Protein AF-A0A914UMB3-F1 (afdb_monomer_lite)

Structure (mmCIF, N/CA/C/O backbone):
data_AF-A0A914UMB3-F1
#
_entry.id   AF-A0A914UMB3-F1
#
loop_
_atom_site.group_PDB
_atom_site.id
_atom_site.type_symbol
_atom_site.label_atom_id
_atom_site.label_alt_id
_atom_site.label_comp_id
_atom_site.label_asym_id
_atom_site.label_entity_id
_atom_site.label_seq_id
_atom_site.pdbx_PDB_ins_code
_atom_site.Cartn_x
_atom_site.Cartn_y
_atom_site.Cartn_z
_atom_site.occupancy
_atom_site.B_iso_or_equiv
_atom_site.auth_seq_id
_atom_site.auth_comp_id
_atom_site.auth_asym_id
_atom_site.auth_atom_id
_atom_site.pdbx_PDB_model_num
ATOM 1 N N . ALA A 1 1 ? -17.246 1.989 38.723 1.00 62.88 1 ALA A N 1
ATOM 2 C CA . ALA A 1 1 ? -17.163 1.685 37.287 1.00 62.88 1 ALA A CA 1
ATOM 3 C C . ALA A 1 1 ? -17.055 0.181 37.130 1.00 62.88 1 ALA A C 1
ATOM 5 O O . ALA A 1 1 ? -16.003 -0.346 36.769 1.00 62.88 1 ALA A O 1
ATOM 6 N N . GLN A 1 2 ? -18.144 -0.486 37.504 1.00 86.94 2 GLN A N 1
ATOM 7 C CA . GLN A 1 2 ? -18.492 -1.763 36.905 1.00 86.94 2 GLN A CA 1
ATOM 8 C C . GLN A 1 2 ? -19.089 -1.463 35.526 1.00 86.94 2 GLN A C 1
ATOM 10 O O . GLN A 1 2 ? -19.718 -0.418 35.350 1.00 86.94 2 GLN A O 1
ATOM 15 N N . TRP A 1 3 ? -18.873 -2.324 34.535 1.00 91.06 3 TRP A N 1
ATOM 16 C CA . TRP A 1 3 ? -19.351 -2.050 33.176 1.00 91.06 3 TRP A CA 1
ATOM 17 C C . TRP A 1 3 ? -20.884 -2.023 33.085 1.00 91.06 3 TRP A C 1
ATOM 19 O O . TRP A 1 3 ? -21.429 -1.310 32.245 1.00 91.06 3 TRP A O 1
ATOM 29 N N . GLN A 1 4 ? -21.576 -2.726 33.985 1.00 92.44 4 GLN A N 1
ATOM 30 C CA . GLN A 1 4 ? -23.037 -2.727 34.088 1.00 92.44 4 GLN A CA 1
ATOM 31 C C . GLN A 1 4 ? -23.613 -1.364 34.497 1.00 92.44 4 GLN A C 1
ATOM 33 O O . GLN A 1 4 ? -24.729 -1.040 34.122 1.00 92.44 4 GLN A O 1
ATOM 38 N N . GLU A 1 5 ? -22.846 -0.552 35.230 1.00 92.38 5 GLU A N 1
ATOM 39 C CA . GLU A 1 5 ? -23.280 0.771 35.703 1.00 92.38 5 GLU A CA 1
ATOM 40 C C . GLU A 1 5 ? -23.187 1.836 34.596 1.00 92.38 5 GLU A C 1
ATOM 42 O O . GLU A 1 5 ? -23.719 2.934 34.738 1.00 92.38 5 GLU A O 1
ATOM 47 N N . LEU A 1 6 ? -22.479 1.563 33.491 1.00 93.06 6 LEU A N 1
ATOM 48 C CA . LEU A 1 6 ? -22.201 2.586 32.482 1.00 93.06 6 LEU A CA 1
ATOM 49 C C . LEU A 1 6 ? -23.461 3.223 31.870 1.00 93.06 6 LEU A C 1
ATOM 51 O O . LEU A 1 6 ? -23.442 4.446 31.721 1.00 93.06 6 LEU A O 1
ATOM 55 N N . PRO A 1 7 ? -24.533 2.480 31.528 1.00 92.94 7 PRO A N 1
ATOM 56 C CA . PRO A 1 7 ? -25.749 3.085 30.990 1.00 92.94 7 PRO A CA 1
ATOM 57 C C . PRO A 1 7 ? -26.366 4.145 31.910 1.00 92.94 7 PRO A C 1
ATOM 59 O O . PRO A 1 7 ? -26.844 5.162 31.418 1.00 92.94 7 PRO A O 1
ATOM 62 N N . GLU A 1 8 ? -26.291 3.962 33.231 1.00 93.75 8 GLU A N 1
ATOM 63 C CA . GLU A 1 8 ? -26.820 4.923 34.211 1.00 93.75 8 GLU A CA 1
ATOM 64 C C . GLU A 1 8 ? -25.985 6.208 34.281 1.00 93.75 8 GLU A C 1
ATOM 66 O O . GLU A 1 8 ? -26.514 7.295 34.512 1.00 93.75 8 GLU A O 1
ATOM 71 N N . TYR A 1 9 ? -24.672 6.099 34.056 1.00 93.31 9 TYR A N 1
ATOM 72 C CA . TYR A 1 9 ? -23.736 7.222 34.141 1.00 93.31 9 TYR A CA 1
ATOM 73 C C . TYR A 1 9 ? -23.297 7.772 32.778 1.00 93.31 9 TYR A C 1
ATOM 75 O O . TYR A 1 9 ? -22.413 8.634 32.724 1.00 93.31 9 TYR A O 1
ATOM 83 N N . PHE A 1 10 ? -23.890 7.297 31.680 1.00 94.38 10 PHE A N 1
ATOM 84 C CA . PHE A 1 10 ? -23.460 7.618 30.320 1.00 94.38 10 PHE A CA 1
ATOM 85 C C . PHE A 1 10 ? -23.382 9.127 30.080 1.00 94.38 10 PHE A C 1
ATOM 87 O O . PHE A 1 10 ? -22.368 9.612 29.580 1.00 94.38 10 PHE A O 1
ATOM 94 N N . ASP A 1 11 ? -24.400 9.877 30.506 1.00 93.75 11 ASP A N 1
ATOM 95 C CA . ASP A 1 11 ? -24.493 11.321 30.278 1.00 93.75 11 ASP A CA 1
ATOM 96 C C . ASP A 1 11 ? -23.335 12.106 30.909 1.00 93.75 11 ASP A C 1
ATOM 98 O O . ASP A 1 11 ? -22.872 13.093 30.334 1.00 93.75 11 ASP A O 1
ATOM 102 N N . TYR A 1 12 ? -22.793 11.643 32.042 1.00 91.69 12 TYR A N 1
ATOM 103 C CA . TYR A 1 12 ? -21.638 12.275 32.686 1.00 91.69 12 TYR A CA 1
ATOM 104 C C . TYR A 1 12 ? -20.364 12.095 31.855 1.00 91.69 12 TYR A C 1
ATOM 106 O O . TYR A 1 12 ? -19.630 13.058 31.615 1.00 91.69 12 TYR A O 1
ATOM 114 N N . PHE A 1 13 ? -20.110 10.879 31.363 1.00 92.88 13 PHE A N 1
ATOM 115 C CA . PHE A 1 13 ? -18.980 10.615 30.467 1.00 92.88 13 PHE A CA 1
ATOM 116 C C . PHE A 1 13 ? -19.166 11.292 29.107 1.00 92.88 13 PHE A C 1
ATOM 118 O O . PHE A 1 13 ? -18.212 11.802 28.519 1.00 92.88 13 PHE A O 1
ATOM 125 N N . PHE A 1 14 ? -20.401 11.334 28.616 1.00 92.62 14 PHE A N 1
ATOM 126 C CA . PHE A 1 14 ? -20.743 11.980 27.363 1.00 92.62 14 PHE A CA 1
ATOM 127 C C . PHE A 1 14 ? -20.516 13.496 27.431 1.00 92.62 14 PHE A C 1
ATOM 129 O O . PHE A 1 14 ? -19.922 14.076 26.519 1.00 92.62 14 PHE A O 1
ATOM 136 N N . ALA A 1 15 ? -20.892 14.136 28.543 1.00 89.31 15 ALA A N 1
ATOM 137 C CA . ALA A 1 15 ? -20.582 15.539 28.802 1.00 89.31 15 ALA A CA 1
ATOM 138 C C . ALA A 1 15 ? -19.065 15.798 28.814 1.00 89.31 15 ALA A C 1
ATOM 140 O O . ALA A 1 15 ? -18.629 16.778 28.209 1.00 89.31 15 ALA A O 1
ATOM 141 N N . CYS A 1 16 ? -18.266 14.890 29.401 1.00 85.00 16 CYS A N 1
ATOM 142 C CA . CYS A 1 16 ? -16.803 15.017 29.481 1.00 85.00 16 CYS A CA 1
ATOM 143 C C . CYS A 1 16 ? -16.133 15.237 28.120 1.00 85.00 16 CYS A C 1
ATOM 145 O O . CYS A 1 16 ? -15.219 16.053 28.025 1.00 85.00 16 CYS A O 1
ATOM 147 N N . PHE A 1 17 ? -16.575 14.544 27.065 1.00 82.81 17 PHE A N 1
ATOM 148 C CA . PHE A 1 17 ? -15.983 14.724 25.734 1.00 82.81 17 PHE A CA 1
ATOM 149 C C . PHE A 1 17 ? -16.739 15.739 24.865 1.00 82.81 17 PHE A C 1
ATOM 151 O O . PHE A 1 17 ? -16.122 16.381 24.017 1.00 82.81 17 PHE A O 1
ATOM 158 N N . ARG A 1 18 ? -18.062 15.900 25.033 1.00 87.12 18 ARG A N 1
ATOM 159 C CA . ARG A 1 18 ? -18.857 16.858 24.238 1.00 87.12 18 ARG A CA 1
ATOM 160 C C . ARG A 1 18 ? -18.537 18.308 24.590 1.00 87.12 18 ARG A C 1
ATOM 162 O O . ARG A 1 18 ? -18.628 19.176 23.729 1.00 87.12 18 ARG A O 1
ATOM 169 N N . GLN A 1 19 ? -18.183 18.557 25.845 1.00 84.62 19 GLN A N 1
ATOM 170 C CA . GLN A 1 19 ? -17.807 19.863 26.376 1.00 84.62 19 GLN A CA 1
ATOM 171 C C . GLN A 1 19 ? -16.305 19.905 26.704 1.00 84.62 19 GLN A C 1
ATOM 173 O O . GLN A 1 19 ? -15.896 20.489 27.710 1.00 84.62 19 GLN A O 1
ATOM 178 N N . SER A 1 20 ? -15.480 19.265 25.864 1.00 78.31 20 SER A N 1
ATOM 179 C CA . SER A 1 20 ? -14.039 19.094 26.100 1.00 78.31 20 SER A CA 1
ATOM 180 C C . SER A 1 20 ? -13.284 20.408 26.291 1.00 78.31 20 SER A C 1
ATOM 182 O O . SER A 1 20 ? -12.281 20.430 26.993 1.00 78.31 20 SER A O 1
ATOM 184 N N . ASP A 1 21 ? -13.768 21.504 25.706 1.00 79.31 21 ASP A N 1
ATOM 185 C CA . ASP A 1 21 ? -13.121 22.816 25.820 1.00 79.31 21 ASP A CA 1
ATOM 186 C C . ASP A 1 21 ? -13.380 23.493 27.176 1.00 79.31 21 ASP A C 1
ATOM 188 O O . ASP A 1 21 ? -12.618 24.362 27.595 1.00 79.31 21 ASP A O 1
ATOM 192 N N . SER A 1 22 ? -14.454 23.107 27.871 1.00 82.75 22 SER A N 1
ATOM 193 C CA . SER A 1 22 ? -14.852 23.686 29.163 1.00 82.75 22 SER A CA 1
ATOM 194 C C . SER A 1 22 ? -14.547 22.797 30.366 1.00 82.75 22 SER A C 1
ATOM 196 O O . SER A 1 22 ? -14.651 23.261 31.500 1.00 82.75 22 SER A O 1
ATOM 198 N N . ILE A 1 23 ? -14.194 21.531 30.142 1.00 84.88 23 ILE A N 1
ATOM 199 C CA . ILE A 1 23 ? -13.868 20.569 31.199 1.00 84.88 23 ILE A CA 1
ATOM 200 C C . ILE A 1 23 ? -12.355 20.411 31.265 1.00 84.88 23 ILE A C 1
ATOM 202 O O . ILE A 1 23 ? -11.701 20.181 30.250 1.00 84.88 23 ILE A O 1
ATOM 206 N N . ASP A 1 24 ? -11.792 20.509 32.466 1.00 86.50 24 ASP A N 1
ATOM 207 C CA . ASP A 1 24 ? -10.353 20.406 32.654 1.00 86.50 24 ASP A CA 1
ATOM 208 C C . ASP A 1 24 ? -9.814 19.016 32.268 1.00 86.50 24 ASP A C 1
ATOM 210 O O . ASP A 1 24 ? -10.483 17.982 32.379 1.00 86.50 24 ASP A O 1
ATOM 214 N N . TRP A 1 25 ? -8.557 18.983 31.830 1.00 86.12 25 TRP A N 1
ATOM 215 C CA . TRP A 1 25 ? -7.924 17.755 31.361 1.00 86.12 25 TRP A CA 1
ATOM 216 C C . TRP A 1 25 ? -7.764 16.686 32.443 1.00 86.12 25 TRP A C 1
ATOM 218 O O . TRP A 1 25 ? -7.734 15.504 32.107 1.00 86.12 25 TRP A O 1
ATOM 228 N N . ALA A 1 26 ? -7.678 17.056 33.725 1.00 87.44 26 ALA A N 1
ATOM 229 C CA . ALA A 1 26 ? -7.558 16.072 34.798 1.00 87.44 26 ALA A CA 1
ATOM 230 C C . ALA A 1 26 ? -8.874 15.296 34.972 1.00 87.44 26 ALA A C 1
ATOM 232 O O . ALA A 1 26 ? -8.848 14.070 35.109 1.00 87.44 26 ALA A O 1
ATOM 233 N N . THR A 1 27 ? -10.016 15.980 34.869 1.00 89.50 27 THR A N 1
ATOM 234 C CA . THR A 1 27 ? -11.344 15.352 34.845 1.00 89.50 27 THR A CA 1
ATOM 235 C C . THR A 1 27 ? -11.503 14.430 33.633 1.00 89.50 27 THR A C 1
ATOM 237 O O . THR A 1 27 ? -11.909 13.276 33.787 1.00 89.50 27 THR A O 1
ATOM 240 N N . GLN A 1 28 ? -11.104 14.876 32.436 1.00 90.25 28 GLN A N 1
ATOM 241 C CA . GLN A 1 28 ? -11.146 14.033 31.231 1.00 90.25 28 GLN A CA 1
ATOM 242 C C . GLN A 1 28 ? -10.225 12.804 31.349 1.00 90.25 28 GLN A C 1
ATOM 244 O O . GLN A 1 28 ? -10.619 11.691 31.001 1.00 90.25 28 GLN A O 1
ATOM 249 N N . ALA A 1 29 ? -9.020 12.970 31.899 1.00 89.81 29 ALA A N 1
ATOM 250 C CA . ALA A 1 29 ? -8.077 11.882 32.154 1.00 89.81 29 ALA A CA 1
ATOM 251 C C . ALA A 1 29 ? -8.611 10.868 33.181 1.00 89.81 29 ALA A C 1
ATOM 253 O O . ALA A 1 29 ? -8.387 9.660 33.054 1.00 89.81 29 ALA A O 1
ATOM 254 N N . TYR A 1 30 ? -9.321 11.341 34.206 1.00 90.88 30 TYR A N 1
ATOM 255 C CA . TYR A 1 30 ? -9.971 10.478 35.188 1.00 90.88 30 TYR A CA 1
ATOM 256 C C . TYR A 1 30 ? -11.112 9.672 34.555 1.00 90.88 30 TYR A C 1
ATOM 258 O O . TYR A 1 30 ? -11.154 8.449 34.707 1.00 90.88 30 TYR A O 1
ATOM 266 N N . ALA A 1 31 ? -11.974 10.333 33.776 1.00 92.69 31 ALA A N 1
ATOM 267 C CA . ALA A 1 31 ? -13.042 9.688 33.017 1.00 92.69 31 ALA A CA 1
ATOM 268 C C . ALA A 1 31 ? -12.491 8.607 32.070 1.00 92.69 31 ALA A C 1
ATOM 270 O O . ALA A 1 31 ? -12.985 7.479 32.064 1.00 92.69 31 ALA A O 1
ATOM 271 N N . TRP A 1 32 ? -11.404 8.908 31.354 1.00 93.94 32 TRP A N 1
ATOM 272 C CA . TRP A 1 32 ? -10.707 7.948 30.498 1.00 93.94 32 TRP A CA 1
ATOM 273 C C . TRP A 1 32 ? -10.278 6.685 31.253 1.00 93.94 32 TRP A C 1
ATOM 275 O O . TRP A 1 32 ? -10.583 5.573 30.824 1.00 93.94 32 TRP A O 1
ATOM 285 N N . LYS A 1 33 ? -9.608 6.838 32.403 1.00 92.94 33 LYS A N 1
ATOM 286 C CA . LYS A 1 33 ? -9.136 5.699 33.213 1.00 92.94 33 LYS A CA 1
ATOM 287 C C . LYS A 1 33 ? -10.290 4.831 33.722 1.00 92.94 33 LYS A C 1
ATOM 289 O O . LYS A 1 33 ? -10.143 3.611 33.810 1.00 92.94 33 LYS A O 1
ATOM 294 N N . LEU A 1 34 ? -11.430 5.440 34.059 1.00 94.44 34 LEU A N 1
ATOM 295 C CA . LEU A 1 34 ? -12.633 4.703 34.453 1.00 94.44 34 LEU A CA 1
ATOM 296 C C . LEU A 1 34 ? -13.210 3.893 33.287 1.00 94.44 34 LEU A C 1
ATOM 298 O O . LEU A 1 34 ? -13.508 2.713 33.474 1.00 94.44 34 LEU A O 1
ATOM 302 N N . LEU A 1 35 ? -13.315 4.489 32.095 1.00 95.38 35 LEU A N 1
ATOM 303 C CA . LEU A 1 35 ? -13.794 3.803 30.890 1.00 95.38 35 LEU A CA 1
ATOM 304 C C . LEU A 1 35 ? -12.853 2.671 30.467 1.00 95.38 35 LEU A C 1
ATOM 306 O O . LEU A 1 35 ? -13.308 1.569 30.175 1.00 95.38 35 LEU A O 1
ATOM 310 N N . GLU A 1 36 ? -11.540 2.895 30.516 1.00 94.12 36 GLU A N 1
ATOM 311 C CA . GLU A 1 36 ? -10.544 1.870 30.200 1.00 94.12 36 GLU A CA 1
ATOM 312 C C . GLU A 1 36 ? -10.641 0.677 31.166 1.00 94.12 36 GLU A C 1
ATOM 314 O O . GLU A 1 36 ? -10.599 -0.484 30.746 1.00 94.12 36 GLU A O 1
ATOM 319 N N . LYS A 1 37 ? -10.807 0.945 32.468 1.00 93.38 37 LYS A N 1
ATOM 320 C CA . LYS A 1 37 ? -11.031 -0.101 33.474 1.00 93.38 37 LYS A CA 1
ATOM 321 C C . LYS A 1 37 ? -12.335 -0.858 33.209 1.00 93.38 37 LYS A C 1
ATOM 323 O O . LYS A 1 37 ? -12.327 -2.088 33.268 1.00 93.38 37 LYS A O 1
ATOM 328 N N . SER A 1 38 ? -13.411 -0.136 32.893 1.00 93.94 38 SER A N 1
ATOM 329 C CA . SER A 1 38 ? -14.717 -0.705 32.543 1.00 93.94 38 SER A CA 1
ATOM 330 C C . SER A 1 38 ? -14.604 -1.657 31.351 1.00 93.94 38 SER A C 1
ATOM 332 O O . SER A 1 38 ? -14.976 -2.823 31.456 1.00 93.94 38 SER A O 1
ATOM 334 N N . LEU A 1 39 ? -13.972 -1.216 30.258 1.00 94.62 39 LEU A N 1
ATOM 335 C CA . LEU A 1 39 ? -13.809 -2.018 29.046 1.00 94.62 39 LEU A CA 1
ATOM 336 C C . LEU A 1 39 ? -12.975 -3.283 29.290 1.00 94.62 39 LEU A C 1
ATOM 338 O O . LEU A 1 39 ? -13.308 -4.360 28.794 1.00 94.62 39 LEU A O 1
ATOM 342 N N . LYS A 1 40 ? -11.904 -3.183 30.090 1.00 92.94 40 LYS A N 1
ATOM 343 C CA . LYS A 1 40 ? -11.079 -4.343 30.469 1.00 92.94 40 LYS A CA 1
ATOM 344 C C . LYS A 1 40 ? -11.878 -5.370 31.274 1.00 92.94 40 LYS A C 1
ATOM 346 O O . LYS A 1 40 ? -11.761 -6.563 30.998 1.00 92.94 40 LYS A O 1
ATOM 351 N N . GLN A 1 41 ? -12.693 -4.917 32.229 1.00 94.00 41 GLN A N 1
ATOM 352 C CA . GLN A 1 41 ? -13.569 -5.789 33.015 1.00 94.00 41 GLN A CA 1
ATOM 353 C C . GLN A 1 41 ? -14.652 -6.430 32.137 1.00 94.00 41 GLN A C 1
ATOM 355 O O . GLN A 1 41 ? -14.871 -7.641 32.200 1.00 94.00 41 GLN A O 1
ATOM 360 N N . GLN A 1 42 ? -15.294 -5.637 31.279 1.00 94.31 42 GLN A N 1
ATOM 361 C CA . GLN A 1 42 ? -16.329 -6.119 30.373 1.00 94.31 42 GLN A CA 1
ATOM 362 C C . GLN A 1 42 ? -15.787 -7.178 29.415 1.00 94.31 42 GLN A C 1
ATOM 364 O O . GLN A 1 42 ? -16.411 -8.216 29.235 1.00 94.31 42 GLN A O 1
ATOM 369 N N . ARG A 1 43 ? -14.589 -6.970 28.859 1.00 92.94 43 ARG A N 1
ATOM 370 C CA . ARG A 1 43 ? -13.927 -7.952 27.992 1.00 92.94 43 ARG A CA 1
ATOM 371 C C . ARG A 1 43 ? -13.754 -9.308 28.678 1.00 92.94 43 ARG A C 1
ATOM 373 O O . ARG A 1 43 ? -14.005 -10.331 28.050 1.00 92.94 43 ARG A O 1
ATOM 380 N N . SER A 1 44 ? -13.324 -9.334 29.944 1.00 92.25 44 SER A N 1
ATOM 381 C CA . SER A 1 44 ? -13.184 -10.602 30.676 1.00 92.25 44 SER A CA 1
ATOM 382 C C . SER A 1 44 ? -14.522 -11.309 30.903 1.00 92.25 44 SER A C 1
ATOM 384 O O . SER A 1 44 ? -14.564 -12.533 30.850 1.00 92.25 44 SER A O 1
ATOM 386 N N . ALA A 1 45 ? -15.604 -10.552 31.099 1.00 93.38 45 ALA A N 1
ATOM 387 C CA . ALA A 1 45 ? -16.953 -11.093 31.260 1.00 93.38 45 ALA A CA 1
ATOM 388 C C . ALA A 1 45 ? -17.589 -11.529 29.924 1.00 93.38 45 ALA A C 1
ATOM 390 O O . ALA A 1 45 ? -18.339 -12.496 29.896 1.00 93.38 45 ALA A O 1
ATOM 391 N N . LEU A 1 46 ? -17.234 -10.880 28.810 1.00 94.25 46 LEU A N 1
ATOM 392 C CA . LEU A 1 46 ? -17.688 -11.246 27.463 1.00 94.25 46 LEU A CA 1
ATOM 393 C C . LEU A 1 46 ? -17.182 -12.621 27.019 1.00 94.25 46 LEU A C 1
ATOM 395 O O . LEU A 1 46 ? -17.872 -13.318 26.290 1.00 94.25 46 LEU A O 1
ATOM 399 N N . GLN A 1 47 ? -15.978 -13.017 27.433 1.00 92.00 47 GLN A N 1
ATOM 400 C CA . GLN A 1 47 ? -15.340 -14.250 26.969 1.00 92.00 47 GLN A CA 1
ATOM 401 C C . GLN A 1 47 ? -16.180 -15.531 27.195 1.00 92.00 47 GLN A C 1
ATOM 403 O O . GLN A 1 47 ? -16.362 -16.274 26.229 1.00 92.00 47 GLN A O 1
ATOM 408 N N . PRO A 1 48 ? -16.697 -15.824 28.408 1.00 93.19 48 PRO A N 1
ATOM 409 C CA . PRO A 1 48 ? -17.565 -16.984 28.620 1.00 93.19 48 PRO A CA 1
ATOM 410 C C . PRO A 1 48 ? -18.900 -16.865 27.877 1.00 93.19 48 PRO A C 1
ATOM 412 O O . PRO A 1 48 ? -19.337 -17.847 27.286 1.00 93.19 48 PRO A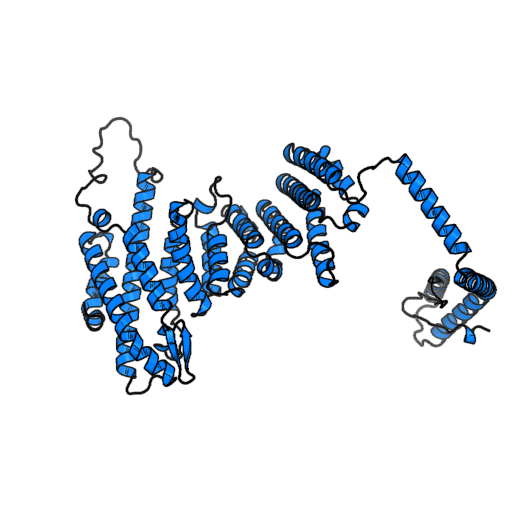 O 1
ATOM 415 N N . LEU A 1 49 ? -19.507 -15.672 27.843 1.00 94.06 49 LEU A N 1
ATOM 416 C CA . LEU A 1 49 ? -20.768 -15.440 27.134 1.00 94.06 49 LEU A CA 1
ATOM 417 C C . LEU A 1 49 ? -20.628 -15.729 25.633 1.00 94.06 49 LEU A C 1
ATOM 419 O O . LEU A 1 49 ? -21.438 -16.451 25.062 1.00 94.06 49 LEU A O 1
ATOM 423 N N . LEU A 1 50 ? -19.564 -15.226 25.004 1.00 94.56 50 LEU A N 1
ATOM 424 C CA . LEU A 1 50 ? -19.292 -15.459 23.587 1.00 94.56 50 LEU A CA 1
ATOM 425 C C . LEU A 1 50 ? -19.057 -16.939 23.277 1.00 94.56 50 LEU A C 1
ATOM 427 O O . LEU A 1 50 ? -19.508 -17.403 22.237 1.00 94.56 50 LEU A O 1
ATOM 431 N N . ASN A 1 51 ? -18.395 -17.691 24.163 1.00 92.88 51 ASN A N 1
ATOM 432 C CA . ASN A 1 51 ? -18.261 -19.139 23.986 1.00 92.88 51 ASN A CA 1
ATOM 433 C C . ASN A 1 51 ? -19.631 -19.825 23.980 1.00 92.88 51 ASN A C 1
ATOM 435 O O . ASN A 1 51 ? -19.878 -20.653 23.108 1.00 92.88 51 ASN A O 1
ATOM 439 N N . SER A 1 52 ? -20.532 -19.448 24.892 1.00 92.56 52 SER A N 1
ATOM 440 C CA . SER A 1 52 ? -21.897 -19.983 24.918 1.00 92.56 52 SER A CA 1
ATOM 441 C C . SER A 1 52 ? -22.659 -19.644 23.635 1.00 92.56 52 SER A C 1
ATOM 443 O O . SER A 1 52 ? -23.122 -20.558 22.962 1.00 92.56 52 SER A O 1
ATOM 445 N N . VAL A 1 53 ? -22.701 -18.364 23.241 1.00 92.94 53 VAL A N 1
ATOM 446 C CA . VAL A 1 53 ? -23.432 -17.888 22.047 1.00 92.94 53 VAL A CA 1
ATOM 447 C C . VAL A 1 53 ? -22.906 -18.517 20.752 1.00 92.94 53 VAL A C 1
ATOM 449 O O . VAL A 1 53 ? -23.674 -18.863 19.856 1.00 92.94 53 VAL A O 1
ATOM 452 N N . VAL A 1 54 ? -21.586 -18.665 20.623 1.00 92.50 54 VAL A N 1
ATOM 453 C CA . VAL A 1 54 ? -20.969 -19.243 19.419 1.00 92.50 54 VAL A CA 1
ATOM 454 C C . VAL A 1 54 ? -21.140 -20.761 19.375 1.00 92.50 54 VAL A C 1
ATOM 456 O O . VAL A 1 54 ? -21.314 -21.311 18.289 1.00 92.50 54 VAL A O 1
ATOM 459 N N . THR A 1 55 ? -21.160 -21.434 20.529 1.00 90.44 55 THR A N 1
ATOM 460 C CA . THR A 1 55 ? -21.443 -22.876 20.615 1.00 90.44 55 THR A CA 1
ATOM 461 C C . THR A 1 55 ? -22.903 -23.180 20.280 1.00 90.44 55 THR A C 1
ATOM 463 O O . THR A 1 55 ? -23.175 -24.129 19.552 1.00 90.44 55 THR A O 1
ATOM 466 N N . THR A 1 56 ? -23.856 -22.385 20.772 1.00 86.62 56 THR A N 1
ATOM 467 C CA . THR A 1 56 ? -25.284 -22.571 20.459 1.00 86.62 56 THR A CA 1
ATOM 468 C C . THR A 1 56 ? -25.629 -22.153 19.029 1.00 86.62 56 THR A C 1
ATOM 470 O O . THR A 1 56 ? -26.623 -22.618 18.476 1.00 86.62 56 THR A O 1
ATOM 473 N N . GLY A 1 57 ? -24.828 -21.273 18.420 1.00 82.88 57 GLY A N 1
ATOM 474 C CA . GLY A 1 57 ? -25.050 -20.737 17.074 1.00 82.88 57 GLY A CA 1
ATOM 475 C C . GLY A 1 57 ? -26.172 -19.693 16.990 1.00 82.88 57 GLY A C 1
ATOM 476 O O . GLY A 1 57 ? -26.397 -19.127 15.920 1.00 82.88 57 GLY A O 1
ATOM 477 N N . ALA A 1 58 ? -26.852 -19.413 18.104 1.00 84.31 58 ALA A N 1
ATOM 478 C CA . ALA A 1 58 ? -27.924 -18.434 18.234 1.00 84.31 58 ALA A CA 1
ATOM 479 C C . ALA A 1 58 ? -27.968 -17.870 19.663 1.00 84.31 58 ALA A C 1
ATOM 481 O O . ALA A 1 58 ? -27.571 -18.541 20.618 1.00 84.31 58 ALA A O 1
ATOM 482 N N . ILE A 1 59 ? -28.476 -16.644 19.806 1.00 87.38 59 ILE A N 1
ATOM 483 C CA . ILE A 1 59 ? -28.829 -16.085 21.115 1.00 87.38 59 ILE A CA 1
ATOM 484 C C . ILE A 1 59 ? -30.205 -16.649 21.479 1.00 87.38 59 ILE A C 1
ATOM 486 O O . ILE A 1 59 ? -31.184 -16.359 20.794 1.00 87.38 59 ILE A O 1
ATOM 490 N N . ASP A 1 60 ? -30.254 -17.499 22.503 1.00 86.75 60 ASP A N 1
ATOM 491 C CA . ASP A 1 60 ? -31.500 -18.033 23.054 1.00 86.75 60 ASP A CA 1
ATOM 492 C C . ASP A 1 60 ? -32.094 -17.093 24.120 1.00 86.75 60 ASP A C 1
ATOM 494 O O . ASP A 1 60 ? -31.443 -16.141 24.554 1.00 86.75 60 ASP A O 1
ATOM 498 N N . GLU A 1 61 ? -33.325 -17.374 24.566 1.00 86.50 61 GLU A N 1
ATOM 499 C CA . GLU A 1 61 ? -34.019 -16.571 25.591 1.00 86.50 61 GLU A CA 1
ATOM 500 C C . GLU A 1 61 ? -33.221 -16.452 26.903 1.00 86.50 61 GLU A C 1
ATOM 502 O O . GLU A 1 61 ? -33.383 -15.481 27.637 1.00 86.50 61 GLU A O 1
ATOM 507 N N . SER A 1 62 ? -32.346 -17.419 27.210 1.00 88.88 62 SER A N 1
ATOM 508 C CA . SER A 1 62 ? -31.547 -17.406 28.440 1.00 88.88 62 SER A CA 1
ATOM 509 C C . SER A 1 62 ? -30.331 -16.481 28.357 1.00 88.88 62 SER A C 1
ATOM 511 O O . SER A 1 62 ? -29.889 -15.962 29.378 1.00 88.88 62 SER A O 1
ATOM 513 N N . LEU A 1 63 ? -29.803 -16.266 27.149 1.00 90.56 63 LEU A N 1
ATOM 514 C CA . LEU A 1 63 ? -28.639 -15.423 26.883 1.00 90.56 63 LEU A CA 1
ATOM 515 C C . LEU A 1 63 ? -29.019 -14.021 26.388 1.00 90.56 63 LEU A C 1
ATOM 517 O O . LEU A 1 63 ? -28.148 -13.153 26.324 1.00 90.56 63 LEU A O 1
ATOM 521 N N . GLU A 1 64 ? -30.278 -13.790 26.009 1.00 91.06 64 GLU A N 1
ATOM 522 C CA . GLU A 1 64 ? -30.736 -12.543 25.387 1.00 91.06 64 GLU A CA 1
ATOM 523 C C . GLU A 1 64 ? -30.519 -11.316 26.283 1.00 91.06 64 GLU A C 1
ATOM 525 O O . GLU A 1 64 ? -29.955 -10.316 25.830 1.00 91.06 64 GLU A O 1
ATOM 530 N N . GLU A 1 65 ? -30.897 -11.405 27.561 1.00 92.62 65 GLU A N 1
ATOM 531 C CA . GLU A 1 65 ? -30.735 -10.308 28.524 1.00 92.62 65 GLU A CA 1
ATOM 532 C C . GLU A 1 65 ? -29.253 -9.965 28.739 1.00 92.62 65 GLU A C 1
ATOM 534 O O . GLU A 1 65 ? -28.858 -8.799 28.628 1.00 92.62 65 GLU A O 1
ATOM 539 N N . ASP A 1 66 ? -28.410 -10.982 28.938 1.00 92.69 66 ASP A N 1
ATOM 540 C CA . ASP A 1 66 ? -26.966 -10.813 29.120 1.00 92.69 66 ASP A CA 1
ATOM 541 C C . ASP A 1 66 ? -26.303 -10.233 27.863 1.00 92.69 66 ASP A C 1
ATOM 543 O O . ASP A 1 66 ? -25.516 -9.285 27.951 1.00 92.69 66 ASP A O 1
ATOM 547 N N . CYS A 1 67 ? -26.634 -10.756 26.676 1.00 93.44 67 CYS A N 1
ATOM 548 C CA . CYS A 1 67 ? -26.111 -10.253 25.405 1.00 93.44 67 CYS A CA 1
ATOM 549 C C . CYS A 1 67 ? -26.511 -8.798 25.175 1.00 93.44 67 CYS A C 1
ATOM 551 O O . CYS A 1 67 ? -25.663 -7.996 24.781 1.00 93.44 67 CYS A O 1
ATOM 553 N N . SER A 1 68 ? -27.767 -8.447 25.455 1.00 93.50 68 SER A N 1
ATOM 554 C CA . SER A 1 68 ? -28.284 -7.087 25.312 1.00 93.50 68 SER A CA 1
ATOM 555 C C . SER A 1 68 ? -27.584 -6.110 26.262 1.00 93.50 68 SER A C 1
ATOM 557 O O . SER A 1 68 ? -27.069 -5.077 25.822 1.00 93.50 68 SER A O 1
ATOM 559 N N . ALA A 1 69 ? -27.448 -6.469 27.544 1.00 94.00 69 ALA A N 1
ATOM 560 C CA . ALA A 1 69 ? -26.743 -5.656 28.535 1.00 94.00 69 ALA A CA 1
ATOM 561 C C . ALA A 1 69 ? -25.264 -5.453 28.164 1.00 94.00 69 ALA A C 1
ATOM 563 O O . ALA A 1 69 ? -24.734 -4.333 28.217 1.00 94.00 69 ALA A O 1
ATOM 564 N N . HIS A 1 70 ? -24.591 -6.527 27.739 1.00 95.00 70 HIS A N 1
ATOM 565 C CA . HIS A 1 70 ? -23.220 -6.465 27.249 1.00 95.00 70 HIS A CA 1
ATOM 566 C C . HIS A 1 70 ? -23.099 -5.581 26.009 1.00 95.00 70 HIS A C 1
ATOM 568 O O . HIS A 1 70 ? -22.220 -4.719 25.963 1.00 95.00 70 HIS A O 1
ATOM 574 N N . LEU A 1 71 ? -23.968 -5.769 25.020 1.00 94.69 71 LEU A N 1
ATOM 575 C CA . LEU A 1 71 ? -23.947 -5.023 23.772 1.00 94.69 71 LEU A CA 1
ATOM 576 C C . LEU A 1 71 ? -24.142 -3.523 24.017 1.00 94.69 71 LEU A C 1
ATOM 578 O O . LEU A 1 71 ? -23.309 -2.729 23.578 1.00 94.69 71 LEU A O 1
ATOM 582 N N . GLN A 1 72 ? -25.166 -3.139 24.783 1.00 94.88 72 GLN A N 1
ATOM 583 C CA . GLN A 1 72 ? -25.464 -1.739 25.092 1.00 94.88 72 GLN A CA 1
ATOM 584 C C . GLN A 1 72 ? -24.285 -1.054 25.796 1.00 94.88 72 GLN A C 1
ATOM 586 O O . GLN A 1 72 ? -23.814 0.002 25.362 1.00 94.88 72 GLN A O 1
ATOM 591 N N . SER A 1 73 ? -23.763 -1.667 26.864 1.00 95.62 73 SER A N 1
ATOM 592 C CA . SER A 1 73 ? -22.637 -1.097 27.609 1.00 95.62 73 SER A CA 1
ATOM 593 C C . SER A 1 73 ? -21.347 -1.072 26.777 1.00 95.62 73 SER A C 1
ATOM 595 O O . SER A 1 73 ? -20.577 -0.108 26.846 1.00 95.62 73 SER A O 1
ATOM 597 N N . LEU A 1 74 ? -21.121 -2.077 25.922 1.00 95.81 74 LEU A N 1
ATOM 598 C CA . LEU A 1 74 ? -19.955 -2.114 25.036 1.00 95.81 74 LEU A CA 1
ATOM 599 C C . LEU A 1 74 ? -20.024 -0.993 23.997 1.00 95.81 74 LEU A C 1
ATOM 601 O O . LEU A 1 74 ? -19.040 -0.273 23.806 1.00 95.81 74 LEU A O 1
ATOM 605 N N . GLN A 1 75 ? -21.188 -0.821 23.361 1.00 95.62 75 GLN A N 1
ATOM 606 C CA . GLN A 1 75 ? -21.446 0.250 22.402 1.00 95.62 75 GLN A CA 1
ATOM 607 C C . GLN A 1 75 ? -21.164 1.615 23.027 1.00 95.62 75 GLN A C 1
ATOM 609 O O . GLN A 1 75 ? -20.397 2.400 22.466 1.00 95.62 75 GLN A O 1
ATOM 614 N N . MET A 1 76 ? -21.699 1.864 24.224 1.00 96.00 76 MET A N 1
ATOM 615 C CA . MET A 1 76 ? -21.466 3.095 24.978 1.00 96.00 76 MET A CA 1
ATOM 616 C C . MET A 1 76 ? -19.989 3.293 25.341 1.00 96.00 76 MET A C 1
ATOM 618 O O . MET A 1 76 ? -19.434 4.359 25.071 1.00 96.00 76 MET A O 1
ATOM 622 N N . THR A 1 77 ? -19.330 2.276 25.910 1.00 96.00 77 THR A N 1
ATOM 623 C CA . THR A 1 77 ? -17.932 2.376 26.364 1.00 96.00 77 THR A CA 1
ATOM 624 C C . THR A 1 77 ? -17.000 2.681 25.198 1.00 96.00 77 THR A C 1
ATOM 626 O O . THR A 1 77 ? -16.216 3.630 25.250 1.00 96.00 77 THR A O 1
ATOM 629 N N . VAL A 1 78 ? -17.088 1.887 24.128 1.00 96.62 78 VAL A N 1
ATOM 630 C CA . VAL A 1 78 ? -16.206 2.022 22.966 1.00 96.62 78 VAL A CA 1
ATOM 631 C C . VAL A 1 78 ? -16.500 3.318 22.221 1.00 96.62 78 VAL A C 1
ATOM 633 O O . VAL A 1 78 ? -15.554 3.984 21.801 1.00 96.62 78 VAL A O 1
ATOM 636 N N . TYR A 1 79 ? -17.769 3.733 22.119 1.00 96.56 79 TYR A N 1
ATOM 637 C CA . TYR A 1 79 ? -18.119 5.038 21.565 1.00 96.56 79 TYR A CA 1
ATOM 638 C C . TYR A 1 79 ? -17.434 6.172 22.332 1.00 96.56 79 TYR A C 1
ATOM 640 O O . TYR A 1 79 ? -16.698 6.958 21.734 1.00 96.56 79 TYR A O 1
ATOM 648 N N . LEU A 1 80 ? -17.614 6.223 23.655 1.00 96.38 80 LEU A N 1
ATOM 649 C CA . LEU A 1 80 ? -17.025 7.255 24.508 1.00 96.38 80 LEU A CA 1
ATOM 650 C C . LEU A 1 80 ? -15.498 7.272 24.395 1.00 96.38 80 LEU A C 1
ATOM 652 O O . LEU A 1 80 ? -14.915 8.327 24.146 1.00 96.38 80 LEU A O 1
ATOM 656 N N . MET A 1 81 ? -14.850 6.108 24.495 1.00 96.19 81 MET A N 1
ATOM 657 C CA . MET A 1 81 ? -13.393 6.012 24.384 1.00 96.19 81 MET A CA 1
ATOM 658 C C . MET A 1 81 ? -12.885 6.445 23.005 1.00 96.19 81 MET A C 1
ATOM 660 O O . MET A 1 81 ? -11.934 7.215 22.932 1.00 96.19 81 MET A O 1
ATOM 664 N N . CYS A 1 82 ? -13.522 6.028 21.906 1.00 97.12 82 CYS A N 1
ATOM 665 C CA . CYS A 1 82 ? -13.108 6.447 20.563 1.00 97.12 82 CYS A CA 1
ATOM 666 C C . CYS A 1 82 ? -13.275 7.960 20.358 1.00 97.12 82 CYS A C 1
ATOM 668 O O . CYS A 1 82 ? -12.404 8.601 19.769 1.00 97.12 82 CYS A O 1
ATOM 670 N N . ARG A 1 83 ? -14.365 8.554 20.866 1.00 95.12 83 ARG A N 1
ATOM 671 C CA . ARG A 1 83 ? -14.602 10.005 20.789 1.00 95.12 83 ARG A CA 1
ATOM 672 C C . ARG A 1 83 ? -13.608 10.798 21.638 1.00 95.12 83 ARG A C 1
ATOM 674 O O . ARG A 1 83 ? -13.089 11.806 21.167 1.00 95.12 83 ARG A O 1
ATOM 681 N N . MET A 1 84 ? -13.299 10.331 22.846 1.00 94.56 84 MET A N 1
ATOM 682 C CA . MET A 1 84 ? -12.274 10.945 23.695 1.00 94.56 84 MET A CA 1
ATOM 683 C C . MET A 1 84 ? -10.885 10.840 23.064 1.00 94.56 84 MET A C 1
ATOM 685 O O . MET A 1 84 ? -10.196 11.846 22.956 1.00 94.56 84 MET A O 1
ATOM 689 N N . ALA A 1 85 ? -10.505 9.660 22.570 1.00 95.81 85 ALA A N 1
ATOM 690 C CA . ALA A 1 85 ? -9.237 9.444 21.876 1.00 95.81 85 ALA A CA 1
ATOM 691 C C . ALA A 1 85 ? -9.090 10.347 20.640 1.00 95.81 85 ALA A C 1
ATOM 693 O O . ALA A 1 85 ? -8.022 10.910 20.411 1.00 95.81 85 ALA A O 1
ATOM 694 N N . HIS A 1 86 ? -10.169 10.545 19.878 1.00 94.81 86 HIS A N 1
ATOM 695 C CA . HIS A 1 86 ? -10.192 11.492 18.764 1.00 94.81 86 HIS A CA 1
ATOM 696 C C . HIS A 1 86 ? -9.885 12.930 19.222 1.00 94.81 86 HIS A C 1
ATOM 698 O O . HIS A 1 86 ? -9.046 13.599 18.620 1.00 94.81 86 HIS A O 1
ATOM 704 N N . ASN A 1 87 ? -10.524 13.394 20.302 1.00 92.38 87 ASN A N 1
ATOM 705 C CA . ASN A 1 87 ? -10.283 14.725 20.866 1.00 92.38 87 ASN A CA 1
ATOM 706 C C . ASN A 1 87 ? -8.860 14.867 21.437 1.00 92.38 87 ASN A C 1
ATOM 708 O O . ASN A 1 87 ? -8.221 15.899 21.244 1.00 92.38 87 ASN A O 1
ATOM 712 N N . PHE A 1 88 ? -8.340 13.830 22.097 1.00 93.38 88 PHE A N 1
ATOM 713 C CA . PHE A 1 88 ? -6.975 13.825 22.625 1.00 93.38 88 PHE A CA 1
ATOM 714 C C . PHE A 1 88 ? -5.926 13.878 21.513 1.00 93.38 88 PHE A C 1
ATOM 716 O O . PHE A 1 88 ? -4.972 14.646 21.616 1.00 93.38 88 PHE A O 1
ATOM 723 N N . GLU A 1 89 ? -6.123 13.138 20.419 1.00 93.69 89 GLU A N 1
ATOM 724 C CA . GLU A 1 89 ? -5.216 13.202 19.270 1.00 93.69 89 GLU A CA 1
ATOM 725 C C . GLU A 1 89 ? -5.274 14.571 18.572 1.00 93.69 89 GLU A C 1
ATOM 727 O O . GLU A 1 89 ? -4.237 15.107 18.169 1.00 93.69 89 GLU A O 1
ATOM 732 N N . LEU A 1 90 ? -6.469 15.167 18.459 1.00 90.75 90 LEU A N 1
ATOM 733 C CA . LEU A 1 90 ? -6.639 16.532 17.951 1.00 90.75 90 LEU A CA 1
ATOM 734 C C . LEU A 1 90 ? -5.835 17.540 18.773 1.00 90.75 90 LEU A C 1
ATOM 736 O O . LEU A 1 90 ? -5.092 18.343 18.202 1.00 90.75 90 LEU A O 1
ATOM 740 N N . GLU A 1 91 ? -5.956 17.484 20.098 1.00 89.31 91 GLU A N 1
ATOM 741 C CA . GLU A 1 91 ? -5.231 18.382 20.991 1.00 89.31 91 GLU A CA 1
ATOM 742 C C . GLU A 1 91 ? -3.716 18.138 20.944 1.00 89.31 91 GLU A C 1
ATOM 744 O O . GLU A 1 91 ? -2.952 19.101 20.855 1.00 89.31 91 GLU A O 1
ATOM 749 N N . GLN A 1 92 ? -3.266 16.877 20.929 1.00 88.94 92 GLN A N 1
ATOM 750 C CA . GLN A 1 92 ? -1.844 16.538 20.805 1.00 88.94 92 GLN A CA 1
ATOM 751 C C . GLN A 1 92 ? -1.253 17.123 19.517 1.00 88.94 92 GLN A C 1
ATOM 753 O O . GLN A 1 92 ? -0.237 17.820 19.551 1.00 88.94 92 GLN A O 1
ATOM 758 N N . THR A 1 93 ? -1.938 16.922 18.389 1.00 87.06 93 THR A N 1
ATOM 759 C CA . THR A 1 93 ? -1.523 17.457 17.086 1.00 87.06 93 THR A CA 1
ATOM 760 C C . THR A 1 93 ? -1.506 18.989 17.096 1.00 87.06 93 THR A C 1
ATOM 762 O O . THR A 1 93 ? -0.586 19.611 16.564 1.00 87.06 93 THR A O 1
ATOM 765 N N . ARG A 1 94 ? -2.500 19.632 17.729 1.00 87.12 94 ARG A N 1
ATOM 766 C CA . ARG A 1 94 ? -2.556 21.096 17.875 1.00 87.12 94 ARG A CA 1
ATOM 767 C C . ARG A 1 94 ? -1.360 21.623 18.671 1.00 87.12 94 ARG A C 1
ATOM 769 O O . ARG A 1 94 ? -0.736 22.597 18.251 1.00 87.12 94 ARG A O 1
ATOM 776 N N . ARG A 1 95 ? -1.023 20.981 19.793 1.00 86.69 95 ARG A N 1
ATOM 777 C CA . ARG A 1 95 ? 0.122 21.346 20.644 1.00 86.69 95 ARG A CA 1
ATOM 778 C C . ARG A 1 95 ? 1.450 21.190 19.908 1.00 86.69 95 ARG A C 1
ATOM 780 O O . ARG A 1 95 ? 2.272 22.101 19.975 1.00 86.69 95 ARG A O 1
ATOM 787 N N . GLN A 1 96 ? 1.624 20.102 19.159 1.00 83.00 96 GLN A N 1
ATOM 788 C CA . GLN A 1 96 ? 2.805 19.878 18.316 1.00 83.00 96 GLN A CA 1
ATOM 789 C C . GLN A 1 96 ? 2.947 20.970 17.249 1.00 83.00 96 GLN A C 1
ATOM 791 O O . GLN A 1 96 ? 3.989 21.613 17.158 1.00 83.00 96 GLN A O 1
ATOM 796 N N . LYS A 1 97 ? 1.864 21.294 16.530 1.00 82.00 97 LYS A N 1
ATOM 797 C CA . LYS A 1 97 ? 1.869 22.376 15.530 1.00 82.00 97 LYS A CA 1
ATOM 798 C C . LYS A 1 97 ? 2.269 23.736 16.114 1.00 82.00 97 LYS A C 1
ATOM 800 O O . LYS A 1 97 ? 2.951 24.512 15.439 1.00 82.00 97 LYS A O 1
ATOM 805 N N . ILE A 1 98 ? 1.856 24.033 17.348 1.00 82.19 98 ILE A N 1
ATOM 806 C CA . ILE A 1 98 ? 2.258 25.257 18.059 1.00 82.19 98 ILE A CA 1
ATOM 807 C C . ILE A 1 98 ? 3.744 25.209 18.430 1.00 82.19 98 ILE A C 1
ATOM 809 O O . ILE A 1 98 ? 4.445 26.195 18.209 1.00 82.19 98 ILE A O 1
ATOM 813 N N . ALA A 1 99 ? 4.225 24.080 18.958 1.00 81.81 99 ALA A N 1
ATOM 814 C CA . ALA A 1 99 ? 5.627 23.898 19.332 1.00 81.81 99 ALA A CA 1
ATOM 815 C C . ALA A 1 99 ? 6.576 24.045 18.128 1.00 81.81 99 ALA A C 1
ATOM 817 O O . ALA A 1 99 ? 7.604 24.710 18.238 1.00 81.81 99 ALA A O 1
ATOM 818 N N . ASP A 1 100 ? 6.178 23.523 16.966 1.00 76.12 100 ASP A N 1
ATOM 819 C CA . ASP A 1 100 ? 6.943 23.597 15.714 1.00 76.12 100 ASP A CA 1
ATOM 820 C C . ASP A 1 100 ? 6.825 24.962 15.002 1.00 76.12 100 ASP A C 1
ATOM 822 O O . ASP A 1 100 ? 7.405 25.175 13.938 1.00 76.12 100 ASP A O 1
ATOM 826 N N . GLY A 1 101 ? 6.064 25.912 15.560 1.00 70.62 101 GLY A N 1
ATOM 827 C CA . GLY A 1 101 ? 5.895 27.258 15.000 1.00 70.62 101 GLY A CA 1
ATOM 828 C C . GLY A 1 101 ? 5.034 27.331 13.730 1.00 70.62 101 GLY A C 1
ATOM 829 O O . GLY A 1 101 ? 4.975 28.382 13.092 1.00 70.62 101 GLY A O 1
ATOM 830 N N . SER A 1 102 ? 4.340 26.246 13.370 1.00 61.00 102 SER A N 1
ATOM 831 C CA . SER A 1 102 ? 3.499 26.146 12.162 1.00 61.00 102 SER A CA 1
ATOM 832 C C . SER A 1 102 ? 2.162 26.903 12.262 1.00 61.00 102 SER A C 1
ATOM 834 O O . SER A 1 102 ? 1.536 27.194 11.245 1.00 61.00 102 SER A O 1
ATOM 836 N N . ILE A 1 103 ? 1.748 27.303 13.471 1.00 49.94 103 ILE A N 1
ATOM 837 C CA . ILE A 1 103 ? 0.595 28.186 13.711 1.00 49.94 103 ILE A CA 1
ATOM 838 C C . ILE A 1 103 ? 1.115 29.566 14.136 1.00 49.94 103 ILE A C 1
ATOM 840 O O . ILE A 1 103 ? 1.351 29.829 15.314 1.00 49.94 103 ILE A O 1
ATOM 844 N N . SER A 1 104 ? 1.287 30.478 13.173 1.00 42.50 104 SER A N 1
ATOM 845 C CA . SER A 1 104 ? 1.634 31.887 13.431 1.00 42.50 104 SER A CA 1
ATOM 846 C C . SER A 1 104 ? 0.382 32.768 13.514 1.00 42.50 104 SER A C 1
ATOM 848 O O . SER A 1 104 ? 0.127 33.642 12.694 1.00 42.50 104 SER A O 1
ATOM 850 N N . GLY A 1 105 ? -0.419 32.543 14.553 1.00 37.88 105 GLY A N 1
ATOM 851 C CA . GLY A 1 105 ? -1.594 33.352 14.880 1.00 37.88 105 GLY A CA 1
ATOM 852 C C . GLY A 1 105 ? -1.305 34.504 15.846 1.00 37.88 105 GLY A C 1
ATOM 853 O O . GLY A 1 105 ? -2.082 34.706 16.767 1.00 37.88 105 GLY A O 1
ATOM 854 N N . VAL A 1 106 ? -0.195 35.239 15.696 1.00 33.03 106 VAL A N 1
ATOM 855 C CA . VAL A 1 106 ? 0.007 36.530 16.385 1.00 33.03 106 VAL A CA 1
ATOM 856 C C . VAL A 1 106 ? 0.694 37.497 15.426 1.00 33.03 106 VAL A C 1
ATOM 858 O O . VAL A 1 106 ? 1.876 37.371 15.105 1.00 33.03 106 VAL A O 1
ATOM 861 N N . THR A 1 107 ? -0.065 38.484 14.958 1.00 30.42 107 THR A N 1
ATOM 862 C CA . THR A 1 107 ? 0.413 39.602 14.141 1.00 30.42 107 THR A CA 1
ATOM 863 C C . THR A 1 107 ? 1.603 40.296 14.807 1.00 30.42 107 THR A C 1
ATOM 865 O O . THR A 1 107 ? 1.486 40.803 15.925 1.00 30.42 107 THR A O 1
ATOM 868 N N . LYS A 1 108 ? 2.741 40.382 14.105 1.00 31.03 108 LYS A N 1
ATOM 869 C CA . LYS A 1 108 ? 3.882 41.234 14.481 1.00 31.03 108 LYS A CA 1
ATOM 870 C C . LYS A 1 108 ? 3.495 42.715 14.359 1.00 31.03 108 LYS A C 1
ATOM 872 O O . LYS A 1 108 ? 3.778 43.370 13.361 1.00 31.03 108 LYS A O 1
ATOM 877 N N . GLY A 1 109 ? 2.850 43.238 15.399 1.00 27.36 109 GLY A N 1
ATOM 878 C CA . GLY A 1 109 ? 2.652 44.665 15.633 1.00 27.36 109 GLY A CA 1
ATOM 879 C C . GLY A 1 109 ? 3.899 45.300 16.251 1.00 27.36 109 GLY A C 1
ATOM 880 O O . GLY A 1 109 ? 4.444 44.835 17.249 1.00 27.36 109 GLY A O 1
ATOM 881 N N . ARG A 1 110 ? 4.372 46.370 15.619 1.00 31.22 110 ARG A N 1
ATOM 882 C CA . ARG A 1 110 ? 5.533 47.187 15.990 1.00 31.22 110 ARG A CA 1
ATOM 883 C C . ARG A 1 110 ? 5.348 47.787 17.400 1.00 31.22 110 ARG A C 1
ATOM 885 O O . ARG A 1 110 ? 4.371 48.480 17.639 1.00 31.22 110 ARG A O 1
ATOM 892 N N . ARG A 1 111 ? 6.336 47.580 18.283 1.00 35.22 111 ARG A N 1
ATOM 893 C CA . ARG A 1 111 ? 6.529 48.232 19.603 1.00 35.22 111 ARG A CA 1
ATOM 894 C C . ARG A 1 111 ? 5.355 48.134 20.595 1.00 35.22 111 ARG A C 1
ATOM 896 O O . ARG A 1 111 ? 4.600 49.074 20.797 1.00 35.22 111 ARG A O 1
ATOM 903 N N . GLY A 1 112 ? 5.352 47.042 21.349 1.00 25.78 112 GLY A N 1
ATOM 904 C CA . GLY A 1 112 ? 4.697 46.926 22.651 1.00 25.78 112 GLY A CA 1
ATOM 905 C C . GLY A 1 112 ? 4.981 45.541 23.215 1.00 25.78 112 GLY A C 1
ATOM 906 O O . GLY A 1 112 ? 4.708 44.553 22.544 1.00 25.78 112 GLY A O 1
ATOM 907 N N . LYS A 1 113 ? 5.586 45.443 24.406 1.00 29.86 113 LYS A N 1
ATOM 908 C CA . LYS A 1 113 ? 5.708 44.165 25.124 1.00 29.86 113 LYS A CA 1
ATOM 909 C C . LYS A 1 113 ? 4.295 43.681 25.457 1.00 29.86 113 LYS A C 1
ATOM 911 O O . LYS A 1 113 ? 3.731 44.087 26.468 1.00 29.86 113 LYS A O 1
ATOM 916 N N . VAL A 1 114 ? 3.725 42.840 24.602 1.00 27.59 114 VAL A N 1
ATOM 917 C CA . VAL A 1 114 ? 2.544 42.049 24.941 1.00 27.59 114 VAL A CA 1
ATOM 918 C C . VAL A 1 114 ? 3.050 40.871 25.763 1.00 27.59 114 VAL A C 1
ATOM 920 O O . VAL A 1 114 ? 3.887 40.099 25.298 1.00 27.59 114 VAL A O 1
ATOM 923 N N . LYS A 1 115 ? 2.591 40.774 27.014 1.00 27.92 115 LYS A N 1
ATOM 924 C CA . LYS A 1 115 ? 2.743 39.561 27.816 1.00 27.92 115 LYS A CA 1
ATOM 925 C C . LYS A 1 115 ? 2.092 38.422 27.028 1.00 27.92 115 LYS A C 1
ATOM 927 O O . LYS A 1 115 ? 0.876 38.431 26.863 1.00 27.92 115 LYS A O 1
ATOM 932 N N . LEU A 1 116 ? 2.892 37.474 26.534 1.00 33.75 116 LEU A N 1
ATOM 933 C CA . LEU A 1 116 ? 2.379 36.142 26.230 1.00 33.75 116 LEU A CA 1
ATOM 934 C C . LEU A 1 116 ? 1.755 35.637 27.533 1.00 33.75 116 LEU A C 1
ATOM 936 O O . LEU A 1 116 ? 2.461 35.514 28.533 1.00 33.75 116 LEU A O 1
ATOM 940 N N . SER A 1 117 ? 0.443 35.421 27.546 1.00 32.16 117 SER A N 1
ATOM 941 C CA . SER A 1 117 ? -0.208 34.707 28.638 1.00 32.16 117 SER A CA 1
ATOM 942 C C . SER A 1 117 ? 0.496 33.365 28.827 1.00 32.16 117 SER A C 1
ATOM 944 O O . SER A 1 117 ? 0.776 32.656 27.860 1.00 32.16 117 SER A O 1
ATOM 946 N N . GLU A 1 118 ? 0.814 33.070 30.079 1.00 33.00 118 GLU A N 1
ATOM 947 C CA . GLU A 1 118 ? 1.608 31.956 30.588 1.00 33.00 118 GLU A CA 1
ATOM 948 C C . GLU A 1 118 ? 0.968 30.586 30.277 1.00 33.00 118 GLU A C 1
ATOM 950 O O . GLU A 1 118 ? 0.439 29.922 31.159 1.00 33.00 118 GLU A O 1
ATOM 955 N N . ALA A 1 119 ? 0.993 30.147 29.016 1.00 39.12 119 ALA A N 1
ATOM 956 C CA . ALA A 1 119 ? 0.425 28.859 28.593 1.00 39.12 119 ALA A CA 1
ATOM 957 C C . ALA A 1 119 ? 1.483 27.811 28.206 1.00 39.12 119 ALA A C 1
ATOM 959 O O . ALA A 1 119 ? 1.133 26.688 27.857 1.00 39.12 119 ALA A O 1
ATOM 960 N N . HIS A 1 120 ? 2.776 28.147 28.264 1.00 41.25 120 HIS A N 1
ATOM 961 C CA . HIS A 1 120 ? 3.832 27.277 27.732 1.00 41.25 120 HIS A CA 1
ATOM 962 C C . HIS A 1 120 ? 4.699 26.548 28.753 1.00 41.25 120 HIS A C 1
ATOM 964 O O . HIS A 1 120 ? 5.594 25.833 28.331 1.00 41.25 120 HIS A O 1
ATOM 970 N N . HIS A 1 121 ? 4.406 26.632 30.051 1.00 38.69 121 HIS A N 1
ATOM 971 C CA . HIS A 1 121 ? 4.881 25.690 31.075 1.00 38.69 121 HIS A CA 1
ATOM 972 C C . HIS A 1 121 ? 4.023 25.896 32.334 1.00 38.69 121 HIS A C 1
ATOM 974 O O . HIS A 1 121 ? 4.427 26.566 33.279 1.00 38.69 121 HIS A O 1
ATOM 980 N N . MET A 1 122 ? 2.796 25.369 32.332 1.00 43.91 122 MET A N 1
ATOM 981 C CA . MET A 1 122 ? 2.060 25.153 33.578 1.00 43.91 122 MET A CA 1
ATOM 982 C C . MET A 1 122 ? 2.498 23.778 34.101 1.00 43.91 122 MET A C 1
ATOM 984 O O . MET A 1 122 ? 2.085 22.774 33.523 1.00 43.91 122 MET A O 1
ATOM 988 N N . PRO A 1 123 ? 3.303 23.675 35.177 1.00 45.56 123 PRO A N 1
ATOM 989 C CA . PRO A 1 123 ? 3.678 22.386 35.778 1.00 45.56 123 PRO A CA 1
ATOM 990 C C . PRO A 1 123 ? 2.476 21.552 36.282 1.00 45.56 123 PRO A C 1
ATOM 992 O O . PRO A 1 123 ? 2.652 20.430 36.748 1.00 45.56 123 PRO A O 1
ATOM 995 N N . ASN A 1 124 ? 1.250 22.074 36.150 1.00 52.38 124 ASN A N 1
ATOM 996 C CA . ASN A 1 124 ? -0.011 21.463 36.559 1.00 52.38 124 ASN A CA 1
ATOM 997 C C . ASN A 1 124 ? -1.026 21.279 35.407 1.00 52.38 124 ASN A C 1
ATOM 999 O O . ASN A 1 124 ? -2.219 21.138 35.667 1.00 52.38 124 ASN A O 1
ATOM 1003 N N . ASP A 1 125 ? -0.597 21.292 34.139 1.00 68.25 125 ASP A N 1
ATOM 1004 C CA . ASP A 1 125 ? -1.494 20.966 33.021 1.00 68.25 125 ASP A CA 1
ATOM 1005 C C . ASP A 1 125 ? -1.871 19.474 33.048 1.00 68.25 125 ASP A C 1
ATOM 1007 O O . ASP A 1 125 ? -1.036 18.596 32.808 1.00 68.25 125 ASP A O 1
ATOM 1011 N N . GLY A 1 126 ? -3.144 19.187 33.334 1.00 69.88 126 GLY A N 1
ATOM 1012 C CA . GLY A 1 126 ? -3.676 17.828 33.431 1.00 69.88 126 GLY A CA 1
ATOM 1013 C C . GLY A 1 126 ? -3.472 16.982 32.170 1.00 69.88 126 GLY A C 1
ATOM 1014 O O . GLY A 1 126 ? -3.396 15.761 32.281 1.00 69.88 126 GLY A O 1
ATOM 1015 N N . PHE A 1 127 ? -3.317 17.596 30.990 1.00 77.06 127 PHE A N 1
ATOM 1016 C CA . PHE A 1 127 ? -3.068 16.862 29.745 1.00 77.06 127 PHE A CA 1
ATOM 1017 C C . PHE A 1 127 ? -1.635 16.332 29.655 1.00 77.06 127 PHE A C 1
ATOM 1019 O O . PHE A 1 127 ? -1.412 15.202 29.230 1.00 77.06 127 PHE A O 1
ATOM 1026 N N . VAL A 1 128 ? -0.656 17.127 30.098 1.00 71.69 128 VAL A N 1
ATOM 1027 C CA . VAL A 1 128 ? 0.753 16.704 30.126 1.00 71.69 128 VAL A CA 1
ATOM 1028 C C . VAL A 1 128 ? 0.926 15.548 31.112 1.00 71.69 128 VAL A C 1
ATOM 1030 O O . VAL A 1 128 ? 1.585 14.564 30.796 1.00 71.69 128 VAL A O 1
ATOM 1033 N N . HIS A 1 129 ? 0.262 15.621 32.270 1.00 70.12 129 HIS A N 1
ATOM 1034 C CA . HIS A 1 129 ? 0.250 14.537 33.260 1.00 70.12 129 HIS A CA 1
ATOM 1035 C C . HIS A 1 129 ? -0.495 13.280 32.793 1.00 70.12 129 HIS A C 1
ATOM 1037 O O . HIS A 1 129 ? -0.200 12.179 33.260 1.00 70.12 129 HIS A O 1
ATOM 1043 N N . PHE A 1 130 ? -1.474 13.424 31.898 1.00 84.06 130 PHE A N 1
ATOM 1044 C CA . PHE A 1 130 ? -2.198 12.294 31.317 1.00 84.06 130 PHE A CA 1
ATOM 1045 C C . PHE A 1 130 ? -1.320 11.457 30.376 1.00 84.06 130 PHE A C 1
ATOM 1047 O O . PHE A 1 130 ? -1.508 10.239 30.320 1.00 84.06 130 PHE A O 1
ATOM 1054 N N . ASP A 1 131 ? -0.341 12.090 29.718 1.00 86.38 131 ASP A N 1
ATOM 1055 C CA . ASP A 1 131 ? 0.606 11.464 28.788 1.00 86.38 131 ASP A CA 1
ATOM 1056 C C . ASP A 1 131 ? -0.119 10.659 27.696 1.00 86.38 131 ASP A C 1
ATOM 1058 O O . ASP A 1 131 ? -0.078 9.424 27.646 1.00 86.38 131 ASP A O 1
ATOM 1062 N N . TRP A 1 132 ? -0.844 11.374 26.827 1.00 91.88 132 TRP A N 1
ATOM 1063 C CA . TRP A 1 132 ? -1.634 10.750 25.763 1.00 91.88 132 TRP A CA 1
ATOM 1064 C C . TRP A 1 132 ? -0.800 9.826 24.870 1.00 91.88 132 TRP A C 1
ATOM 1066 O O . TRP A 1 132 ? -1.299 8.786 24.451 1.00 91.88 132 TRP A O 1
ATOM 1076 N N . GLU A 1 133 ? 0.475 10.139 24.625 1.00 86.94 133 GLU A N 1
ATOM 1077 C CA . GLU A 1 133 ? 1.349 9.292 23.810 1.00 86.94 133 GLU A CA 1
ATOM 1078 C C . GLU A 1 133 ? 1.442 7.874 24.374 1.00 86.94 133 GLU A C 1
ATOM 1080 O O . GLU A 1 133 ? 1.286 6.908 23.622 1.00 86.94 133 GLU A O 1
ATOM 1085 N N . LYS A 1 134 ? 1.586 7.741 25.697 1.00 88.75 134 LYS A N 1
ATOM 1086 C CA . LYS A 1 134 ? 1.556 6.450 26.389 1.00 88.75 134 LYS A CA 1
ATOM 1087 C C . LYS A 1 134 ? 0.157 5.832 26.428 1.00 88.75 134 LYS A C 1
ATOM 1089 O O . LYS A 1 134 ? 0.012 4.632 26.184 1.00 88.75 134 LYS A O 1
ATOM 1094 N N . GLN A 1 135 ? -0.877 6.622 26.731 1.00 93.06 135 GLN A N 1
ATOM 1095 C CA . GLN A 1 135 ? -2.256 6.111 26.833 1.00 93.06 135 GLN A CA 1
ATOM 1096 C C . GLN A 1 135 ? -2.788 5.595 25.491 1.00 93.06 135 GLN A C 1
ATOM 1098 O O . GLN A 1 135 ? -3.520 4.606 25.458 1.00 93.06 135 GLN A O 1
ATOM 1103 N N . ARG A 1 136 ? -2.379 6.211 24.379 1.00 94.44 136 ARG A N 1
ATOM 1104 C CA . ARG A 1 136 ? -2.758 5.825 23.016 1.00 94.44 136 ARG A CA 1
ATOM 1105 C C . ARG A 1 136 ? -2.347 4.394 22.677 1.00 94.44 136 ARG A C 1
ATOM 1107 O O . ARG A 1 136 ? -3.135 3.669 22.077 1.00 94.44 136 ARG A O 1
ATOM 1114 N N . TYR A 1 137 ? -1.162 3.948 23.093 1.00 93.69 137 TYR A N 1
ATOM 1115 C CA . TYR A 1 137 ? -0.765 2.548 22.907 1.00 93.69 137 TYR A CA 1
ATOM 1116 C C . TYR A 1 137 ? -1.652 1.596 23.718 1.00 93.69 137 TYR A C 1
ATOM 1118 O O . TYR A 1 137 ? -2.107 0.579 23.198 1.00 93.69 137 TYR A O 1
ATOM 1126 N N . GLY A 1 138 ? -1.960 1.950 24.971 1.00 94.06 138 GLY A N 1
ATOM 1127 C CA . GLY A 1 138 ? -2.886 1.181 25.809 1.00 94.06 138 GLY A CA 1
ATOM 1128 C C . GLY A 1 138 ? -4.297 1.095 25.216 1.00 94.06 138 GLY A C 1
ATOM 1129 O O . GLY A 1 138 ? -4.929 0.036 25.259 1.00 94.06 138 GLY A O 1
ATOM 1130 N N . PHE A 1 139 ? -4.765 2.183 24.600 1.00 96.38 139 PHE A N 1
ATOM 1131 C CA . PHE A 1 139 ? -6.027 2.237 23.868 1.00 96.38 139 PHE A CA 1
ATOM 1132 C C . PHE A 1 139 ? -6.044 1.288 22.670 1.00 96.38 139 PHE A C 1
ATOM 1134 O O . PHE A 1 139 ? -6.926 0.433 22.585 1.00 96.38 139 PHE A O 1
ATOM 1141 N N . LEU A 1 140 ? -5.055 1.410 21.778 1.00 97.62 140 LEU A N 1
ATOM 1142 C CA . LEU A 1 140 ? -4.928 0.574 20.582 1.00 97.62 140 LEU A CA 1
ATOM 1143 C C . LEU A 1 140 ? -4.826 -0.907 20.943 1.00 97.62 140 LEU A C 1
ATOM 1145 O O . LEU A 1 140 ? -5.457 -1.741 20.299 1.00 97.62 140 LEU A O 1
ATOM 1149 N N . GLU A 1 141 ? -4.090 -1.237 22.004 1.00 96.19 141 GLU A N 1
ATOM 1150 C CA . GLU A 1 141 ? -3.982 -2.607 22.500 1.00 96.19 141 GLU A CA 1
ATOM 1151 C C . GLU A 1 141 ? -5.312 -3.117 23.071 1.00 96.19 141 GLU A C 1
ATOM 1153 O O . GLU A 1 141 ? -5.668 -4.278 22.868 1.00 96.19 141 GLU A O 1
ATOM 1158 N N . THR A 1 142 ? -6.076 -2.266 23.763 1.00 95.56 142 THR A N 1
ATOM 1159 C CA . THR A 1 142 ? -7.395 -2.631 24.304 1.00 95.56 142 THR A CA 1
ATOM 1160 C C . THR A 1 142 ? -8.417 -2.851 23.186 1.00 95.56 142 THR A C 1
ATOM 1162 O O . THR A 1 142 ? -9.140 -3.849 23.224 1.00 95.56 142 THR A O 1
ATOM 1165 N N . LEU A 1 143 ? -8.439 -1.987 22.163 1.00 96.81 143 LEU A N 1
ATOM 1166 C CA . LEU A 1 143 ? -9.261 -2.181 20.964 1.00 96.81 143 LEU A CA 1
ATOM 1167 C C . LEU A 1 143 ? -8.883 -3.466 20.229 1.00 96.81 143 LEU A C 1
ATOM 1169 O O . LEU A 1 143 ? -9.756 -4.287 19.953 1.00 96.81 143 LEU A O 1
ATOM 1173 N N . ARG A 1 144 ? -7.587 -3.695 19.994 1.00 96.81 144 ARG A N 1
ATOM 1174 C CA . ARG A 1 144 ? -7.088 -4.894 19.308 1.00 96.81 144 ARG A CA 1
ATOM 1175 C C . ARG A 1 144 ? -7.538 -6.156 20.029 1.00 96.81 144 ARG A C 1
ATOM 1177 O O . ARG A 1 144 ? -8.048 -7.087 19.420 1.00 96.81 144 ARG A O 1
ATOM 1184 N N . ARG A 1 145 ? -7.400 -6.164 21.353 1.00 96.06 145 ARG A N 1
ATOM 1185 C CA . ARG A 1 145 ? -7.819 -7.246 22.250 1.00 96.06 145 ARG A CA 1
ATOM 1186 C C . ARG A 1 145 ? -9.319 -7.528 22.236 1.00 96.06 145 ARG A C 1
ATOM 1188 O O . ARG A 1 145 ? -9.699 -8.683 22.425 1.00 96.06 145 ARG A O 1
ATOM 1195 N N . LEU A 1 146 ? -10.146 -6.497 22.078 1.00 96.00 146 LEU A N 1
ATOM 1196 C CA . LEU A 1 146 ? -11.596 -6.621 21.928 1.00 96.00 146 LEU A CA 1
ATOM 1197 C C . LEU A 1 146 ? -11.952 -7.175 20.540 1.00 96.00 146 LEU A C 1
ATOM 1199 O O . LEU A 1 146 ? -12.679 -8.157 20.429 1.00 96.00 146 LEU A O 1
ATOM 1203 N N . LEU A 1 147 ? -11.395 -6.575 19.486 1.00 96.12 147 LEU A N 1
ATOM 1204 C CA . LEU A 1 147 ? -11.647 -6.949 18.093 1.00 96.12 147 LEU A CA 1
ATOM 1205 C C . LEU A 1 147 ? -11.091 -8.333 17.735 1.00 96.12 147 LEU A C 1
ATOM 1207 O O . LEU A 1 147 ? -11.591 -8.965 16.809 1.00 96.12 147 LEU A O 1
ATOM 1211 N N . ALA A 1 148 ? -10.077 -8.811 18.451 1.00 96.44 148 ALA A N 1
ATOM 1212 C CA . ALA A 1 148 ? -9.482 -10.132 18.275 1.00 96.44 148 ALA A CA 1
ATOM 1213 C C . ALA A 1 148 ? -9.993 -11.167 19.291 1.00 96.44 148 ALA A C 1
ATOM 1215 O O . ALA A 1 148 ? -9.355 -12.205 19.449 1.00 96.44 148 ALA A O 1
ATOM 1216 N N . LEU A 1 149 ? -11.102 -10.907 20.001 1.00 96.38 149 LEU A N 1
ATOM 1217 C CA . LEU A 1 149 ? -11.720 -11.925 20.857 1.00 96.38 149 LEU A CA 1
ATOM 1218 C C . LEU A 1 149 ? -11.984 -13.202 20.053 1.00 96.38 149 LEU A C 1
ATOM 1220 O O . LEU A 1 149 ? -12.426 -13.142 18.904 1.00 96.38 149 LEU A O 1
ATOM 1224 N N . VAL A 1 150 ? -11.699 -14.343 20.669 1.00 96.50 150 VAL A N 1
ATOM 1225 C CA . VAL A 1 150 ? -11.850 -15.670 20.071 1.00 96.50 150 VAL A CA 1
ATOM 1226 C C . VAL A 1 150 ? -12.916 -16.409 20.852 1.00 96.50 150 VAL A C 1
ATOM 1228 O O . VAL A 1 150 ? -12.910 -16.336 22.074 1.00 96.50 150 VAL A O 1
ATOM 1231 N N . ALA A 1 151 ? -13.813 -17.106 20.171 1.00 95.25 151 ALA A N 1
ATOM 1232 C CA . ALA A 1 151 ? -14.734 -18.047 20.794 1.00 95.25 151 ALA A CA 1
ATOM 1233 C C . ALA A 1 151 ? -14.660 -19.384 20.063 1.00 95.25 151 ALA A C 1
ATOM 1235 O O . ALA A 1 151 ? -14.325 -19.410 18.881 1.00 95.25 151 ALA A O 1
ATOM 1236 N N . VAL A 1 152 ? -14.945 -20.478 20.756 1.00 93.62 152 VAL A N 1
ATOM 1237 C CA . VAL A 1 152 ? -14.956 -21.821 20.162 1.00 93.62 152 VAL A CA 1
ATOM 1238 C C . VAL A 1 152 ? -16.395 -22.169 19.791 1.00 93.62 152 VAL A C 1
ATOM 1240 O O . VAL A 1 152 ? -17.298 -21.928 20.590 1.00 93.62 152 VAL A O 1
ATOM 1243 N N . ASP A 1 153 ? -16.616 -22.666 18.575 1.00 90.38 153 ASP A N 1
ATOM 1244 C CA . ASP A 1 153 ? -17.937 -23.136 18.141 1.00 90.38 153 ASP A CA 1
ATOM 1245 C C . ASP A 1 153 ? -18.210 -24.597 18.530 1.00 90.38 153 ASP A C 1
ATOM 1247 O O . ASP A 1 153 ? -17.367 -25.272 19.123 1.00 90.38 153 ASP A O 1
ATOM 1251 N N . ALA A 1 154 ? -19.411 -25.087 18.204 1.00 89.50 154 ALA A N 1
ATOM 1252 C CA . ALA A 1 154 ? -19.828 -26.461 18.495 1.00 89.50 154 ALA A CA 1
ATOM 1253 C C . ALA A 1 154 ? -18.910 -27.530 17.875 1.00 89.50 154 ALA A C 1
ATOM 1255 O O . ALA A 1 154 ? -18.793 -28.625 18.424 1.00 89.50 154 ALA A O 1
ATOM 1256 N N . ASP A 1 155 ? -18.242 -27.203 16.767 1.00 90.75 155 ASP A N 1
ATOM 1257 C CA . ASP A 1 155 ? -17.329 -28.094 16.051 1.00 90.75 155 ASP A CA 1
ATOM 1258 C C . ASP A 1 155 ? -15.892 -28.030 16.609 1.00 90.75 155 ASP A C 1
ATOM 1260 O O . ASP A 1 155 ? -14.993 -28.714 16.116 1.00 90.75 155 ASP A O 1
ATOM 1264 N N . GLY A 1 156 ? -15.650 -27.215 17.643 1.00 91.00 156 GLY A N 1
ATOM 1265 C CA . GLY A 1 156 ? -14.327 -27.013 18.232 1.00 91.00 156 GLY A CA 1
ATOM 1266 C C . GLY A 1 156 ? -13.435 -26.052 17.439 1.00 91.00 156 GLY A C 1
ATOM 1267 O O . GLY A 1 156 ? -12.230 -25.993 17.690 1.00 91.00 156 GLY A O 1
ATOM 1268 N N . ILE A 1 157 ? -13.990 -25.301 16.484 1.00 93.44 157 ILE A N 1
ATOM 1269 C CA . ILE A 1 157 ? -13.248 -24.365 15.638 1.00 93.44 157 ILE A CA 1
ATOM 1270 C C . ILE A 1 157 ? -13.176 -23.000 16.324 1.00 93.44 157 ILE A C 1
ATOM 1272 O O . ILE A 1 157 ? -14.180 -22.413 16.734 1.00 93.44 157 ILE A O 1
ATOM 1276 N N . GLU A 1 158 ? -11.968 -22.445 16.396 1.00 94.69 158 GLU A N 1
ATOM 1277 C CA . GLU A 1 158 ? -11.746 -21.093 16.899 1.00 94.69 158 GLU A CA 1
ATOM 1278 C C . GLU A 1 158 ? -12.271 -20.031 15.918 1.00 94.69 158 GLU A C 1
ATOM 1280 O O . GLU A 1 158 ? -11.805 -19.872 14.787 1.00 94.69 158 GLU A O 1
ATOM 1285 N N . ARG A 1 159 ? -13.238 -19.241 16.378 1.00 94.25 159 ARG A N 1
ATOM 1286 C CA . ARG A 1 159 ? -13.815 -18.098 15.672 1.00 94.25 159 ARG A CA 1
ATOM 1287 C C . ARG A 1 159 ? -13.201 -16.807 16.201 1.00 94.25 159 ARG A C 1
ATOM 1289 O O . ARG A 1 159 ? -13.643 -16.254 17.205 1.00 94.25 159 ARG A O 1
ATOM 1296 N N . ILE A 1 160 ? -12.201 -16.292 15.490 1.00 94.69 160 ILE A N 1
ATOM 1297 C CA . ILE A 1 160 ? -11.618 -14.971 15.766 1.00 94.69 160 ILE A CA 1
ATOM 1298 C C . ILE A 1 160 ? -12.615 -13.871 15.370 1.00 94.69 160 ILE A C 1
ATOM 1300 O O . ILE A 1 160 ? -13.392 -14.023 14.420 1.00 94.69 160 ILE A O 1
ATOM 1304 N N . GLY A 1 161 ? -12.602 -12.758 16.103 1.00 95.06 161 GLY A N 1
ATOM 1305 C CA . GLY A 1 161 ? -13.541 -11.649 15.945 1.00 95.06 161 GLY A CA 1
ATOM 1306 C C . GLY A 1 161 ? -14.911 -11.950 16.547 1.00 95.06 161 GLY A C 1
ATOM 1307 O O . GLY A 1 161 ? -15.929 -11.493 16.030 1.00 95.06 161 GLY A O 1
ATOM 1308 N N . ALA A 1 162 ? -14.933 -12.746 17.617 1.00 95.81 162 ALA A N 1
ATOM 1309 C CA . ALA A 1 162 ? -16.137 -13.290 18.231 1.00 95.81 162 ALA A CA 1
ATOM 1310 C C . ALA A 1 162 ? -17.102 -12.222 18.767 1.00 95.81 162 ALA A C 1
ATOM 1312 O O . ALA A 1 162 ? -18.288 -12.488 18.908 1.00 95.81 162 ALA A O 1
ATOM 1313 N N . VAL A 1 163 ? -16.644 -10.990 18.999 1.00 95.38 163 VAL A N 1
ATOM 1314 C CA . VAL A 1 163 ? -17.521 -9.904 19.462 1.00 95.38 163 VAL A CA 1
ATOM 1315 C C . VAL A 1 163 ? -18.707 -9.660 18.514 1.00 95.38 163 VAL A C 1
ATOM 1317 O O . VAL A 1 163 ? -19.771 -9.273 18.978 1.00 95.38 163 VAL A O 1
ATOM 1320 N N . ARG A 1 164 ? -18.577 -9.955 17.206 1.00 94.88 164 ARG A N 1
ATOM 1321 C CA . ARG A 1 164 ? -19.675 -9.803 16.228 1.00 94.88 164 ARG A CA 1
ATOM 1322 C C . ARG A 1 164 ? -20.900 -10.669 16.537 1.00 94.88 164 ARG A C 1
ATOM 1324 O O . ARG A 1 164 ? -21.977 -10.341 16.064 1.00 94.88 164 ARG A O 1
ATOM 1331 N N . TYR A 1 165 ? -20.745 -11.742 17.317 1.00 93.62 165 TYR A N 1
ATOM 1332 C CA . TYR A 1 165 ? -21.850 -12.626 17.698 1.00 93.62 165 TYR A CA 1
ATOM 1333 C C . TYR A 1 165 ? -22.760 -12.034 18.784 1.00 93.62 165 TYR A C 1
ATOM 1335 O O . TYR A 1 165 ? -23.792 -12.623 19.080 1.00 93.62 165 TYR A O 1
ATOM 1343 N N . LEU A 1 166 ? -22.428 -10.860 19.339 1.00 93.44 166 LEU A N 1
ATOM 1344 C CA . LEU A 1 166 ? -23.371 -10.084 20.155 1.00 93.44 166 LEU A CA 1
ATOM 1345 C C . LEU A 1 166 ? -24.524 -9.498 19.325 1.00 93.44 166 LEU A C 1
ATOM 1347 O O . LEU A 1 166 ? -25.552 -9.135 19.884 1.00 93.44 166 LEU A O 1
ATOM 1351 N N . TRP A 1 167 ? -24.352 -9.386 18.005 1.00 92.44 167 TRP A N 1
ATOM 1352 C CA . TRP A 1 167 ? -25.384 -8.918 17.085 1.00 92.44 167 TRP A CA 1
ATOM 1353 C C . TRP A 1 167 ? -26.121 -10.098 16.444 1.00 92.44 167 TRP A C 1
ATOM 1355 O O . TRP A 1 167 ? -25.559 -11.179 16.261 1.00 92.44 167 TRP A O 1
ATOM 1365 N N . GLN A 1 168 ? -27.376 -9.863 16.057 1.00 87.62 168 GLN A N 1
ATOM 1366 C CA . GLN A 1 168 ? -28.190 -10.790 15.269 1.00 87.62 168 GLN A CA 1
ATOM 1367 C C . GLN A 1 168 ? -28.659 -10.089 13.986 1.00 87.62 168 GLN A C 1
ATOM 1369 O O . GLN A 1 168 ? -29.427 -9.128 14.082 1.00 87.62 168 GLN A O 1
ATOM 1374 N N . PRO A 1 169 ? -28.212 -10.519 12.785 1.00 89.81 169 PRO A N 1
ATOM 1375 C CA . PRO A 1 169 ? -27.219 -11.576 12.503 1.00 89.81 169 PRO A CA 1
ATOM 1376 C C . PRO A 1 169 ? -25.805 -11.235 13.034 1.00 89.81 169 PRO A C 1
ATOM 1378 O O . PRO A 1 169 ? -25.567 -10.066 13.340 1.00 89.81 169 PRO A O 1
ATOM 1381 N N . PRO A 1 170 ? -24.855 -12.203 13.110 1.00 90.94 170 PRO A N 1
ATOM 1382 C CA . PRO A 1 170 ? -23.525 -12.035 13.721 1.00 90.94 170 PRO A CA 1
ATOM 1383 C C . PRO A 1 170 ? -22.580 -11.168 12.874 1.00 90.94 170 PRO A C 1
ATOM 1385 O O . PRO A 1 170 ? -21.567 -11.616 12.328 1.00 90.94 170 PRO A O 1
ATOM 1388 N N . MET A 1 171 ? -22.937 -9.897 12.754 1.00 90.94 171 MET A N 1
ATOM 1389 C CA . MET A 1 171 ? -22.281 -8.872 11.967 1.00 90.94 171 MET A CA 1
ATOM 1390 C C . MET A 1 171 ? -22.173 -7.610 12.813 1.00 90.94 171 MET A C 1
ATOM 1392 O O . MET A 1 171 ? -23.135 -7.173 13.434 1.00 90.94 171 MET A O 1
ATOM 1396 N N . LEU A 1 172 ? -20.990 -7.004 12.809 1.00 91.94 172 LEU A N 1
ATOM 1397 C CA . LEU A 1 172 ? -20.766 -5.759 13.526 1.00 91.94 172 LEU A CA 1
ATOM 1398 C C . LEU A 1 172 ? -21.594 -4.637 12.894 1.00 91.94 172 LEU A C 1
ATOM 1400 O O . LEU A 1 172 ? -21.493 -4.409 11.687 1.00 91.94 172 LEU A O 1
ATOM 1404 N N . GLU A 1 173 ? -22.376 -3.921 13.704 1.00 93.12 173 GLU A N 1
ATOM 1405 C CA . GLU A 1 173 ? -23.134 -2.765 13.224 1.00 93.12 173 GLU A CA 1
ATOM 1406 C C . GLU A 1 173 ? -22.199 -1.733 12.576 1.00 93.12 173 GLU A C 1
ATOM 1408 O O . GLU A 1 173 ? -21.144 -1.380 13.113 1.00 93.12 173 GLU A O 1
ATOM 1413 N N . GLU A 1 174 ? -22.610 -1.209 11.424 1.00 91.62 174 GLU A N 1
ATOM 1414 C CA . GLU A 1 174 ? -21.801 -0.286 10.638 1.00 91.62 174 GLU A CA 1
ATOM 1415 C C . GLU A 1 174 ? -21.428 0.991 11.403 1.00 91.62 174 GLU A C 1
ATOM 1417 O O . GLU A 1 174 ? -20.264 1.394 11.374 1.00 91.62 174 GLU A O 1
ATOM 1422 N N . ASN A 1 175 ? -22.364 1.608 12.129 1.00 92.50 175 ASN A N 1
ATOM 1423 C CA . ASN A 1 175 ? -22.073 2.815 12.910 1.00 92.50 175 ASN A CA 1
ATOM 1424 C C . ASN A 1 175 ? -20.999 2.554 13.968 1.00 92.50 175 ASN A C 1
ATOM 1426 O O . ASN A 1 175 ? -20.093 3.367 14.154 1.00 92.50 175 ASN A O 1
ATOM 1430 N N . PHE A 1 176 ? -21.068 1.396 14.622 1.00 94.31 176 PHE A N 1
ATOM 1431 C CA . PHE A 1 176 ? -20.098 0.993 15.628 1.00 94.31 176 PHE A CA 1
ATOM 1432 C C . PHE A 1 176 ? -18.713 0.757 15.011 1.00 94.31 176 PHE A C 1
ATOM 1434 O O . PHE A 1 176 ? -17.716 1.311 15.482 1.00 94.31 176 PHE A O 1
ATOM 1441 N N . ALA A 1 177 ? -18.652 0.021 13.897 1.00 95.06 177 ALA A N 1
ATOM 1442 C CA . ALA A 1 177 ? -17.419 -0.181 13.139 1.00 95.06 177 ALA A CA 1
ATOM 1443 C C . ALA A 1 177 ? -16.812 1.150 12.657 1.00 95.06 177 ALA A C 1
ATOM 1445 O O . ALA A 1 177 ? -15.598 1.345 12.726 1.00 95.06 177 ALA A O 1
ATOM 1446 N N . ASN A 1 178 ? -17.655 2.088 12.214 1.00 95.06 178 ASN A N 1
ATOM 1447 C CA . ASN A 1 178 ? -17.242 3.412 11.754 1.00 95.06 178 ASN A CA 1
ATOM 1448 C C . ASN A 1 178 ? -16.648 4.256 12.876 1.00 95.06 178 ASN A C 1
ATOM 1450 O O . ASN A 1 178 ? -15.664 4.953 12.648 1.00 95.06 178 ASN A O 1
ATOM 1454 N N . VAL A 1 179 ? -17.196 4.198 14.091 1.00 96.31 179 VAL A N 1
ATOM 1455 C CA . VAL A 1 179 ? -16.635 4.926 15.238 1.00 96.31 179 VAL A CA 1
ATOM 1456 C C . VAL A 1 179 ? -15.208 4.462 15.539 1.00 96.31 179 VAL A C 1
ATOM 1458 O O . VAL A 1 179 ? -14.329 5.304 15.736 1.00 96.31 179 VAL A O 1
ATOM 1461 N N . ILE A 1 180 ? -14.959 3.149 15.491 1.00 98.00 180 ILE A N 1
ATOM 1462 C CA . ILE A 1 180 ? -13.615 2.579 15.659 1.00 98.00 180 ILE A CA 1
ATOM 1463 C C . ILE A 1 180 ? -12.709 2.977 14.487 1.00 98.00 180 ILE A C 1
ATOM 1465 O O . ILE A 1 180 ? -11.614 3.492 14.698 1.00 98.00 180 ILE A O 1
ATOM 1469 N N . GLY A 1 181 ? -13.164 2.797 13.244 1.00 97.69 181 GLY A N 1
ATOM 1470 C CA . GLY A 1 181 ? -12.390 3.175 12.060 1.00 97.69 181 GLY A CA 1
ATOM 1471 C C . GLY A 1 181 ? -11.992 4.653 12.076 1.00 97.69 181 GLY A C 1
ATOM 1472 O O . GLY A 1 181 ? -10.823 4.982 11.903 1.00 97.69 181 GLY A O 1
ATOM 1473 N N . ASN A 1 182 ? -12.933 5.550 12.373 1.00 97.12 182 ASN A N 1
ATOM 1474 C CA . ASN A 1 182 ? -12.715 6.997 12.378 1.00 97.12 182 ASN A CA 1
ATOM 1475 C C . ASN A 1 182 ? -11.618 7.440 13.348 1.00 97.12 182 ASN A C 1
ATOM 1477 O O . ASN A 1 182 ? -10.853 8.345 13.013 1.00 97.12 182 ASN A O 1
ATOM 1481 N N . VAL A 1 183 ? -11.517 6.826 14.533 1.00 97.75 183 VAL A N 1
ATOM 1482 C CA . VAL A 1 183 ? -10.415 7.151 15.446 1.00 97.75 183 VAL A CA 1
ATOM 1483 C C . VAL A 1 183 ? -9.084 6.615 14.919 1.00 97.75 183 VAL A C 1
ATOM 1485 O O . VAL A 1 183 ? -8.109 7.356 14.940 1.00 97.75 183 VAL A O 1
ATOM 1488 N N . LEU A 1 184 ? -9.034 5.403 14.353 1.00 98.44 184 LEU A N 1
ATOM 1489 C CA . LEU A 1 184 ? -7.808 4.853 13.752 1.00 98.44 184 LEU A CA 1
ATOM 1490 C C . LEU A 1 184 ? -7.303 5.731 12.598 1.00 98.44 184 LEU A C 1
ATOM 1492 O O . LEU A 1 184 ? -6.127 6.082 12.552 1.00 98.44 184 LEU A O 1
ATOM 1496 N N . PHE A 1 185 ? -8.204 6.161 11.715 1.00 97.81 185 PHE A N 1
ATOM 1497 C CA . PHE A 1 185 ? -7.894 7.089 10.628 1.00 97.81 185 PHE A CA 1
ATOM 1498 C C . PHE A 1 185 ? -7.448 8.457 11.136 1.00 97.81 185 PHE A C 1
ATOM 1500 O O . PHE A 1 185 ? -6.556 9.055 10.544 1.00 97.81 185 PHE A O 1
ATOM 1507 N N . LYS A 1 186 ? -8.010 8.933 12.255 1.00 96.44 186 LYS A N 1
ATOM 1508 C CA . LYS A 1 186 ? -7.550 10.175 12.876 1.00 96.44 186 LYS A CA 1
ATOM 1509 C C . LYS A 1 186 ? -6.116 10.061 13.393 1.00 96.44 186 LYS A C 1
ATOM 1511 O O . LYS A 1 186 ? -5.339 10.992 13.217 1.00 96.44 186 LYS A O 1
ATOM 1516 N N . LEU A 1 187 ? -5.760 8.928 14.000 1.00 96.69 187 LEU A N 1
ATOM 1517 C CA . LEU A 1 187 ? -4.394 8.676 14.465 1.00 96.69 187 LEU A CA 1
ATOM 1518 C C . LEU A 1 187 ? -3.388 8.664 13.300 1.00 96.69 187 LEU A C 1
ATOM 1520 O O . LEU A 1 187 ? -2.254 9.097 13.481 1.00 96.69 187 LEU A O 1
ATOM 1524 N N . LEU A 1 188 ? -3.804 8.229 12.102 1.00 97.00 188 LEU A N 1
ATOM 1525 C CA . LEU A 1 188 ? -2.972 8.271 10.892 1.00 97.00 188 LEU A CA 1
ATOM 1526 C C . LEU A 1 188 ? -2.663 9.690 10.394 1.00 97.00 188 LEU A C 1
ATOM 1528 O O . LEU A 1 188 ? -1.740 9.862 9.605 1.00 97.00 188 LEU A O 1
ATOM 1532 N N . GLU A 1 189 ? -3.380 10.718 10.846 1.00 93.94 189 GLU A N 1
ATOM 1533 C CA . GLU A 1 189 ? -3.067 12.110 10.493 1.00 93.94 189 GLU A CA 1
ATOM 1534 C C . GLU A 1 189 ? -1.848 12.657 11.263 1.00 93.94 189 GLU A C 1
ATOM 1536 O O . GLU A 1 189 ? -1.382 13.761 10.972 1.00 93.94 189 GLU A O 1
ATOM 1541 N N . ASN A 1 190 ? -1.317 11.904 12.235 1.00 91.19 190 ASN A N 1
ATOM 1542 C CA . ASN A 1 190 ? -0.194 12.333 13.059 1.00 91.19 190 ASN A CA 1
ATOM 1543 C C . ASN A 1 190 ? 1.120 12.394 12.242 1.00 91.19 190 ASN A C 1
ATOM 1545 O O . ASN A 1 190 ? 1.606 11.354 11.787 1.00 91.19 190 ASN A O 1
ATOM 1549 N N . PRO A 1 191 ? 1.751 13.576 12.088 1.00 89.06 191 PRO A N 1
ATOM 1550 C CA . PRO A 1 191 ? 2.964 13.725 11.283 1.00 89.06 191 PRO A CA 1
ATOM 1551 C C . PRO A 1 191 ? 4.184 12.994 11.861 1.00 89.06 191 PRO A C 1
ATOM 1553 O O . PRO A 1 191 ? 5.120 12.703 11.118 1.00 89.06 191 PRO A O 1
ATOM 1556 N N . GLU A 1 192 ? 4.184 12.636 13.149 1.00 87.50 192 GLU A N 1
ATOM 1557 C CA . GLU A 1 192 ? 5.272 11.872 13.775 1.00 87.50 192 GLU A CA 1
ATOM 1558 C C . GLU A 1 192 ? 5.404 10.451 13.210 1.00 87.50 192 GLU A C 1
ATOM 1560 O O . GLU A 1 192 ? 6.457 9.830 13.357 1.00 87.50 192 GLU A O 1
ATOM 1565 N N . LEU A 1 193 ? 4.379 9.945 12.513 1.00 90.50 193 LEU A N 1
ATOM 1566 C CA . LEU A 1 193 ? 4.383 8.619 11.888 1.00 90.50 193 LEU A CA 1
ATOM 1567 C C . LEU A 1 193 ? 5.454 8.458 10.803 1.00 90.50 193 LEU A C 1
ATOM 1569 O O . LEU A 1 193 ? 5.846 7.335 10.497 1.00 90.50 193 LEU A O 1
ATOM 1573 N N . ILE A 1 194 ? 5.961 9.560 10.238 1.00 87.69 194 ILE A N 1
ATOM 1574 C CA . ILE A 1 194 ? 7.073 9.509 9.281 1.00 87.69 194 ILE A CA 1
ATOM 1575 C C . ILE A 1 194 ? 8.431 9.272 9.960 1.00 87.69 194 ILE A C 1
ATOM 1577 O O . ILE A 1 194 ? 9.395 8.854 9.314 1.00 87.69 194 ILE A O 1
ATOM 1581 N N . LYS A 1 195 ? 8.537 9.552 11.264 1.00 88.31 195 LYS A N 1
ATOM 1582 C CA . LYS A 1 195 ? 9.781 9.398 12.021 1.00 88.31 195 LYS A CA 1
ATOM 1583 C C . LYS A 1 195 ? 9.982 7.939 12.413 1.00 88.31 195 LYS A C 1
ATOM 1585 O O . LYS A 1 195 ? 9.035 7.173 12.567 1.00 88.31 195 LYS A O 1
ATOM 1590 N N . ALA A 1 196 ? 11.234 7.557 12.658 1.00 86.00 196 ALA A N 1
ATOM 1591 C CA . ALA A 1 196 ? 11.562 6.204 13.108 1.00 86.00 196 ALA A CA 1
ATOM 1592 C C . ALA A 1 196 ? 10.836 5.818 14.414 1.00 86.00 196 ALA A C 1
ATOM 1594 O O . ALA A 1 196 ? 10.388 4.683 14.543 1.00 86.00 196 ALA A O 1
ATOM 1595 N N . SER A 1 197 ? 10.651 6.770 15.336 1.00 84.94 197 SER A N 1
ATOM 1596 C CA . SER A 1 197 ? 9.888 6.593 16.581 1.00 84.94 197 SER A CA 1
ATOM 1597 C C . SER A 1 197 ? 8.391 6.346 16.361 1.00 84.94 197 SER A C 1
ATOM 1599 O O . SER A 1 197 ? 7.736 5.773 17.224 1.00 84.94 197 SER A O 1
ATOM 1601 N N . GLY A 1 198 ? 7.844 6.760 15.214 1.00 88.06 198 GLY A N 1
ATOM 1602 C CA . GLY A 1 198 ? 6.439 6.576 14.857 1.00 88.06 198 GLY A CA 1
ATOM 1603 C C . GLY A 1 198 ? 6.115 5.207 14.255 1.00 88.06 198 GLY A C 1
ATOM 1604 O O . GLY A 1 198 ? 4.939 4.892 14.093 1.00 88.06 198 GLY A O 1
ATOM 1605 N N . ARG A 1 199 ? 7.118 4.372 13.941 1.00 90.88 199 ARG A N 1
ATOM 1606 C CA . ARG A 1 199 ? 6.906 3.070 13.278 1.00 90.88 199 ARG A CA 1
ATOM 1607 C C . ARG A 1 199 ? 6.107 2.083 14.126 1.00 90.88 199 ARG A C 1
ATOM 1609 O O . ARG A 1 199 ? 5.229 1.413 13.597 1.00 90.88 199 ARG A O 1
ATOM 1616 N N . GLU A 1 200 ? 6.383 2.008 15.427 1.00 93.00 200 GLU A N 1
ATOM 1617 C CA . GLU A 1 200 ? 5.644 1.119 16.337 1.00 93.00 200 GLU A CA 1
ATOM 1618 C C . GLU A 1 200 ? 4.171 1.525 16.444 1.00 93.00 200 GLU A C 1
ATOM 1620 O O . GLU A 1 200 ? 3.279 0.677 16.404 1.00 93.00 200 GLU A O 1
ATOM 1625 N N . LEU A 1 201 ? 3.907 2.833 16.513 1.00 94.69 201 LEU A N 1
ATOM 1626 C CA . LEU A 1 201 ? 2.551 3.369 16.496 1.00 94.69 201 LEU A CA 1
ATOM 1627 C C . LEU A 1 201 ? 1.838 3.063 15.178 1.00 94.69 201 LEU A C 1
ATOM 1629 O O . LEU A 1 201 ? 0.688 2.632 15.199 1.00 94.69 201 LEU A O 1
ATOM 1633 N N . LEU A 1 202 ? 2.514 3.289 14.049 1.00 96.38 202 LEU A N 1
ATOM 1634 C CA . LEU A 1 202 ? 1.985 3.000 12.720 1.00 96.38 202 LEU A CA 1
ATOM 1635 C C . LEU A 1 202 ? 1.553 1.533 12.629 1.00 96.38 202 LEU A C 1
ATOM 1637 O O . LEU A 1 202 ? 0.407 1.266 12.276 1.00 96.38 202 LEU A O 1
ATOM 1641 N N . GLY A 1 203 ? 2.429 0.611 13.044 1.00 96.75 203 GLY A N 1
ATOM 1642 C CA . GLY A 1 203 ? 2.113 -0.811 13.155 1.00 96.75 203 GLY A CA 1
ATOM 1643 C C . GLY A 1 203 ? 0.856 -1.034 13.995 1.00 96.75 203 GLY A C 1
ATOM 1644 O O . GLY A 1 203 ? -0.141 -1.517 13.478 1.00 96.75 203 GLY A O 1
ATOM 1645 N N . ALA A 1 204 ? 0.830 -0.564 15.246 1.00 97.38 204 ALA A N 1
ATOM 1646 C CA . ALA A 1 204 ? -0.312 -0.752 16.149 1.00 97.38 204 ALA A CA 1
ATOM 1647 C C . ALA A 1 204 ? -1.658 -0.217 15.606 1.00 97.38 204 ALA A C 1
ATOM 1649 O O . ALA A 1 204 ? -2.717 -0.791 15.892 1.00 97.38 204 ALA A O 1
ATOM 1650 N N . ILE A 1 205 ? -1.645 0.874 14.830 1.00 98.50 205 ILE A N 1
ATOM 1651 C CA . ILE A 1 205 ? -2.840 1.388 14.144 1.00 98.50 205 ILE A CA 1
ATOM 1652 C C . ILE A 1 205 ? -3.266 0.423 13.029 1.00 98.50 205 ILE A C 1
ATOM 1654 O O . ILE A 1 205 ? -4.434 0.026 12.976 1.00 98.50 205 ILE A O 1
ATOM 1658 N N . PHE A 1 206 ? -2.333 0.017 12.165 1.00 98.38 206 PHE A N 1
ATOM 1659 C CA . PHE A 1 206 ? -2.614 -0.884 11.047 1.00 98.38 206 PHE A CA 1
ATOM 1660 C C . PHE A 1 206 ? -3.011 -2.300 11.498 1.00 98.38 206 PHE A C 1
ATOM 1662 O O . PHE A 1 206 ? -3.841 -2.910 10.833 1.00 98.38 206 PHE A O 1
ATOM 1669 N N . ASP A 1 207 ? -2.572 -2.784 12.665 1.00 97.94 207 ASP A N 1
ATOM 1670 C CA . ASP A 1 207 ? -3.063 -4.039 13.274 1.00 97.94 207 ASP A CA 1
ATOM 1671 C C . ASP A 1 207 ? -4.570 -3.999 13.515 1.00 97.94 207 ASP A C 1
ATOM 1673 O O . ASP A 1 207 ? -5.308 -4.934 13.204 1.00 97.94 207 ASP A O 1
ATOM 1677 N N . ASN A 1 208 ? -5.043 -2.892 14.090 1.00 98.50 208 ASN A N 1
ATOM 1678 C CA . ASN A 1 208 ? -6.458 -2.704 14.375 1.00 98.50 208 ASN A CA 1
ATOM 1679 C C . ASN A 1 208 ? -7.266 -2.577 13.077 1.00 98.50 208 ASN A C 1
ATOM 1681 O O . ASN A 1 208 ? -8.332 -3.184 12.954 1.00 98.50 208 ASN A O 1
ATOM 1685 N N . ILE A 1 209 ? -6.741 -1.847 12.086 1.00 98.56 209 ILE A N 1
ATOM 1686 C CA . ILE A 1 209 ? -7.345 -1.768 10.748 1.00 98.56 209 ILE A CA 1
ATOM 1687 C C . ILE A 1 209 ? -7.396 -3.165 10.108 1.00 98.56 209 ILE A C 1
ATOM 1689 O O . ILE A 1 209 ? -8.430 -3.553 9.567 1.00 98.56 209 ILE A O 1
ATOM 1693 N N . GLY A 1 210 ? -6.330 -3.956 10.231 1.00 98.19 210 GLY A N 1
ATOM 1694 C CA . GLY A 1 210 ? -6.246 -5.323 9.729 1.00 98.19 210 GLY A CA 1
ATOM 1695 C C . GLY A 1 210 ? -7.332 -6.236 10.293 1.00 98.19 210 GLY A C 1
ATOM 1696 O O . GLY A 1 210 ? -7.950 -6.986 9.537 1.00 98.19 210 GLY A O 1
ATOM 1697 N N . LEU A 1 211 ? -7.658 -6.107 11.584 1.00 97.81 211 LEU A N 1
ATOM 1698 C CA . LEU A 1 211 ? -8.787 -6.815 12.197 1.00 97.81 211 LEU A CA 1
ATOM 1699 C C . LEU A 1 211 ? -10.138 -6.384 11.603 1.00 97.81 211 LEU A C 1
ATOM 1701 O O . LEU A 1 211 ? -10.949 -7.254 11.281 1.00 97.81 211 LEU A O 1
ATOM 1705 N N . LEU A 1 212 ? -10.371 -5.075 11.413 1.00 97.50 212 LEU A N 1
ATOM 1706 C CA . LEU A 1 212 ? -11.590 -4.542 10.774 1.00 97.50 212 LEU A CA 1
ATOM 1707 C C . LEU A 1 212 ? -11.786 -5.086 9.353 1.00 97.50 212 LEU A C 1
ATOM 1709 O O . LEU A 1 212 ? -12.901 -5.439 8.962 1.00 97.50 212 LEU A O 1
ATOM 1713 N N . VAL A 1 213 ? -10.696 -5.186 8.594 1.00 97.19 213 VAL A N 1
ATOM 1714 C CA . VAL A 1 213 ? -10.692 -5.746 7.238 1.00 97.19 213 VAL A CA 1
ATOM 1715 C C . VAL A 1 213 ? -10.951 -7.254 7.279 1.00 97.19 213 VAL A C 1
ATOM 1717 O O . VAL A 1 213 ? -11.847 -7.730 6.585 1.00 97.19 213 VAL A O 1
ATOM 1720 N N . ARG A 1 214 ? -10.211 -7.999 8.112 1.00 96.06 214 ARG A N 1
ATOM 1721 C CA . ARG A 1 214 ? -10.231 -9.470 8.137 1.00 96.06 214 ARG A CA 1
ATOM 1722 C C . ARG A 1 214 ? -11.540 -10.056 8.656 1.00 96.06 214 ARG A C 1
ATOM 1724 O O . ARG A 1 214 ? -12.025 -11.033 8.097 1.00 96.06 214 ARG A O 1
ATOM 1731 N N . TYR A 1 215 ? -12.071 -9.504 9.746 1.00 95.06 215 TYR A N 1
ATOM 1732 C CA . TYR A 1 215 ? -13.142 -10.147 10.519 1.00 95.06 215 TYR A CA 1
ATOM 1733 C C . TYR A 1 215 ? -14.464 -9.380 10.523 1.00 95.06 215 TYR A C 1
ATOM 1735 O O . TYR A 1 215 ? -15.473 -9.933 10.958 1.00 95.06 215 TYR A O 1
ATOM 1743 N N . TYR A 1 216 ? -14.478 -8.131 10.046 1.00 95.06 216 TYR A N 1
ATOM 1744 C CA . TYR A 1 216 ? -15.647 -7.247 10.142 1.00 95.06 216 TYR A CA 1
ATOM 1745 C C . TYR A 1 216 ? -16.079 -6.645 8.798 1.00 95.06 216 TYR A C 1
ATOM 1747 O O . TYR A 1 216 ? -16.855 -5.693 8.767 1.00 95.06 216 TYR A O 1
ATOM 1755 N N . GLY A 1 217 ? -15.587 -7.186 7.677 1.00 92.56 217 GLY A N 1
ATOM 1756 C CA . GLY A 1 217 ? -16.071 -6.839 6.337 1.00 92.56 217 GLY A CA 1
ATOM 1757 C C . GLY A 1 217 ? -15.838 -5.380 5.929 1.00 92.56 217 GLY A C 1
ATOM 1758 O O . GLY A 1 217 ? -16.533 -4.873 5.051 1.00 92.56 217 GLY A O 1
ATOM 1759 N N . ARG A 1 218 ? -14.876 -4.677 6.545 1.00 96.19 218 ARG A N 1
ATOM 1760 C CA . ARG A 1 218 ? -14.657 -3.235 6.313 1.00 96.19 218 ARG A CA 1
ATOM 1761 C C . ARG A 1 218 ? -13.701 -2.913 5.160 1.00 96.19 218 ARG A C 1
ATOM 1763 O O . ARG A 1 218 ? -13.268 -1.771 5.056 1.00 96.19 218 ARG A O 1
ATOM 1770 N N . VAL A 1 219 ? -13.400 -3.872 4.279 1.00 97.00 219 VAL A N 1
ATOM 1771 C CA . VAL A 1 219 ? -12.434 -3.733 3.165 1.00 97.00 219 VAL A CA 1
ATOM 1772 C C . VAL A 1 219 ? -12.668 -2.445 2.355 1.00 97.00 219 VAL A C 1
ATOM 1774 O O . VAL A 1 219 ? -11.763 -1.623 2.269 1.00 97.00 219 VAL A O 1
ATOM 1777 N N . LYS A 1 220 ? -13.892 -2.222 1.849 1.00 96.38 220 LYS A N 1
ATOM 1778 C CA . LYS A 1 220 ? -14.241 -1.045 1.022 1.00 96.38 220 LYS A CA 1
ATOM 1779 C C . LYS A 1 220 ? -14.111 0.281 1.771 1.00 96.38 220 LYS A C 1
ATOM 1781 O O . LYS A 1 220 ? -13.489 1.224 1.298 1.00 96.38 220 LYS A O 1
ATOM 1786 N N . SER A 1 221 ? -14.670 0.336 2.982 1.00 96.19 221 SER A N 1
ATOM 1787 C CA . SER A 1 221 ? -14.619 1.533 3.833 1.00 96.19 221 SER A CA 1
ATOM 1788 C C . SER A 1 221 ? -13.177 1.908 4.190 1.00 96.19 221 SER A C 1
ATOM 1790 O O . SER A 1 221 ? -12.817 3.083 4.139 1.00 96.19 221 SER A O 1
ATOM 1792 N N . VAL A 1 222 ? -12.341 0.910 4.494 1.00 97.75 222 VAL A N 1
ATOM 1793 C CA . VAL A 1 222 ? -10.912 1.100 4.758 1.00 97.75 222 VAL A CA 1
ATOM 1794 C C . VAL A 1 222 ? -10.175 1.546 3.499 1.00 97.75 222 VAL A C 1
ATOM 1796 O O . VAL A 1 222 ? -9.423 2.514 3.574 1.00 97.75 222 VAL A O 1
ATOM 1799 N N . GLY A 1 223 ? -10.415 0.896 2.356 1.00 97.62 223 GLY A N 1
ATOM 1800 C CA . GLY A 1 223 ? -9.806 1.250 1.074 1.00 97.62 223 GLY A CA 1
ATOM 1801 C C . GLY A 1 223 ? -10.047 2.716 0.721 1.00 97.62 223 GLY A C 1
ATOM 1802 O O . GLY A 1 223 ? -9.099 3.495 0.635 1.00 97.62 223 GLY A O 1
ATOM 1803 N N . SER A 1 224 ? -11.317 3.117 0.640 1.00 96.75 224 SER A N 1
ATOM 1804 C CA . SER A 1 224 ? -11.710 4.494 0.322 1.00 96.75 224 SER A CA 1
ATOM 1805 C C . SER A 1 224 ? -11.100 5.514 1.294 1.00 96.75 224 SER A C 1
ATOM 1807 O O . SER A 1 224 ? -10.544 6.533 0.876 1.00 96.75 224 SER A O 1
ATOM 1809 N N . LYS A 1 225 ? -11.123 5.232 2.606 1.00 97.56 225 LYS A N 1
ATOM 1810 C CA . LYS A 1 225 ? -10.620 6.178 3.609 1.00 97.56 225 LYS A CA 1
ATOM 1811 C C . LYS A 1 225 ? -9.094 6.293 3.620 1.00 97.56 225 LYS A C 1
ATOM 1813 O O . LYS A 1 225 ? -8.595 7.405 3.782 1.00 97.56 225 LYS A O 1
ATOM 1818 N N . LEU A 1 226 ? -8.355 5.197 3.422 1.00 98.00 226 LEU A N 1
ATOM 1819 C CA . LEU A 1 226 ? -6.893 5.239 3.301 1.00 98.00 226 LEU A CA 1
ATOM 1820 C C . LEU A 1 226 ? -6.460 6.017 2.059 1.00 98.00 226 LEU A C 1
ATOM 1822 O O . LEU A 1 226 ? -5.581 6.870 2.166 1.00 98.00 226 LEU A O 1
ATOM 1826 N N . ILE A 1 227 ? -7.106 5.775 0.914 1.00 96.31 227 ILE A N 1
ATOM 1827 C CA . ILE A 1 227 ? -6.825 6.509 -0.323 1.00 96.31 227 ILE A CA 1
ATOM 1828 C C . ILE A 1 227 ? -7.126 8.003 -0.152 1.00 96.31 227 ILE A C 1
ATOM 1830 O O . ILE A 1 227 ? -6.263 8.827 -0.442 1.00 96.31 227 ILE A O 1
ATOM 1834 N N . GLY A 1 228 ? -8.277 8.366 0.422 1.00 94.62 228 GLY A N 1
ATOM 1835 C CA . GLY A 1 228 ? -8.604 9.770 0.695 1.00 94.62 228 GLY A CA 1
ATOM 1836 C C . GLY A 1 228 ? -7.627 10.454 1.664 1.00 94.62 228 GLY A C 1
ATOM 1837 O O . GLY A 1 228 ? -7.307 11.632 1.504 1.00 94.62 228 GLY A O 1
ATOM 1838 N N . LEU A 1 229 ? -7.099 9.725 2.655 1.00 96.00 229 LEU A N 1
ATOM 1839 C CA . LEU A 1 229 ? -6.110 10.269 3.590 1.00 96.00 229 LEU A CA 1
ATOM 1840 C C . LEU A 1 229 ? -4.755 10.574 2.935 1.00 96.00 229 LEU A C 1
ATOM 1842 O O . LEU A 1 229 ? -4.060 11.465 3.426 1.00 96.00 229 LEU A O 1
ATOM 1846 N N . LEU A 1 230 ? -4.380 9.894 1.841 1.00 94.69 230 LEU A N 1
ATOM 1847 C CA . LEU A 1 230 ? -3.113 10.152 1.140 1.00 94.69 230 LEU A CA 1
ATOM 1848 C C . LEU A 1 230 ? -3.000 11.610 0.673 1.00 94.69 230 LEU A C 1
ATOM 1850 O O . LEU A 1 230 ? -1.913 12.183 0.723 1.00 94.69 230 LEU A O 1
ATOM 1854 N N . GLN A 1 231 ? -4.115 12.219 0.261 1.00 88.75 231 GLN A N 1
ATOM 1855 C CA . GLN A 1 231 ? -4.167 13.631 -0.131 1.00 88.75 231 GLN A CA 1
ATOM 1856 C C . GLN A 1 231 ? -4.314 14.580 1.061 1.00 88.75 231 GLN A C 1
ATOM 1858 O O . GLN A 1 231 ? -3.788 15.689 1.023 1.00 88.75 231 GLN A O 1
ATOM 1863 N N . GLN A 1 232 ? -5.009 14.160 2.119 1.00 90.06 232 GLN A N 1
ATOM 1864 C CA . GLN A 1 232 ? -5.283 15.003 3.291 1.00 90.06 232 GLN A CA 1
ATOM 1865 C C . GLN A 1 232 ? -4.054 15.168 4.198 1.00 90.06 232 GLN A C 1
ATOM 1867 O O . GLN A 1 232 ? -3.887 16.201 4.846 1.00 90.06 232 GLN A O 1
ATOM 1872 N N . CYS A 1 233 ? -3.186 14.157 4.259 1.00 91.75 233 CYS A N 1
ATOM 1873 C CA . CYS A 1 233 ? -2.027 14.152 5.144 1.00 91.75 233 CYS A CA 1
ATOM 1874 C C . CYS A 1 233 ? -0.823 14.856 4.500 1.00 91.75 233 CYS A C 1
ATOM 1876 O O . CYS A 1 233 ? -0.033 14.245 3.778 1.00 91.75 233 CYS A O 1
ATOM 1878 N N . GLU A 1 234 ? -0.628 16.138 4.820 1.00 89.19 234 GLU A N 1
ATOM 1879 C CA . GLU A 1 234 ? 0.463 16.968 4.275 1.00 89.19 234 GLU A CA 1
ATOM 1880 C C . GLU A 1 234 ? 1.861 16.352 4.466 1.00 89.19 234 GLU A C 1
ATOM 1882 O O . GLU A 1 234 ? 2.719 16.464 3.586 1.00 89.19 234 GLU A O 1
ATOM 1887 N N . TYR A 1 235 ? 2.092 15.645 5.580 1.00 90.50 235 TYR A N 1
ATOM 1888 C CA . TYR A 1 235 ? 3.390 15.039 5.891 1.00 90.50 235 TYR A CA 1
ATOM 1889 C C . TYR A 1 235 ? 3.817 13.959 4.875 1.00 90.50 235 TYR A C 1
ATOM 1891 O O . TYR A 1 235 ? 5.011 13.733 4.665 1.00 90.50 235 TYR A O 1
ATOM 1899 N N . LEU A 1 236 ? 2.863 13.334 4.175 1.00 92.56 236 LEU A N 1
ATOM 1900 C CA . LEU A 1 236 ? 3.136 12.352 3.119 1.00 92.56 236 LEU A CA 1
ATOM 1901 C C . LEU A 1 236 ? 3.701 13.000 1.848 1.00 92.56 236 LEU A C 1
ATOM 1903 O O . LEU A 1 236 ? 4.370 12.342 1.051 1.00 92.56 236 LEU A O 1
ATOM 1907 N N . SER A 1 237 ? 3.464 14.301 1.669 1.00 90.88 237 SER A N 1
ATOM 1908 C CA . SER A 1 237 ? 3.942 15.072 0.519 1.00 90.88 237 SER A CA 1
ATOM 1909 C C . SER A 1 237 ? 5.323 15.698 0.734 1.00 90.88 237 SER A C 1
ATOM 1911 O O . SER A 1 237 ? 5.884 16.261 -0.209 1.00 90.88 237 SER A O 1
ATOM 1913 N N . LEU A 1 238 ? 5.897 15.603 1.940 1.00 90.25 238 LEU A N 1
ATOM 1914 C CA . LEU A 1 238 ? 7.173 16.244 2.265 1.00 90.25 238 LEU A CA 1
ATOM 1915 C C . LEU A 1 238 ? 8.310 15.749 1.355 1.00 90.25 238 LEU A C 1
ATOM 1917 O O . LEU A 1 238 ? 8.351 14.570 0.998 1.00 90.25 238 LEU A O 1
ATOM 1921 N N . PRO A 1 239 ? 9.283 16.603 0.983 1.00 86.56 239 PRO A N 1
ATOM 1922 C CA . PRO A 1 239 ? 10.386 16.209 0.104 1.00 86.56 239 PRO A CA 1
ATOM 1923 C C . PRO A 1 239 ? 11.200 15.018 0.623 1.00 86.56 239 PRO A C 1
ATOM 1925 O O . PRO A 1 239 ? 11.573 14.161 -0.173 1.00 86.56 239 PRO A O 1
ATOM 1928 N N . ALA A 1 240 ? 11.404 14.936 1.942 1.00 86.94 240 ALA A N 1
ATOM 1929 C CA . ALA A 1 240 ? 12.161 13.871 2.602 1.00 86.94 240 ALA A CA 1
ATOM 1930 C C . ALA A 1 240 ? 11.469 12.494 2.568 1.00 86.94 240 ALA A C 1
ATOM 1932 O O . ALA A 1 240 ? 12.127 11.480 2.783 1.00 86.94 240 ALA A O 1
ATOM 1933 N N . THR A 1 241 ? 10.164 12.440 2.286 1.00 88.12 241 THR A N 1
ATOM 1934 C CA . THR A 1 241 ? 9.407 11.187 2.196 1.00 88.12 241 THR A CA 1
ATOM 1935 C C . THR A 1 241 ? 9.816 10.423 0.937 1.00 88.12 241 THR A C 1
ATOM 1937 O O . THR A 1 241 ? 9.606 10.918 -0.177 1.00 88.12 241 THR A O 1
ATOM 1940 N N . SER A 1 242 ? 10.400 9.236 1.112 1.00 89.00 242 SER A N 1
ATOM 1941 C CA . SER A 1 242 ? 10.841 8.348 0.025 1.00 89.00 242 SER A CA 1
ATOM 1942 C C . SER A 1 242 ? 10.018 7.066 -0.102 1.00 89.00 242 SER A C 1
ATOM 1944 O O . SER A 1 242 ? 10.029 6.456 -1.164 1.00 89.00 242 SER A O 1
ATOM 1946 N N . THR A 1 243 ? 9.300 6.669 0.948 1.00 91.19 243 THR A N 1
ATOM 1947 C CA . THR A 1 243 ? 8.383 5.521 0.960 1.00 91.19 243 THR A CA 1
ATOM 1948 C C . THR A 1 243 ? 7.054 5.931 1.580 1.00 91.19 243 THR A C 1
ATOM 1950 O O . THR A 1 243 ? 6.983 6.915 2.322 1.00 91.19 243 THR A O 1
ATOM 1953 N N . SER A 1 244 ? 5.981 5.210 1.254 1.00 95.25 244 SER A N 1
ATOM 1954 C CA . SER A 1 244 ? 4.668 5.490 1.832 1.00 95.25 244 SER A CA 1
ATOM 1955 C C . SER A 1 244 ? 4.458 4.698 3.129 1.00 95.25 244 SER A C 1
ATOM 1957 O O . SER A 1 244 ? 4.347 3.473 3.064 1.00 95.25 244 SER A O 1
ATOM 1959 N N . PRO A 1 245 ? 4.325 5.349 4.303 1.00 95.06 245 PRO A N 1
ATOM 1960 C CA . PRO A 1 245 ? 4.039 4.644 5.554 1.00 95.06 245 PRO A CA 1
ATOM 1961 C C . PRO A 1 245 ? 2.702 3.895 5.501 1.00 95.06 245 PRO A C 1
ATOM 1963 O O . PRO A 1 245 ? 2.555 2.847 6.120 1.00 95.06 245 PRO A O 1
ATOM 1966 N N . PHE A 1 246 ? 1.726 4.378 4.727 1.00 97.62 246 PHE A N 1
ATOM 1967 C CA . PHE A 1 246 ? 0.456 3.667 4.582 1.00 97.62 246 PHE A CA 1
ATOM 1968 C C . PHE A 1 246 ? 0.612 2.394 3.754 1.00 97.62 246 PHE A C 1
ATOM 1970 O O . PHE A 1 246 ? -0.011 1.391 4.079 1.00 97.62 246 PHE A O 1
ATOM 1977 N N . ALA A 1 247 ? 1.450 2.409 2.715 1.00 97.56 247 ALA A N 1
ATOM 1978 C CA . ALA A 1 247 ? 1.749 1.202 1.950 1.00 97.56 247 ALA A CA 1
ATOM 1979 C C . ALA A 1 247 ? 2.484 0.163 2.809 1.00 97.56 247 ALA A C 1
ATOM 1981 O O . ALA A 1 247 ? 2.154 -1.017 2.738 1.00 97.56 247 ALA A O 1
ATOM 1982 N N . GLU A 1 248 ? 3.411 0.601 3.669 1.00 96.19 248 GLU A N 1
ATOM 1983 C CA . GLU A 1 248 ? 4.048 -0.277 4.660 1.00 96.19 248 GLU A CA 1
ATOM 1984 C C . GLU A 1 248 ? 3.005 -0.888 5.609 1.00 96.19 248 GLU A C 1
ATOM 1986 O O . GLU A 1 248 ? 2.931 -2.102 5.766 1.00 96.19 248 GLU A O 1
ATOM 1991 N N . GLY A 1 249 ? 2.119 -0.068 6.177 1.00 97.44 249 GLY A N 1
ATOM 1992 C CA . GLY A 1 249 ? 1.040 -0.555 7.037 1.00 97.44 249 GLY A CA 1
ATOM 1993 C C . GLY A 1 249 ? 0.072 -1.524 6.339 1.00 97.44 249 GLY A C 1
ATOM 1994 O O . GLY A 1 249 ? -0.406 -2.480 6.945 1.00 97.44 249 GLY A O 1
ATOM 1995 N N . VAL A 1 250 ? -0.206 -1.328 5.049 1.00 98.38 250 VAL A N 1
ATOM 1996 C CA . VAL A 1 250 ? -1.007 -2.272 4.250 1.00 98.38 250 VAL A CA 1
ATOM 1997 C C . VAL A 1 250 ? -0.249 -3.581 4.010 1.00 98.38 250 VAL A C 1
ATOM 1999 O O . VAL A 1 250 ? -0.851 -4.648 4.122 1.00 98.38 250 VAL A O 1
ATOM 2002 N N . GLY A 1 251 ? 1.056 -3.525 3.732 1.00 97.75 251 GLY A N 1
ATOM 2003 C CA . GLY A 1 251 ? 1.899 -4.719 3.621 1.00 97.75 251 GLY A CA 1
ATOM 2004 C C . GLY A 1 251 ? 1.918 -5.534 4.916 1.00 97.75 251 GLY A C 1
ATOM 2005 O O . GLY A 1 251 ? 1.726 -6.747 4.888 1.00 97.75 251 GLY A O 1
ATOM 2006 N N . ASP A 1 252 ? 2.015 -4.855 6.060 1.00 97.06 252 ASP A N 1
ATOM 2007 C CA . ASP A 1 252 ? 1.880 -5.456 7.389 1.00 97.06 252 ASP A CA 1
ATOM 2008 C C . ASP A 1 252 ? 0.533 -6.181 7.564 1.00 97.06 252 ASP A C 1
ATOM 2010 O O . ASP A 1 252 ? 0.487 -7.281 8.119 1.00 97.06 252 ASP A O 1
ATOM 2014 N N . ILE A 1 253 ? -0.569 -5.584 7.087 1.00 97.94 253 ILE A N 1
ATOM 2015 C CA . ILE A 1 253 ? -1.897 -6.208 7.141 1.00 97.94 253 ILE A CA 1
ATOM 2016 C C . ILE A 1 253 ? -1.934 -7.489 6.306 1.00 97.94 253 ILE A C 1
ATOM 2018 O O . ILE A 1 253 ? -2.479 -8.499 6.755 1.00 97.94 253 ILE A O 1
ATOM 2022 N N . VAL A 1 254 ? -1.377 -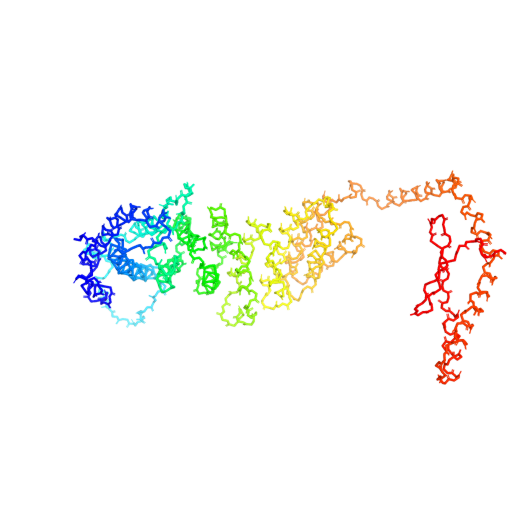7.457 5.097 1.00 97.19 254 VAL A N 1
ATOM 2023 C CA . VAL A 1 254 ? -1.307 -8.630 4.219 1.00 97.19 254 VAL A CA 1
ATOM 2024 C C . VAL A 1 254 ? -0.514 -9.746 4.895 1.00 97.19 254 VAL A C 1
ATOM 2026 O O . VAL A 1 254 ? -1.020 -10.858 5.025 1.00 97.19 254 VAL A O 1
ATOM 2029 N N . GLU A 1 255 ? 0.679 -9.442 5.402 1.00 95.75 255 GLU A N 1
ATOM 2030 C CA . GLU A 1 255 ? 1.569 -10.425 6.026 1.00 95.75 255 GLU A CA 1
ATOM 2031 C C . GLU A 1 255 ? 0.981 -11.030 7.309 1.00 95.75 255 GLU A C 1
ATOM 2033 O O . GLU A 1 255 ? 1.113 -12.231 7.546 1.00 95.75 255 GLU A O 1
ATOM 2038 N N . ARG A 1 256 ? 0.321 -10.219 8.147 1.00 94.69 256 ARG A N 1
ATOM 2039 C CA . ARG A 1 256 ? -0.113 -10.640 9.492 1.00 94.69 256 ARG A CA 1
ATOM 2040 C C . ARG A 1 256 ? -1.565 -11.098 9.566 1.00 94.69 256 ARG A C 1
ATOM 2042 O O . ARG A 1 256 ? -1.902 -11.892 10.443 1.00 94.69 256 ARG A O 1
ATOM 2049 N N . HIS A 1 257 ? -2.423 -10.629 8.660 1.00 94.06 257 HIS A N 1
ATOM 2050 C CA . HIS A 1 257 ? -3.849 -10.970 8.639 1.00 94.06 257 HIS A CA 1
ATOM 2051 C C . HIS A 1 257 ? -4.296 -11.724 7.374 1.00 94.06 257 HIS A C 1
ATOM 2053 O O . HIS A 1 257 ? -5.429 -12.209 7.345 1.00 94.06 257 HIS A O 1
ATOM 2059 N N . GLY A 1 258 ? -3.446 -11.858 6.346 1.00 94.81 258 GLY A N 1
ATOM 2060 C CA . GLY A 1 258 ? -3.781 -12.570 5.105 1.00 94.81 258 GLY A CA 1
ATOM 2061 C C . GLY A 1 258 ? -4.933 -11.914 4.339 1.00 94.81 258 GLY A C 1
ATOM 2062 O O . GLY A 1 258 ? -5.870 -12.591 3.912 1.00 94.81 258 GLY A O 1
ATOM 2063 N N . CYS A 1 259 ? -4.933 -10.580 4.271 1.00 95.19 259 CYS A N 1
ATOM 2064 C CA . CYS A 1 259 ? -6.008 -9.769 3.688 1.00 95.19 259 CYS A CA 1
ATOM 2065 C C . CYS A 1 259 ? -5.670 -9.264 2.279 1.00 95.19 259 CYS A C 1
ATOM 2067 O O . CYS A 1 259 ? -5.738 -8.066 2.010 1.00 95.19 259 CYS A O 1
ATOM 2069 N N . ASP A 1 260 ? -5.349 -10.175 1.369 1.00 96.25 260 ASP A N 1
ATOM 2070 C CA . ASP A 1 260 ? -4.906 -9.870 0.001 1.00 96.25 260 ASP A CA 1
ATOM 2071 C C . ASP A 1 260 ? -5.908 -9.008 -0.787 1.00 96.25 260 ASP A C 1
ATOM 2073 O O . ASP A 1 260 ? -5.524 -8.113 -1.542 1.00 96.25 260 ASP A O 1
ATOM 2077 N N . ILE A 1 261 ? -7.209 -9.220 -0.547 1.00 96.50 261 ILE A N 1
ATOM 2078 C CA . ILE A 1 261 ? -8.303 -8.467 -1.180 1.00 96.50 261 ILE A CA 1
ATOM 2079 C C . ILE A 1 261 ? -8.227 -6.956 -0.920 1.00 96.50 261 ILE A C 1
ATOM 2081 O O . ILE A 1 261 ? -8.742 -6.170 -1.713 1.00 96.50 261 ILE A O 1
ATOM 2085 N N . LEU A 1 262 ? -7.557 -6.533 0.159 1.00 98.00 262 LEU A N 1
ATOM 2086 C CA . LEU A 1 262 ? -7.369 -5.119 0.464 1.00 98.00 262 LEU A CA 1
ATOM 2087 C C . LEU A 1 262 ? -6.545 -4.413 -0.620 1.00 98.00 262 LEU A C 1
ATOM 2089 O O . LEU A 1 262 ? -6.871 -3.284 -0.969 1.00 98.00 262 LEU A O 1
ATOM 2093 N N . ILE A 1 263 ? -5.524 -5.065 -1.189 1.00 98.00 263 ILE A N 1
ATOM 2094 C CA . ILE A 1 263 ? -4.718 -4.467 -2.265 1.00 98.00 263 ILE A CA 1
ATOM 2095 C C . ILE A 1 263 ? -5.568 -4.254 -3.520 1.00 98.00 263 ILE A C 1
ATOM 2097 O O . ILE A 1 263 ? -5.484 -3.194 -4.138 1.00 98.00 263 ILE A O 1
ATOM 2101 N N . ILE A 1 264 ? -6.432 -5.215 -3.862 1.00 97.12 264 ILE A N 1
ATOM 2102 C CA . ILE A 1 264 ? -7.345 -5.095 -5.010 1.00 97.12 264 ILE A CA 1
ATOM 2103 C C . ILE A 1 264 ? -8.298 -3.913 -4.809 1.00 97.12 264 ILE A C 1
ATOM 2105 O O . ILE A 1 264 ? -8.460 -3.094 -5.715 1.00 97.12 264 ILE A O 1
ATOM 2109 N N . GLU A 1 265 ? -8.893 -3.788 -3.620 1.00 98.06 265 GLU A N 1
ATOM 2110 C CA . GLU A 1 265 ? -9.779 -2.665 -3.303 1.00 98.06 265 GLU A CA 1
ATOM 2111 C C . GLU A 1 265 ? -9.037 -1.324 -3.373 1.00 98.06 265 GLU A C 1
ATOM 2113 O O . GLU A 1 265 ? -9.527 -0.392 -4.000 1.00 98.06 265 GLU A O 1
ATOM 2118 N N . LEU A 1 266 ? -7.832 -1.229 -2.803 1.00 98.44 266 LEU A N 1
ATOM 2119 C CA . LEU A 1 266 ? -7.027 -0.004 -2.823 1.00 98.44 266 LEU A CA 1
ATOM 2120 C C . LEU A 1 266 ? -6.661 0.430 -4.246 1.00 98.44 266 LEU A C 1
ATOM 2122 O O . LEU A 1 266 ? -6.763 1.613 -4.562 1.00 98.44 266 LEU A O 1
ATOM 2126 N N . MET A 1 267 ? -6.255 -0.503 -5.112 1.00 98.12 267 MET A N 1
ATOM 2127 C CA . MET A 1 267 ? -5.968 -0.182 -6.515 1.00 98.12 267 MET A CA 1
ATOM 2128 C C . MET A 1 267 ? -7.236 0.203 -7.276 1.00 98.12 267 MET A C 1
ATOM 2130 O O . MET A 1 267 ? -7.197 1.096 -8.118 1.00 98.12 267 MET A O 1
ATOM 2134 N N . THR A 1 268 ? -8.370 -0.420 -6.952 1.00 97.50 268 THR A N 1
ATOM 2135 C CA . THR A 1 268 ? -9.668 -0.061 -7.532 1.00 97.50 268 THR A CA 1
ATOM 2136 C C . THR A 1 268 ? -10.090 1.350 -7.119 1.00 97.50 268 THR A C 1
ATOM 2138 O O . THR A 1 268 ? -10.512 2.122 -7.974 1.00 97.50 268 THR A O 1
ATOM 2141 N N . GLU A 1 269 ? -9.944 1.714 -5.843 1.00 96.88 269 GLU A N 1
ATOM 2142 C CA . GLU A 1 269 ? -10.230 3.067 -5.347 1.00 96.88 269 GLU A CA 1
ATOM 2143 C C . GLU A 1 269 ? -9.291 4.110 -5.959 1.00 96.88 269 GLU A C 1
ATOM 2145 O O . GLU A 1 269 ? -9.750 5.161 -6.398 1.00 96.88 269 GLU A O 1
ATOM 2150 N N . LEU A 1 270 ? -7.992 3.807 -6.078 1.00 95.50 270 LEU A N 1
ATOM 2151 C CA . LEU A 1 270 ? -7.055 4.665 -6.813 1.00 95.50 270 LEU A CA 1
ATOM 2152 C C . LEU A 1 270 ? -7.486 4.859 -8.263 1.00 95.50 270 LEU A C 1
ATOM 2154 O O . LEU A 1 270 ? -7.422 5.972 -8.775 1.00 95.50 270 LEU A O 1
ATOM 2158 N N . GLY A 1 271 ? -7.941 3.787 -8.912 1.00 94.94 271 GLY A N 1
ATOM 2159 C CA . GLY A 1 271 ? -8.373 3.826 -10.302 1.00 94.94 271 GLY A CA 1
ATOM 2160 C C . GLY A 1 271 ? -9.638 4.654 -10.551 1.00 94.94 271 GLY A C 1
ATOM 2161 O O . GLY A 1 271 ? -9.940 4.969 -11.698 1.00 94.94 271 GLY A O 1
ATOM 2162 N N . ARG A 1 272 ? -10.376 5.026 -9.495 1.00 94.38 272 ARG A N 1
ATOM 2163 C CA . ARG A 1 272 ? -11.544 5.917 -9.578 1.00 94.38 272 ARG A CA 1
ATOM 2164 C C . ARG A 1 272 ? -11.184 7.398 -9.506 1.00 94.38 272 ARG A C 1
ATOM 2166 O O . ARG A 1 272 ? -12.046 8.220 -9.794 1.00 94.38 272 ARG A O 1
ATOM 2173 N N . ILE A 1 273 ? -9.958 7.740 -9.108 1.00 91.44 273 ILE A N 1
ATOM 2174 C CA . ILE A 1 273 ? -9.540 9.137 -8.981 1.00 91.44 273 ILE A CA 1
ATOM 2175 C C . ILE A 1 273 ? -9.279 9.715 -10.368 1.00 91.44 273 ILE A C 1
ATOM 2177 O O . ILE A 1 273 ? -8.469 9.185 -11.135 1.00 91.44 273 ILE A O 1
ATOM 2181 N N . GLU A 1 274 ? -9.908 10.848 -10.669 1.00 88.50 274 GLU A N 1
ATOM 2182 C CA . GLU A 1 274 ? -9.616 11.573 -11.897 1.00 88.50 274 GLU A CA 1
ATOM 2183 C C . GLU A 1 274 ? -8.233 12.248 -11.808 1.00 88.50 274 GLU A C 1
ATOM 2185 O O . GLU A 1 274 ? -7.957 12.995 -10.864 1.00 88.50 274 GLU A O 1
ATOM 2190 N N . PRO A 1 275 ? -7.340 12.071 -12.800 1.00 84.56 275 PRO A N 1
ATOM 2191 C CA . PRO A 1 275 ? -5.993 12.648 -12.740 1.00 84.56 275 PRO A CA 1
ATOM 2192 C C . PRO A 1 275 ? -5.969 14.188 -12.631 1.00 84.56 275 PRO A C 1
ATOM 2194 O O . PRO A 1 275 ? -5.046 14.772 -12.054 1.00 84.56 275 PRO A O 1
ATOM 2197 N N . SER A 1 276 ? -7.011 14.867 -13.122 1.00 81.06 276 SER A N 1
ATOM 2198 C CA . SER A 1 276 ? -7.222 16.314 -12.970 1.00 81.06 276 SER A CA 1
ATOM 2199 C C . SER A 1 276 ? -7.384 16.760 -11.514 1.00 81.06 276 SER A C 1
ATOM 2201 O O . SER A 1 276 ? -6.913 17.840 -11.154 1.00 81.06 276 SER A O 1
ATOM 2203 N N . GLU A 1 277 ? -7.989 15.943 -10.653 1.00 82.25 277 GLU A N 1
ATOM 2204 C CA . GLU A 1 277 ? -8.123 16.252 -9.222 1.00 82.25 277 GLU A CA 1
ATOM 2205 C C . GLU A 1 277 ? -6.743 16.280 -8.550 1.00 82.25 277 GLU A C 1
ATOM 2207 O O . GLU A 1 277 ? -6.425 17.182 -7.774 1.00 82.25 277 GLU A O 1
ATOM 2212 N N . LEU A 1 278 ? -5.860 15.364 -8.955 1.00 79.94 278 LEU A N 1
ATOM 2213 C CA . LEU A 1 278 ? -4.510 15.205 -8.408 1.00 79.94 278 LEU A CA 1
ATOM 2214 C C . LEU A 1 278 ? -3.532 16.311 -8.813 1.00 79.94 278 LEU A C 1
ATOM 2216 O O . LEU A 1 278 ? -2.468 16.439 -8.207 1.00 79.94 278 LEU A O 1
ATOM 2220 N N . THR A 1 279 ? -3.863 17.087 -9.845 1.00 74.38 279 THR A N 1
ATOM 2221 C CA . THR A 1 279 ? -3.077 18.252 -10.278 1.00 74.38 279 THR A CA 1
ATOM 2222 C C . THR A 1 279 ? -3.632 19.563 -9.730 1.00 74.38 279 THR A C 1
ATOM 2224 O O . THR A 1 279 ? -2.860 20.483 -9.459 1.00 74.38 279 THR A O 1
ATOM 2227 N N . ARG A 1 280 ? -4.955 19.654 -9.547 1.00 67.06 280 ARG A N 1
ATOM 2228 C CA . ARG A 1 280 ? -5.647 20.872 -9.109 1.00 67.06 280 ARG A CA 1
ATOM 2229 C C . ARG A 1 280 ? -5.722 21.012 -7.587 1.00 67.06 280 ARG A C 1
ATOM 2231 O O . ARG A 1 280 ? -5.681 22.132 -7.086 1.00 67.06 280 ARG A O 1
ATOM 2238 N N . GLU A 1 281 ? -5.838 19.900 -6.863 1.00 61.09 281 GLU A N 1
ATOM 2239 C CA . GLU A 1 281 ? -6.229 19.886 -5.443 1.00 61.09 281 GLU A CA 1
ATOM 2240 C C . GLU A 1 281 ? -5.153 19.327 -4.502 1.00 61.09 281 GLU A C 1
ATOM 2242 O O . GLU A 1 281 ? -5.394 19.181 -3.303 1.00 61.09 281 GLU A O 1
ATOM 2247 N N . GLY A 1 282 ? -3.954 19.012 -5.001 1.00 69.56 282 GLY A N 1
ATOM 2248 C CA . GLY A 1 282 ? -2.890 18.507 -4.141 1.00 69.56 282 GLY A CA 1
ATOM 2249 C C . GLY A 1 282 ? -1.641 18.023 -4.866 1.00 69.56 282 GLY A C 1
ATOM 2250 O O . GLY A 1 282 ? -1.397 18.321 -6.031 1.00 69.56 282 GLY A O 1
ATOM 2251 N N . SER A 1 283 ? -0.818 17.284 -4.126 1.00 86.38 283 SER A N 1
ATOM 2252 C CA . SER A 1 283 ? 0.359 16.602 -4.652 1.00 86.38 283 SER A CA 1
ATOM 2253 C C . SER A 1 283 ? -0.004 15.170 -5.021 1.00 86.38 283 SER A C 1
ATOM 2255 O O . SER A 1 283 ? -0.591 14.444 -4.226 1.00 86.38 283 SER A O 1
ATOM 2257 N N . SER A 1 284 ? 0.428 14.720 -6.192 1.00 92.44 284 SER A N 1
ATOM 2258 C CA . SER A 1 284 ? 0.343 13.316 -6.616 1.00 92.44 284 SER A CA 1
ATOM 2259 C C . SER A 1 284 ? 1.446 12.431 -6.030 1.00 92.44 284 SER A C 1
ATOM 2261 O O . SER A 1 284 ? 1.435 11.213 -6.211 1.00 92.44 284 SER A O 1
ATOM 2263 N N . LYS A 1 285 ? 2.410 13.024 -5.312 1.00 93.25 285 LYS A N 1
ATOM 2264 C CA . LYS A 1 285 ? 3.528 12.300 -4.697 1.00 93.25 285 LYS A CA 1
ATOM 2265 C C . LYS A 1 285 ? 3.075 11.207 -3.711 1.00 93.25 285 LYS A C 1
ATOM 2267 O O . LYS A 1 285 ? 3.609 10.107 -3.831 1.00 93.25 285 LYS A O 1
ATOM 2272 N N . PRO A 1 286 ? 2.127 11.435 -2.777 1.00 95.31 286 PRO A N 1
ATOM 2273 C CA . PRO A 1 286 ? 1.691 10.401 -1.834 1.00 95.31 286 PRO A CA 1
ATOM 2274 C C . PRO A 1 286 ? 1.149 9.153 -2.534 1.00 95.31 286 PRO A C 1
ATOM 2276 O O . PRO A 1 286 ? 1.514 8.037 -2.174 1.00 95.31 286 PRO A O 1
ATOM 2279 N N . TYR A 1 287 ? 0.353 9.347 -3.586 1.00 96.06 287 TYR A N 1
ATOM 2280 C CA . TYR A 1 287 ? -0.186 8.276 -4.422 1.00 96.06 287 TYR A CA 1
ATOM 2281 C C . TYR A 1 287 ? 0.915 7.524 -5.179 1.00 96.06 287 TYR A C 1
ATOM 2283 O O . TYR A 1 287 ? 0.963 6.295 -5.153 1.00 96.06 287 TYR A O 1
ATOM 2291 N N . ALA A 1 288 ? 1.855 8.255 -5.787 1.00 96.12 288 ALA A N 1
ATOM 2292 C CA . ALA A 1 288 ? 3.003 7.671 -6.476 1.00 96.12 288 ALA A CA 1
ATOM 2293 C C . ALA A 1 288 ? 3.872 6.812 -5.537 1.00 96.12 288 ALA A C 1
ATOM 2295 O O . ALA A 1 288 ? 4.251 5.696 -5.892 1.00 96.12 288 ALA A O 1
ATOM 2296 N N . LEU A 1 289 ? 4.159 7.308 -4.327 1.00 96.81 289 LEU A N 1
ATOM 2297 C CA . LEU A 1 289 ? 4.898 6.553 -3.313 1.00 96.81 289 LEU A CA 1
ATOM 2298 C C . LEU A 1 289 ? 4.113 5.339 -2.822 1.00 96.81 289 LEU A C 1
ATOM 2300 O O . LEU A 1 289 ? 4.705 4.291 -2.602 1.00 96.81 289 LEU A O 1
ATOM 2304 N N . PHE A 1 290 ? 2.794 5.459 -2.665 1.00 98.06 290 PHE A N 1
ATOM 2305 C CA . PHE A 1 290 ? 1.946 4.347 -2.247 1.00 98.06 290 PHE A CA 1
ATOM 2306 C C . PHE A 1 290 ? 1.994 3.185 -3.248 1.00 98.06 290 PHE A C 1
ATOM 2308 O O . PHE A 1 290 ? 2.242 2.049 -2.848 1.00 98.06 290 PHE A O 1
ATOM 2315 N N . ILE A 1 291 ? 1.855 3.478 -4.547 1.00 98.19 291 ILE A N 1
ATOM 2316 C CA . ILE A 1 291 ? 1.964 2.481 -5.626 1.00 98.19 291 ILE A CA 1
ATOM 2317 C C . ILE A 1 291 ? 3.357 1.841 -5.637 1.00 98.19 291 ILE A C 1
ATOM 2319 O O . ILE A 1 291 ? 3.468 0.617 -5.655 1.00 98.19 291 ILE A O 1
ATOM 2323 N N . ALA A 1 292 ? 4.416 2.658 -5.605 1.00 97.38 292 ALA A N 1
ATOM 2324 C CA . ALA A 1 292 ? 5.790 2.165 -5.666 1.00 97.38 292 ALA A CA 1
ATOM 2325 C C . ALA A 1 292 ? 6.141 1.276 -4.460 1.00 97.38 292 ALA A C 1
ATOM 2327 O O . ALA A 1 292 ? 6.643 0.172 -4.641 1.00 97.38 292 ALA A O 1
ATOM 2328 N N . THR A 1 293 ? 5.817 1.712 -3.238 1.00 97.69 293 THR A N 1
ATOM 2329 C CA . THR A 1 293 ? 6.087 0.939 -2.017 1.00 97.69 293 THR A CA 1
ATOM 2330 C C . THR A 1 293 ? 5.297 -0.376 -1.990 1.00 97.69 293 THR A C 1
ATOM 2332 O O . THR A 1 293 ? 5.862 -1.409 -1.637 1.00 97.69 293 THR A O 1
ATOM 2335 N N . LEU A 1 294 ? 4.027 -0.394 -2.421 1.00 98.06 294 LEU A N 1
ATOM 2336 C CA . LEU A 1 294 ? 3.268 -1.649 -2.515 1.00 98.06 294 LEU A CA 1
ATOM 2337 C C . LEU A 1 294 ? 3.809 -2.592 -3.593 1.00 98.06 294 LEU A C 1
ATOM 2339 O O . LEU A 1 294 ? 3.848 -3.799 -3.366 1.00 98.06 294 LEU A O 1
ATOM 2343 N N . ALA A 1 295 ? 4.228 -2.082 -4.753 1.00 97.50 295 ALA A N 1
ATOM 2344 C CA . ALA A 1 295 ? 4.822 -2.913 -5.804 1.00 97.50 295 ALA A CA 1
ATOM 2345 C C . ALA A 1 295 ? 6.149 -3.532 -5.358 1.00 97.50 295 ALA A C 1
ATOM 2347 O O . ALA A 1 295 ? 6.429 -4.694 -5.656 1.00 97.50 295 ALA A O 1
ATOM 2348 N N . GLU A 1 296 ? 6.935 -2.786 -4.584 1.00 95.38 296 GLU A N 1
ATOM 2349 C CA . GLU A 1 296 ? 8.160 -3.298 -3.998 1.00 95.38 296 GLU A CA 1
ATOM 2350 C C . GLU A 1 296 ? 7.872 -4.381 -2.947 1.00 95.38 296 GLU A C 1
ATOM 2352 O O . GLU A 1 296 ? 8.498 -5.445 -2.991 1.00 95.38 296 GLU A O 1
ATOM 2357 N N . ARG A 1 297 ? 6.925 -4.137 -2.034 1.00 95.19 297 ARG A N 1
ATOM 2358 C CA . ARG A 1 297 ? 6.661 -5.004 -0.877 1.00 95.19 297 ARG A CA 1
ATOM 2359 C C . ARG A 1 297 ? 5.777 -6.214 -1.188 1.00 95.19 297 ARG A C 1
ATOM 2361 O O . ARG A 1 297 ? 6.054 -7.317 -0.726 1.00 95.19 297 ARG A O 1
ATOM 2368 N N . CYS A 1 298 ? 4.739 -6.034 -2.000 1.00 96.44 298 CYS A N 1
ATOM 2369 C CA . CYS A 1 298 ? 3.732 -7.048 -2.325 1.00 96.44 298 CYS A CA 1
ATOM 2370 C C . CYS A 1 298 ? 3.624 -7.289 -3.849 1.00 96.44 298 CYS A C 1
ATOM 2372 O O . CYS A 1 298 ? 2.525 -7.198 -4.407 1.00 96.44 298 CYS A O 1
ATOM 2374 N N . PRO A 1 299 ? 4.722 -7.638 -4.555 1.00 96.38 299 PRO A N 1
ATOM 2375 C CA . PRO A 1 299 ? 4.762 -7.671 -6.021 1.00 96.38 299 PRO A CA 1
ATOM 2376 C C . PRO A 1 299 ? 3.754 -8.649 -6.643 1.00 96.38 299 PRO A C 1
ATOM 2378 O O . PRO A 1 299 ? 3.150 -8.335 -7.664 1.00 96.38 299 PRO A O 1
ATOM 2381 N N . ARG A 1 300 ? 3.513 -9.810 -6.011 1.00 95.94 300 ARG A N 1
ATOM 2382 C CA . ARG A 1 300 ? 2.530 -10.805 -6.490 1.00 95.94 300 ARG A CA 1
ATOM 2383 C C . ARG A 1 300 ? 1.098 -10.273 -6.468 1.00 95.94 300 ARG A C 1
ATOM 2385 O O . ARG A 1 300 ? 0.360 -10.464 -7.426 1.00 95.94 300 ARG A O 1
ATOM 2392 N N . LEU A 1 301 ? 0.713 -9.607 -5.381 1.00 97.31 301 LEU A N 1
ATOM 2393 C CA . LEU A 1 301 ? -0.638 -9.065 -5.227 1.00 97.31 301 LEU A CA 1
ATOM 2394 C C . LEU A 1 301 ? -0.843 -7.840 -6.112 1.00 97.31 301 LEU A C 1
ATOM 2396 O O . LEU A 1 301 ? -1.886 -7.705 -6.744 1.00 97.31 301 LEU A O 1
ATOM 2400 N N . MET A 1 302 ? 0.182 -6.993 -6.221 1.00 97.69 302 MET A N 1
ATOM 2401 C CA . MET A 1 302 ? 0.171 -5.867 -7.147 1.00 97.69 302 MET A CA 1
ATOM 2402 C C . MET A 1 302 ? 0.035 -6.334 -8.594 1.00 97.69 302 MET A C 1
ATOM 2404 O O . MET A 1 302 ? -0.782 -5.784 -9.321 1.00 97.69 302 MET A O 1
ATOM 2408 N N . PHE A 1 303 ? 0.732 -7.397 -9.002 1.00 96.81 303 PHE A N 1
ATOM 2409 C CA . PHE A 1 303 ? 0.589 -7.954 -10.348 1.00 96.81 303 PHE A CA 1
ATOM 2410 C C . PHE A 1 303 ? -0.865 -8.289 -10.715 1.00 96.81 303 PHE A C 1
ATOM 2412 O O . PHE A 1 303 ? -1.312 -7.935 -11.804 1.00 96.81 303 PHE A O 1
ATOM 2419 N N . GLY A 1 304 ? -1.629 -8.867 -9.784 1.00 95.88 304 GLY A N 1
ATOM 2420 C CA . GLY A 1 304 ? -3.058 -9.142 -9.974 1.00 95.88 304 GLY A CA 1
ATOM 2421 C C . GLY A 1 304 ? -3.983 -7.921 -9.863 1.00 95.88 304 GLY A C 1
ATOM 2422 O O . GLY A 1 304 ? -5.151 -8.016 -10.230 1.00 95.88 304 GLY A O 1
ATOM 2423 N N . ALA A 1 305 ? -3.490 -6.781 -9.369 1.00 96.44 305 ALA A N 1
ATOM 2424 C CA . ALA A 1 305 ? -4.299 -5.614 -9.011 1.00 96.44 305 ALA A CA 1
ATOM 2425 C C . ALA A 1 305 ? -3.966 -4.338 -9.805 1.00 96.44 305 ALA A C 1
ATOM 2427 O O . ALA A 1 305 ? -4.574 -3.304 -9.554 1.00 96.44 305 ALA A O 1
ATOM 2428 N N . LEU A 1 306 ? -3.019 -4.367 -10.749 1.00 94.38 306 LEU A N 1
ATOM 2429 C CA . LEU A 1 306 ? -2.548 -3.154 -11.434 1.00 94.38 306 LEU A CA 1
ATOM 2430 C C . LEU A 1 306 ? -3.486 -2.606 -12.517 1.00 94.38 306 LEU A C 1
ATOM 2432 O O . LEU A 1 306 ? -3.426 -1.414 -12.809 1.00 94.38 306 LEU A O 1
ATOM 2436 N N . THR A 1 307 ? -4.342 -3.439 -13.116 1.00 95.94 307 THR A N 1
ATOM 2437 C CA . THR A 1 307 ? -5.209 -3.048 -14.245 1.00 95.94 307 THR A CA 1
ATOM 2438 C C . THR A 1 307 ? -5.992 -1.746 -14.019 1.00 95.94 307 THR A C 1
ATOM 2440 O O . THR A 1 307 ? -5.980 -0.907 -14.917 1.00 95.94 307 THR A O 1
ATOM 2443 N N . PRO A 1 308 ? -6.624 -1.499 -12.852 1.00 96.75 308 PRO A N 1
ATOM 2444 C CA . PRO A 1 308 ? -7.391 -0.274 -12.627 1.00 96.75 308 PRO A CA 1
ATOM 2445 C C . PRO A 1 308 ? -6.564 1.012 -12.701 1.00 96.75 308 PRO A C 1
ATOM 2447 O O . PRO A 1 308 ? -7.142 2.069 -12.907 1.00 96.75 308 PRO A O 1
ATOM 2450 N N . ILE A 1 309 ? -5.238 0.947 -12.536 1.00 96.12 309 ILE A N 1
ATOM 2451 C CA . ILE A 1 309 ? -4.373 2.133 -12.475 1.00 96.12 309 ILE A CA 1
ATOM 2452 C C . ILE A 1 309 ? -3.489 2.312 -13.716 1.00 96.12 309 ILE A C 1
ATOM 2454 O O . ILE A 1 309 ? -2.721 3.271 -13.792 1.00 96.12 309 ILE A O 1
ATOM 2458 N N . THR A 1 310 ? -3.573 1.423 -14.714 1.00 96.19 310 THR A N 1
ATOM 2459 C CA . THR A 1 310 ? -2.709 1.508 -15.907 1.00 96.19 310 THR A CA 1
ATOM 2460 C C . THR A 1 310 ? -2.994 2.734 -16.763 1.00 96.19 310 THR A C 1
ATOM 2462 O O . THR A 1 310 ? -2.090 3.207 -17.445 1.00 96.19 310 THR A O 1
ATOM 2465 N N . PHE A 1 311 ? -4.213 3.280 -16.706 1.00 94.81 3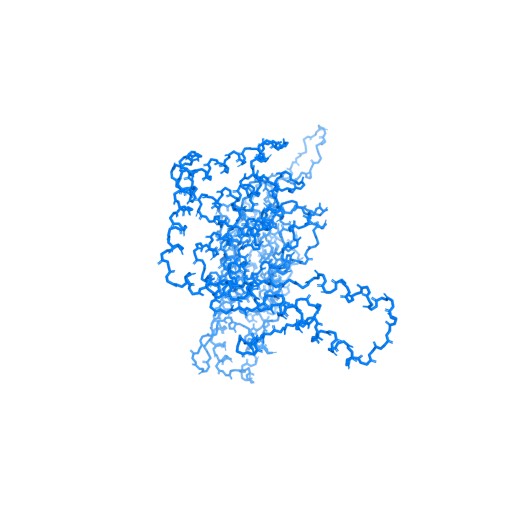11 PHE A N 1
ATOM 2466 C CA . PHE A 1 311 ? -4.566 4.505 -17.429 1.00 94.81 311 PHE A CA 1
ATOM 2467 C C . PHE A 1 311 ? -3.748 5.717 -16.964 1.00 94.81 311 PHE A C 1
ATOM 2469 O O . PHE A 1 311 ? -3.605 6.679 -17.718 1.00 94.81 311 PHE A O 1
ATOM 2476 N N . PHE A 1 312 ? -3.149 5.671 -15.762 1.00 95.75 312 PHE A N 1
ATOM 2477 C CA . PHE A 1 312 ? -2.285 6.756 -15.314 1.00 95.75 312 PHE A CA 1
ATOM 2478 C C . PHE A 1 312 ? -1.065 6.953 -16.214 1.00 95.75 312 PHE A C 1
ATOM 2480 O O . PHE A 1 312 ? -0.557 8.072 -16.265 1.00 95.75 312 PHE A O 1
ATOM 2487 N N . LEU A 1 313 ? -0.629 5.913 -16.941 1.00 96.44 313 LEU A N 1
ATOM 2488 C CA . LEU A 1 313 ? 0.455 5.988 -17.928 1.00 96.44 313 LEU A CA 1
ATOM 2489 C C . LEU A 1 313 ? 0.184 7.025 -19.025 1.00 96.44 313 LEU A C 1
ATOM 2491 O O . LEU A 1 313 ? 1.119 7.638 -19.517 1.00 96.44 313 LEU A O 1
ATOM 2495 N N . ASP A 1 314 ? -1.081 7.268 -19.358 1.00 93.94 314 ASP A N 1
ATOM 2496 C CA . ASP A 1 314 ? -1.479 8.191 -20.424 1.00 93.94 314 ASP A CA 1
ATOM 2497 C C . ASP A 1 314 ? -2.008 9.529 -19.874 1.00 93.94 314 ASP A C 1
ATOM 2499 O O . ASP A 1 314 ? -2.562 10.342 -20.611 1.00 93.94 314 ASP A O 1
ATOM 2503 N N . SER A 1 315 ? -1.843 9.771 -18.569 1.00 88.44 315 SER A N 1
ATOM 2504 C CA . SER A 1 315 ? -2.402 10.933 -17.874 1.00 88.44 315 SER A CA 1
ATOM 2505 C C . SER A 1 315 ? -1.332 11.856 -17.285 1.00 88.44 315 SER A C 1
ATOM 2507 O O . SER A 1 315 ? -0.203 11.452 -16.988 1.00 88.44 315 SER A O 1
ATOM 25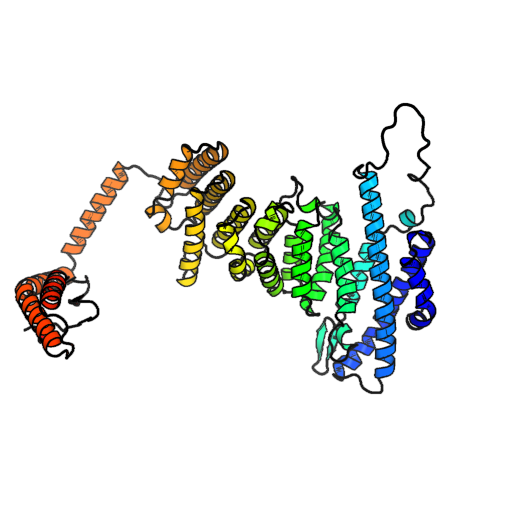09 N N . ASP A 1 316 ? -1.705 13.111 -17.044 1.00 84.69 316 ASP A N 1
ATOM 2510 C CA . ASP A 1 316 ? -1.005 13.943 -16.070 1.00 84.69 316 ASP A CA 1
ATOM 2511 C C . ASP A 1 316 ? -1.565 13.662 -14.674 1.00 84.69 316 ASP A C 1
ATOM 2513 O O . ASP A 1 316 ? -2.782 13.600 -14.538 1.00 84.69 316 ASP A O 1
ATOM 2517 N N . PRO A 1 317 ? -0.731 13.523 -13.625 1.00 91.62 317 PRO A N 1
ATOM 2518 C CA . PRO A 1 317 ? 0.639 14.026 -13.534 1.00 91.62 317 PRO A CA 1
ATOM 2519 C C . PRO A 1 317 ? 1.773 13.019 -13.855 1.00 91.62 317 PRO A C 1
ATOM 2521 O O . PRO A 1 317 ? 1.660 11.821 -13.585 1.00 91.62 317 PRO A O 1
ATOM 2524 N N . PRO A 1 318 ? 2.951 13.515 -14.300 1.00 95.06 318 PRO A N 1
ATOM 2525 C CA . PRO A 1 318 ? 4.136 12.703 -14.635 1.00 95.06 318 PRO A CA 1
ATOM 2526 C C . PRO A 1 318 ? 4.637 11.771 -13.518 1.00 95.06 318 PRO A C 1
ATOM 2528 O O . PRO A 1 318 ? 5.262 10.744 -13.765 1.00 95.06 318 PRO A O 1
ATOM 2531 N N . THR A 1 319 ? 4.395 12.141 -12.266 1.00 94.88 319 THR A N 1
ATOM 2532 C CA . THR A 1 319 ? 4.765 11.374 -11.069 1.00 94.88 319 THR A CA 1
ATOM 2533 C C . THR A 1 319 ? 4.048 10.027 -10.989 1.00 94.88 319 THR A C 1
ATOM 2535 O O . THR A 1 319 ? 4.676 9.046 -10.594 1.00 94.88 319 THR A O 1
ATOM 2538 N N . LEU A 1 320 ? 2.774 9.953 -11.390 1.00 95.88 320 LEU A N 1
ATOM 2539 C CA . LEU A 1 320 ? 2.019 8.696 -11.412 1.00 95.88 320 LEU A CA 1
ATOM 2540 C C . LEU A 1 320 ? 2.476 7.796 -12.554 1.00 95.88 320 LEU A C 1
ATOM 2542 O O . LEU A 1 320 ? 2.671 6.604 -12.330 1.00 95.88 320 LEU A O 1
ATOM 2546 N N . ARG A 1 321 ? 2.762 8.371 -13.731 1.00 97.19 321 ARG A N 1
ATOM 2547 C CA . ARG A 1 321 ? 3.395 7.645 -14.846 1.00 97.19 321 ARG A CA 1
ATOM 2548 C C . ARG A 1 321 ? 4.674 6.951 -14.380 1.00 97.19 321 ARG A C 1
ATOM 2550 O O . ARG A 1 321 ? 4.811 5.737 -14.502 1.00 97.19 321 ARG A O 1
ATOM 2557 N N . CYS A 1 322 ? 5.567 7.699 -13.730 1.00 97.69 322 CYS A N 1
ATOM 2558 C CA . CYS A 1 322 ? 6.784 7.150 -13.129 1.00 97.69 322 CYS A CA 1
ATOM 2559 C C . CYS A 1 322 ? 6.514 6.027 -12.111 1.00 97.69 322 CYS A C 1
ATOM 2561 O O . CYS A 1 322 ? 7.286 5.067 -12.056 1.00 97.69 322 CYS A O 1
ATOM 2563 N N . ALA A 1 323 ? 5.468 6.144 -11.288 1.00 97.62 323 ALA A N 1
ATOM 2564 C CA . ALA A 1 323 ? 5.130 5.148 -10.273 1.00 97.62 323 ALA A CA 1
ATOM 2565 C C . ALA A 1 323 ? 4.634 3.837 -10.893 1.00 97.62 323 ALA A C 1
ATOM 2567 O O . ALA A 1 323 ? 5.140 2.775 -10.537 1.00 97.62 323 ALA A O 1
ATOM 2568 N N . VAL A 1 324 ? 3.721 3.910 -11.866 1.00 98.25 324 VAL A N 1
ATOM 2569 C CA . VAL A 1 324 ? 3.208 2.725 -12.573 1.00 98.25 324 VAL A CA 1
ATOM 2570 C C . VAL A 1 324 ? 4.325 2.033 -13.358 1.00 98.25 324 VAL A C 1
ATOM 2572 O O . VAL A 1 324 ? 4.474 0.818 -13.254 1.00 98.25 324 VAL A O 1
ATOM 2575 N N . LEU A 1 325 ? 5.185 2.788 -14.054 1.00 98.56 325 LEU A N 1
ATOM 2576 C CA . LEU A 1 325 ? 6.362 2.222 -14.730 1.00 98.56 325 LEU A CA 1
ATOM 2577 C C . LEU A 1 325 ? 7.327 1.539 -13.751 1.00 98.56 325 LEU A C 1
ATOM 2579 O O . LEU A 1 325 ? 7.884 0.487 -14.059 1.00 98.56 325 LEU A O 1
ATOM 2583 N N . SER A 1 326 ? 7.522 2.116 -12.561 1.00 98.12 326 SER A N 1
ATOM 2584 C CA . SER A 1 326 ? 8.356 1.492 -11.524 1.00 98.12 326 SER A CA 1
ATOM 2585 C C . SER A 1 326 ? 7.747 0.181 -11.043 1.00 98.12 326 SER A C 1
ATOM 2587 O O . SER A 1 326 ? 8.460 -0.814 -10.962 1.00 98.12 326 SER A O 1
ATOM 2589 N N . ALA A 1 327 ? 6.431 0.162 -10.806 1.00 98.44 327 ALA A N 1
ATOM 2590 C CA . ALA A 1 327 ? 5.711 -1.040 -10.408 1.00 98.44 327 ALA A CA 1
ATOM 2591 C C . ALA A 1 327 ? 5.803 -2.146 -11.469 1.00 98.44 327 ALA A C 1
ATOM 2593 O O . ALA A 1 327 ? 6.033 -3.302 -11.123 1.00 98.44 327 ALA A O 1
ATOM 2594 N N . PHE A 1 328 ? 5.692 -1.795 -12.756 1.00 98.38 328 PHE A N 1
ATOM 2595 C CA . PHE A 1 328 ? 5.885 -2.736 -13.863 1.00 98.38 328 PHE A CA 1
ATOM 2596 C C . PHE A 1 328 ? 7.271 -3.376 -13.811 1.00 98.38 328 PHE A C 1
ATOM 2598 O O . PHE A 1 328 ? 7.383 -4.596 -13.860 1.00 98.38 328 PHE A O 1
ATOM 2605 N N . VAL A 1 329 ? 8.330 -2.577 -13.658 1.00 98.38 329 VAL A N 1
ATOM 2606 C CA . VAL A 1 329 ? 9.695 -3.117 -13.595 1.00 98.38 329 VAL A CA 1
ATOM 2607 C C . VAL A 1 329 ? 9.941 -3.937 -12.336 1.00 98.38 329 VAL A C 1
ATOM 2609 O O . VAL A 1 329 ? 10.574 -4.983 -12.429 1.00 98.38 329 VAL A O 1
ATOM 2612 N N . ASP A 1 330 ? 9.415 -3.537 -11.180 1.00 97.75 330 ASP A N 1
ATOM 2613 C CA . ASP A 1 330 ? 9.549 -4.343 -9.964 1.00 97.75 330 ASP A CA 1
ATOM 2614 C C . ASP A 1 330 ? 8.837 -5.700 -10.106 1.00 97.75 330 ASP A C 1
ATOM 2616 O O . ASP A 1 330 ? 9.373 -6.719 -9.672 1.00 97.75 330 ASP A O 1
ATOM 2620 N N . ILE A 1 331 ? 7.684 -5.751 -10.782 1.00 98.12 331 ILE A N 1
ATOM 2621 C CA . ILE A 1 331 ? 7.003 -7.011 -11.117 1.00 98.12 331 ILE A CA 1
ATOM 2622 C C . ILE A 1 331 ? 7.811 -7.828 -12.120 1.00 98.12 331 ILE A C 1
ATOM 2624 O O . ILE A 1 331 ? 7.967 -9.032 -11.923 1.00 98.12 331 ILE A O 1
ATOM 2628 N N . VAL A 1 332 ? 8.361 -7.209 -13.166 1.00 97.88 332 VAL A N 1
ATOM 2629 C CA . VAL A 1 332 ? 9.204 -7.919 -14.138 1.00 97.88 332 VAL A CA 1
ATOM 2630 C C . VAL A 1 332 ? 10.420 -8.536 -13.454 1.00 97.88 332 VAL A C 1
ATOM 2632 O O . VAL A 1 332 ? 10.709 -9.706 -13.668 1.00 97.88 332 VAL A O 1
ATOM 2635 N N . LEU A 1 333 ? 11.093 -7.794 -12.576 1.00 97.31 333 LEU A N 1
ATOM 2636 C CA . LEU A 1 333 ? 12.286 -8.273 -11.879 1.00 97.31 333 LEU A CA 1
ATOM 2637 C C . LEU A 1 333 ? 11.980 -9.343 -10.819 1.00 97.31 333 LEU A C 1
ATOM 2639 O O . LEU A 1 333 ? 12.788 -10.250 -10.625 1.00 97.31 333 LEU A O 1
ATOM 2643 N N . LYS A 1 334 ? 10.839 -9.254 -10.123 1.00 96.62 334 LYS A N 1
ATOM 2644 C CA . LYS A 1 334 ? 10.521 -10.142 -8.987 1.00 96.62 334 LYS A CA 1
ATOM 2645 C C . LYS A 1 334 ? 9.625 -11.328 -9.348 1.00 96.62 334 LYS A C 1
ATOM 2647 O O . LYS A 1 334 ? 9.677 -12.340 -8.652 1.00 96.62 334 LYS A O 1
ATOM 2652 N N . ILE A 1 335 ? 8.781 -11.192 -10.371 1.00 96.50 335 ILE A N 1
ATOM 2653 C CA . ILE A 1 335 ? 7.741 -12.166 -10.744 1.00 96.50 335 ILE A CA 1
ATOM 2654 C C . ILE A 1 335 ? 7.960 -12.693 -12.162 1.00 96.50 335 ILE A C 1
ATOM 2656 O O . ILE A 1 335 ? 8.003 -13.904 -12.352 1.00 96.50 335 ILE A O 1
ATOM 2660 N N . LEU A 1 336 ? 8.115 -11.801 -13.146 1.00 95.75 336 LEU A N 1
ATOM 2661 C CA . LEU A 1 336 ? 8.201 -12.159 -14.569 1.00 95.75 336 LEU A CA 1
ATOM 2662 C C . LEU A 1 336 ? 9.655 -12.203 -15.073 1.00 95.75 336 LEU A C 1
ATOM 2664 O O . LEU A 1 336 ? 9.964 -11.714 -16.164 1.00 95.75 336 LEU A O 1
ATOM 2668 N N . CYS A 1 337 ? 10.552 -12.771 -14.265 1.00 91.81 337 CYS A N 1
ATOM 2669 C CA . CYS A 1 337 ? 11.984 -12.823 -14.539 1.00 91.81 337 CYS A CA 1
ATOM 2670 C C . CYS A 1 337 ? 12.441 -14.188 -15.080 1.00 91.81 337 CYS A C 1
ATOM 2672 O O . CYS A 1 337 ? 11.801 -15.224 -14.895 1.00 91.81 337 CYS A O 1
ATOM 2674 N N . GLY A 1 338 ? 13.587 -14.186 -15.757 1.00 89.31 338 GLY A N 1
ATOM 2675 C CA . GLY A 1 338 ? 14.236 -15.380 -16.285 1.00 89.31 338 GLY A CA 1
ATOM 2676 C C . GLY A 1 338 ? 13.493 -16.047 -17.447 1.00 89.31 338 GLY A C 1
ATOM 2677 O O . GLY A 1 338 ? 12.738 -15.427 -18.202 1.00 89.31 338 GLY A O 1
ATOM 2678 N N . SER A 1 339 ? 13.755 -17.345 -17.623 1.00 86.94 339 SER A N 1
ATOM 2679 C CA . SER A 1 339 ? 13.132 -18.172 -18.658 1.00 86.94 339 SER A CA 1
ATOM 2680 C C . SER A 1 339 ? 11.719 -18.593 -18.236 1.00 86.94 339 SER A C 1
ATOM 2682 O O . SER A 1 339 ? 11.514 -19.685 -17.699 1.00 86.94 339 SER A O 1
ATOM 2684 N N . LEU A 1 340 ? 10.751 -17.706 -18.465 1.00 90.12 340 LEU A N 1
ATOM 2685 C CA . LEU A 1 340 ? 9.330 -17.949 -18.204 1.00 90.12 340 LEU A CA 1
ATOM 2686 C C . LEU A 1 340 ? 8.807 -19.105 -19.064 1.00 90.12 340 LEU A C 1
ATOM 2688 O O . LEU A 1 340 ? 9.013 -19.113 -20.280 1.00 90.12 340 LEU A O 1
ATOM 2692 N N . LYS A 1 341 ? 8.121 -20.068 -18.436 1.00 88.12 341 LYS A N 1
ATOM 2693 C CA . LYS A 1 341 ? 7.554 -21.248 -19.113 1.00 88.12 341 LYS A CA 1
ATOM 2694 C C . LYS A 1 341 ? 6.208 -20.953 -19.764 1.00 88.12 341 LYS A C 1
ATOM 2696 O O . LYS A 1 341 ? 5.976 -21.395 -20.889 1.00 88.12 341 LYS A O 1
ATOM 2701 N N . GLU A 1 342 ? 5.357 -20.196 -19.083 1.00 92.94 342 GLU A N 1
ATOM 2702 C CA . GLU A 1 342 ? 4.013 -19.873 -19.552 1.00 92.94 342 GLU A CA 1
ATOM 2703 C C . GLU A 1 342 ? 4.048 -18.748 -20.590 1.00 92.94 342 GLU A C 1
ATOM 2705 O O . GLU A 1 342 ? 4.738 -17.742 -20.426 1.00 92.94 342 GLU A O 1
ATOM 2710 N N . GLU A 1 343 ? 3.308 -18.929 -21.685 1.00 93.56 343 GLU A N 1
ATOM 2711 C CA . GLU A 1 343 ? 3.206 -17.920 -22.744 1.00 93.56 343 GLU A CA 1
ATOM 2712 C C . GLU A 1 343 ? 2.470 -16.666 -22.256 1.00 93.56 343 GLU A C 1
ATOM 2714 O O . GLU A 1 343 ? 2.852 -15.551 -22.595 1.00 93.56 343 GLU A O 1
ATOM 2719 N N . THR A 1 344 ? 1.466 -16.831 -21.397 1.0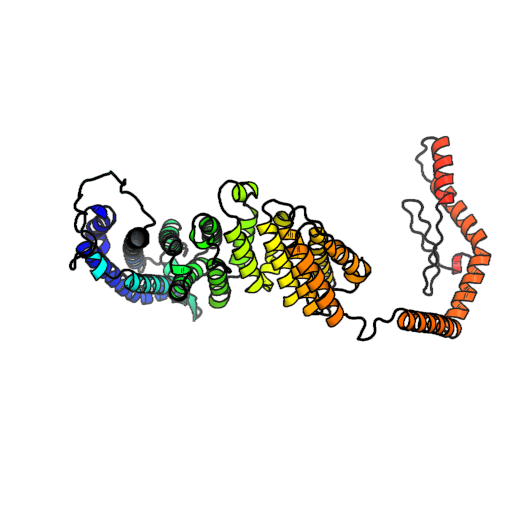0 94.50 344 THR A N 1
ATOM 2720 C CA . THR A 1 344 ? 0.722 -15.732 -20.766 1.00 94.50 344 THR A CA 1
ATOM 2721 C C . THR A 1 344 ? 1.638 -14.794 -19.985 1.00 94.50 344 THR A C 1
ATOM 2723 O O . THR A 1 344 ? 1.571 -13.579 -20.181 1.00 94.50 344 THR A O 1
ATOM 2726 N N . ASP A 1 345 ? 2.544 -15.350 -19.180 1.00 94.69 345 ASP A N 1
ATOM 2727 C CA . ASP A 1 345 ? 3.517 -14.585 -18.397 1.00 94.69 345 ASP A CA 1
ATOM 2728 C C . ASP A 1 345 ? 4.505 -13.837 -19.304 1.00 94.69 345 ASP A C 1
ATOM 2730 O O . ASP A 1 345 ? 4.815 -12.667 -19.058 1.00 94.69 345 ASP A O 1
ATOM 2734 N N . ARG A 1 346 ? 4.968 -14.479 -20.391 1.00 95.44 346 ARG A N 1
ATOM 2735 C CA . ARG A 1 346 ? 5.815 -13.827 -21.408 1.00 95.44 346 ARG A CA 1
ATOM 2736 C C . ARG A 1 346 ? 5.094 -12.647 -22.054 1.00 95.44 346 ARG A C 1
ATOM 2738 O O . ARG A 1 346 ? 5.633 -11.543 -22.059 1.00 95.44 346 ARG A O 1
ATOM 2745 N N . MET A 1 347 ? 3.855 -12.843 -22.507 1.00 95.88 347 MET A N 1
ATOM 2746 C CA . MET A 1 347 ? 3.049 -11.772 -23.098 1.00 95.88 347 MET A CA 1
ATOM 2747 C C . MET A 1 347 ? 2.819 -10.613 -22.120 1.00 95.88 347 MET A C 1
ATOM 2749 O O . MET A 1 347 ? 2.867 -9.450 -22.519 1.00 95.88 347 MET A O 1
ATOM 2753 N N . GLN A 1 348 ? 2.556 -10.897 -20.842 1.00 96.69 348 GLN A N 1
ATOM 2754 C CA . GLN A 1 348 ? 2.352 -9.859 -19.827 1.00 96.69 348 GLN A CA 1
ATOM 2755 C C . GLN A 1 348 ? 3.632 -9.064 -19.561 1.00 96.69 348 GLN A C 1
ATOM 2757 O O . GLN A 1 348 ? 3.578 -7.831 -19.529 1.00 96.69 348 GLN A O 1
ATOM 2762 N N . ARG A 1 349 ? 4.782 -9.743 -19.451 1.00 97.69 349 ARG A N 1
ATOM 2763 C CA . ARG A 1 349 ? 6.097 -9.099 -19.334 1.00 97.69 349 ARG A CA 1
ATOM 2764 C C . ARG A 1 349 ? 6.349 -8.173 -20.516 1.00 97.69 349 ARG A C 1
ATOM 2766 O O . ARG A 1 349 ? 6.677 -7.004 -20.326 1.00 97.69 349 ARG A O 1
ATOM 2773 N N . ASP A 1 350 ? 6.163 -8.683 -21.727 1.00 97.06 350 ASP A N 1
ATOM 2774 C CA . ASP A 1 350 ? 6.489 -7.948 -22.943 1.00 97.06 350 ASP A CA 1
ATOM 2775 C C . ASP A 1 350 ? 5.531 -6.759 -23.138 1.00 97.06 350 ASP A C 1
ATOM 2777 O O . ASP A 1 350 ? 5.972 -5.674 -23.503 1.00 97.06 350 ASP A O 1
ATOM 2781 N N . ARG A 1 351 ? 4.250 -6.875 -22.752 1.00 97.31 351 ARG A N 1
ATOM 2782 C CA . ARG A 1 351 ? 3.324 -5.724 -22.697 1.00 97.31 351 ARG A CA 1
ATOM 2783 C C . ARG A 1 351 ? 3.786 -4.646 -21.715 1.00 97.31 351 ARG A C 1
ATOM 2785 O O . ARG A 1 351 ? 3.761 -3.467 -22.059 1.00 97.31 351 ARG A O 1
ATOM 2792 N N . MET A 1 352 ? 4.210 -5.021 -20.506 1.00 98.31 352 MET A N 1
ATOM 2793 C CA . MET A 1 352 ? 4.715 -4.061 -19.515 1.00 98.31 352 MET A CA 1
ATOM 2794 C C . MET A 1 352 ? 5.983 -3.349 -20.007 1.00 98.31 352 MET A C 1
ATOM 2796 O O . MET A 1 352 ? 6.099 -2.129 -19.880 1.00 98.31 352 MET A O 1
ATOM 2800 N N . LEU A 1 353 ? 6.913 -4.097 -20.603 1.00 98.56 353 LEU A N 1
ATOM 2801 C CA . LEU A 1 353 ? 8.162 -3.557 -21.139 1.00 98.56 353 LEU A CA 1
ATOM 2802 C C . LEU A 1 353 ? 7.955 -2.715 -22.405 1.00 98.56 353 LEU A C 1
ATOM 2804 O O . LEU A 1 353 ? 8.642 -1.710 -22.569 1.00 98.56 353 LEU A O 1
ATOM 2808 N N . ALA A 1 354 ? 6.977 -3.046 -23.251 1.00 98.38 354 ALA A N 1
ATOM 2809 C CA . ALA A 1 354 ? 6.586 -2.205 -24.382 1.00 98.38 354 ALA A CA 1
ATOM 2810 C C . ALA A 1 354 ? 6.096 -0.835 -23.900 1.00 98.38 354 ALA A C 1
ATOM 2812 O O . ALA A 1 354 ? 6.591 0.191 -24.359 1.00 98.38 354 ALA A O 1
ATOM 2813 N N . ARG A 1 355 ? 5.236 -0.800 -22.872 1.00 98.38 355 ARG A N 1
ATOM 2814 C CA . ARG A 1 355 ? 4.816 0.470 -22.257 1.00 98.38 355 ARG A CA 1
ATOM 2815 C C . ARG A 1 355 ? 5.998 1.236 -21.666 1.00 98.38 355 ARG A C 1
ATOM 2817 O O . ARG A 1 355 ? 6.056 2.451 -21.809 1.00 98.38 355 ARG A O 1
ATOM 2824 N N . LEU A 1 356 ? 6.964 0.561 -21.040 1.00 98.69 356 LEU A N 1
ATOM 2825 C CA . LEU A 1 356 ? 8.191 1.212 -20.566 1.00 98.69 356 LEU A CA 1
ATOM 2826 C C . LEU A 1 356 ? 9.023 1.807 -21.713 1.00 98.69 356 LEU A C 1
ATOM 2828 O O . LEU A 1 356 ? 9.559 2.908 -21.566 1.00 98.69 356 LEU A O 1
ATOM 2832 N N . LYS A 1 357 ? 9.126 1.095 -22.840 1.00 98.44 357 LYS A N 1
ATOM 2833 C CA . LYS A 1 357 ? 9.817 1.547 -24.053 1.00 98.44 357 LYS A CA 1
ATOM 2834 C C . LYS A 1 357 ? 9.157 2.798 -24.637 1.00 98.44 357 LYS A C 1
ATOM 2836 O O . LYS A 1 357 ? 9.855 3.788 -24.838 1.00 98.44 357 LYS A O 1
ATOM 2841 N N . ASP A 1 358 ? 7.828 2.809 -24.783 1.00 97.94 358 ASP A N 1
ATOM 2842 C CA . ASP A 1 358 ? 7.061 3.968 -25.281 1.00 97.94 358 ASP A CA 1
ATOM 2843 C C . ASP A 1 358 ? 7.413 5.260 -24.514 1.00 97.94 358 ASP A C 1
ATOM 2845 O O . ASP A 1 358 ? 7.554 6.346 -25.082 1.00 97.94 358 ASP A O 1
ATOM 2849 N N . HIS A 1 359 ? 7.633 5.139 -23.201 1.00 98.44 359 HIS A N 1
ATOM 2850 C CA . HIS A 1 359 ? 7.918 6.266 -22.313 1.00 98.44 359 HIS A CA 1
ATOM 2851 C C . HIS A 1 359 ? 9.375 6.772 -22.365 1.00 98.44 359 HIS A C 1
ATOM 2853 O O . HIS A 1 359 ? 9.705 7.763 -21.704 1.00 98.44 359 HIS A O 1
ATOM 2859 N N . LEU A 1 360 ? 10.251 6.191 -23.196 1.00 98.38 360 LEU A N 1
ATOM 2860 C CA . LEU A 1 360 ? 11.540 6.806 -23.561 1.00 98.38 360 LEU A CA 1
ATOM 2861 C C . LEU A 1 360 ? 11.348 8.132 -24.321 1.00 98.38 360 LEU A C 1
ATOM 2863 O O . LEU A 1 360 ? 12.204 9.026 -24.258 1.00 98.38 360 LEU A O 1
ATOM 2867 N N . MET A 1 361 ? 10.201 8.283 -24.991 1.00 96.44 361 MET A N 1
ATOM 2868 C CA . MET A 1 361 ? 9.823 9.448 -25.797 1.00 96.44 361 MET A CA 1
ATOM 2869 C C . MET A 1 361 ? 8.771 10.341 -25.129 1.00 96.44 361 MET A C 1
ATOM 2871 O O . MET A 1 361 ? 8.200 11.216 -25.775 1.00 96.44 361 MET A O 1
ATOM 2875 N N . ASP A 1 362 ? 8.551 10.168 -23.827 1.00 98.19 362 ASP A N 1
ATOM 2876 C CA . ASP A 1 362 ? 7.569 10.934 -23.064 1.00 98.19 362 ASP A CA 1
ATOM 2877 C C . ASP A 1 362 ? 7.793 12.460 -23.142 1.00 98.19 362 ASP A C 1
ATOM 2879 O O . ASP A 1 362 ? 8.921 12.960 -23.099 1.00 98.19 362 ASP A O 1
ATOM 2883 N N . VAL A 1 363 ? 6.708 13.234 -23.199 1.00 96.44 363 VAL A N 1
ATOM 2884 C CA . VAL A 1 363 ? 6.764 14.707 -23.226 1.00 96.44 363 VAL A CA 1
ATOM 2885 C C . VAL A 1 363 ? 7.480 15.300 -22.006 1.00 96.44 363 VAL A C 1
ATOM 2887 O O . VAL A 1 363 ? 8.114 16.355 -22.091 1.00 96.44 363 VAL A O 1
ATOM 2890 N N . ASN A 1 364 ? 7.415 14.625 -20.858 1.00 97.50 364 ASN A N 1
ATOM 2891 C CA . ASN A 1 364 ? 8.008 15.062 -19.612 1.00 97.50 364 ASN A CA 1
ATOM 2892 C C . ASN A 1 364 ? 9.410 14.466 -19.419 1.00 97.50 364 ASN A C 1
ATOM 2894 O O . ASN A 1 364 ? 9.621 13.254 -19.379 1.00 97.50 364 ASN A O 1
ATOM 2898 N N . ALA A 1 365 ? 10.400 15.337 -19.209 1.00 97.94 365 ALA A N 1
ATOM 2899 C CA . ALA A 1 365 ? 11.785 14.917 -19.014 1.00 97.94 365 ALA A CA 1
ATOM 2900 C C . ALA A 1 365 ? 12.007 14.013 -17.789 1.00 97.94 365 ALA A C 1
ATOM 2902 O O . ALA A 1 365 ? 12.923 13.193 -17.823 1.00 97.94 365 ALA A O 1
ATOM 2903 N N . ASN A 1 366 ? 11.196 14.129 -16.731 1.00 97.12 366 ASN A N 1
ATOM 2904 C CA . ASN A 1 366 ? 11.320 13.271 -15.551 1.00 97.12 366 ASN A CA 1
ATOM 2905 C C . ASN A 1 366 ? 10.868 11.841 -15.850 1.00 97.12 366 ASN A C 1
ATOM 2907 O O . ASN A 1 366 ? 11.499 10.903 -15.371 1.00 97.12 366 ASN A O 1
ATOM 2911 N N . VAL A 1 367 ? 9.832 11.673 -16.676 1.00 98.38 367 VAL A N 1
ATOM 2912 C CA . VAL A 1 367 ? 9.342 10.347 -17.076 1.00 98.38 367 VAL A CA 1
ATOM 2913 C C . VAL A 1 367 ? 10.352 9.670 -17.986 1.00 98.38 367 VAL A C 1
ATOM 2915 O O . VAL A 1 367 ? 10.771 8.561 -17.678 1.00 98.38 367 VAL A O 1
ATOM 2918 N N . ARG A 1 368 ? 10.872 10.373 -19.003 1.00 98.62 368 ARG A N 1
ATOM 2919 C CA . ARG A 1 368 ? 11.969 9.854 -19.843 1.00 98.62 368 ARG A CA 1
ATOM 2920 C C . ARG A 1 368 ? 13.187 9.463 -19.014 1.00 98.62 368 ARG A C 1
ATOM 2922 O O . ARG A 1 368 ? 13.747 8.384 -19.174 1.00 98.62 368 ARG A O 1
ATOM 2929 N N . SER A 1 369 ? 13.576 10.332 -18.080 1.00 98.62 369 SER A N 1
ATOM 2930 C CA . SER A 1 369 ? 14.679 10.081 -17.150 1.00 98.62 369 SER A CA 1
ATOM 2931 C C . SER A 1 369 ? 14.439 8.809 -16.337 1.00 98.62 369 SER A C 1
ATOM 2933 O O . SER A 1 369 ? 15.355 8.005 -16.185 1.00 98.62 369 SER A O 1
ATOM 2935 N N . LYS A 1 370 ? 13.218 8.619 -15.829 1.00 98.62 370 LYS A N 1
ATOM 2936 C CA . LYS A 1 370 ? 12.835 7.441 -15.054 1.00 98.62 370 LYS A CA 1
ATOM 2937 C C . LYS A 1 370 ? 12.773 6.178 -15.915 1.00 98.62 370 LYS A C 1
ATOM 2939 O O . LYS A 1 370 ? 13.276 5.153 -15.474 1.00 98.62 370 LYS A O 1
ATOM 2944 N N . ALA A 1 371 ? 12.224 6.247 -17.126 1.00 98.75 371 ALA A N 1
ATOM 2945 C CA . ALA A 1 371 ? 12.163 5.122 -18.055 1.00 98.75 371 ALA A CA 1
ATOM 2946 C C . ALA A 1 371 ? 13.569 4.585 -18.363 1.00 98.75 371 ALA A C 1
ATOM 2948 O O . ALA A 1 371 ? 13.814 3.390 -18.220 1.00 98.75 371 ALA A O 1
ATOM 2949 N N . VAL A 1 372 ? 14.527 5.474 -18.657 1.00 98.81 372 VAL A N 1
ATOM 2950 C CA . VAL A 1 372 ? 15.929 5.081 -18.874 1.00 98.81 372 VAL A CA 1
ATOM 2951 C C . VAL A 1 372 ? 16.544 4.448 -17.618 1.00 98.81 372 VAL A C 1
ATOM 2953 O O . VAL A 1 372 ? 17.187 3.412 -17.724 1.00 98.81 372 VAL A O 1
ATOM 2956 N N . GLN A 1 373 ? 16.309 5.005 -16.421 1.00 98.62 373 GLN A N 1
ATOM 2957 C CA . GLN A 1 373 ? 16.789 4.401 -15.163 1.00 98.62 373 GLN A CA 1
ATOM 2958 C C . GLN A 1 373 ? 16.231 2.994 -14.925 1.00 98.62 373 GLN A C 1
ATOM 2960 O O . GLN A 1 373 ? 16.924 2.121 -14.410 1.00 98.62 373 GLN A O 1
ATOM 2965 N N . LEU A 1 374 ? 14.964 2.773 -15.265 1.00 98.75 374 LEU A N 1
ATOM 2966 C CA . LEU A 1 374 ? 14.321 1.474 -15.124 1.00 98.75 374 LEU A CA 1
ATOM 2967 C C . LEU A 1 374 ? 14.888 0.456 -16.127 1.00 98.75 374 LEU A C 1
ATOM 2969 O O . LEU A 1 374 ? 15.133 -0.688 -15.748 1.00 98.75 374 LEU A O 1
ATOM 2973 N N . TRP A 1 375 ? 15.202 0.883 -17.354 1.00 98.75 375 TRP A N 1
ATOM 2974 C CA . TRP A 1 375 ? 15.971 0.071 -18.302 1.00 98.75 375 TRP A CA 1
ATOM 2975 C C . TRP A 1 375 ? 17.390 -0.235 -17.807 1.00 98.75 375 TRP A C 1
ATOM 2977 O O . TRP A 1 375 ? 17.854 -1.356 -18.006 1.00 98.75 375 TRP A O 1
ATOM 2987 N N . SER A 1 376 ? 18.063 0.699 -17.119 1.00 98.69 376 SER A N 1
ATOM 2988 C CA . SER A 1 376 ? 19.363 0.428 -16.480 1.00 98.69 376 SER A CA 1
ATOM 2989 C C . SER A 1 376 ? 19.249 -0.701 -15.459 1.00 98.69 376 SER A C 1
ATOM 2991 O O . SER A 1 376 ? 20.015 -1.655 -15.543 1.00 98.69 376 SER A O 1
ATOM 2993 N N . ARG A 1 377 ? 18.237 -0.661 -14.578 1.00 98.44 377 ARG A N 1
ATOM 2994 C CA . ARG A 1 377 ? 17.982 -1.742 -13.606 1.00 98.44 377 ARG A CA 1
ATOM 2995 C C . ARG A 1 377 ? 17.749 -3.090 -14.295 1.00 98.44 377 ARG A C 1
ATOM 2997 O O . ARG A 1 377 ? 18.308 -4.097 -13.878 1.00 98.44 377 ARG A O 1
ATOM 3004 N N . LEU A 1 378 ? 16.955 -3.120 -15.370 1.00 98.50 378 LEU A N 1
ATOM 3005 C CA . LEU A 1 378 ? 16.725 -4.345 -16.148 1.00 98.50 378 LEU A CA 1
ATOM 3006 C C . LEU A 1 378 ? 18.016 -4.875 -16.793 1.00 98.50 378 LEU A C 1
ATOM 3008 O O . LEU A 1 378 ? 18.205 -6.089 -16.852 1.00 98.50 378 LEU A O 1
ATOM 3012 N N . ALA A 1 379 ? 18.897 -3.991 -17.274 1.00 98.06 379 ALA A N 1
ATOM 3013 C CA . ALA A 1 379 ? 20.192 -4.376 -17.836 1.00 98.06 379 ALA A CA 1
ATOM 3014 C C . ALA A 1 379 ? 21.119 -4.970 -16.766 1.00 98.06 379 ALA A C 1
ATOM 3016 O O . ALA A 1 379 ? 21.718 -6.018 -16.993 1.00 98.06 379 ALA A O 1
ATOM 3017 N N . GLU A 1 380 ? 21.207 -4.327 -15.600 1.00 98.00 380 GLU A N 1
ATOM 3018 C CA . GLU A 1 380 ? 22.021 -4.775 -14.463 1.00 98.00 380 GLU A CA 1
ATOM 3019 C C . GLU A 1 380 ? 21.592 -6.160 -13.963 1.00 98.00 380 GLU A C 1
ATOM 3021 O O . GLU A 1 380 ? 22.437 -7.022 -13.729 1.00 98.00 380 GLU A O 1
ATOM 3026 N N . GLU A 1 381 ? 20.283 -6.412 -13.909 1.00 97.38 381 GLU A N 1
ATOM 3027 C CA . GLU A 1 381 ? 19.706 -7.707 -13.519 1.00 97.38 381 GLU A CA 1
ATOM 3028 C C . GLU A 1 381 ? 19.634 -8.726 -14.675 1.00 97.38 381 GLU A C 1
ATOM 3030 O O . GLU A 1 381 ? 19.126 -9.840 -14.510 1.00 97.38 381 GLU A O 1
ATOM 3035 N N . LYS A 1 382 ? 20.134 -8.369 -15.869 1.00 96.19 382 LYS A N 1
ATOM 3036 C CA . LYS A 1 382 ? 20.128 -9.209 -17.084 1.00 96.19 382 LYS A CA 1
ATOM 3037 C C . LYS A 1 382 ? 18.726 -9.699 -17.475 1.00 96.19 382 LYS A C 1
ATOM 3039 O O . LYS A 1 382 ? 18.562 -10.815 -17.962 1.00 96.19 382 LYS A O 1
ATOM 3044 N N . GLN A 1 383 ? 17.714 -8.857 -17.264 1.00 96.56 383 GLN A N 1
ATOM 3045 C CA . GLN A 1 383 ? 16.299 -9.163 -17.506 1.00 96.56 383 GLN A CA 1
ATOM 3046 C C . GLN A 1 383 ? 15.725 -8.515 -18.773 1.00 96.56 383 GLN A C 1
ATOM 3048 O O . GLN A 1 383 ? 14.515 -8.559 -18.978 1.00 96.56 383 GLN A O 1
ATOM 3053 N N . ILE A 1 384 ? 16.550 -7.919 -19.641 1.00 96.88 384 ILE A N 1
ATOM 3054 C CA . ILE A 1 384 ? 16.078 -7.373 -20.924 1.00 96.88 384 ILE A CA 1
ATOM 3055 C C . ILE A 1 384 ? 15.852 -8.524 -21.919 1.00 96.88 384 ILE A C 1
ATOM 3057 O O . ILE A 1 384 ? 16.823 -9.195 -22.286 1.00 96.88 384 ILE A O 1
ATOM 3061 N N . PRO A 1 385 ? 14.619 -8.757 -22.412 1.00 94.81 385 PRO A N 1
ATOM 3062 C CA . PRO A 1 385 ? 14.385 -9.782 -23.423 1.00 94.81 385 PRO A CA 1
ATOM 3063 C C . PRO A 1 385 ? 15.069 -9.425 -24.747 1.00 94.81 385 PRO A C 1
ATOM 3065 O O . PRO A 1 385 ? 15.045 -8.273 -25.185 1.00 94.81 385 PRO A O 1
ATOM 3068 N N . LEU A 1 386 ? 15.628 -10.430 -25.431 1.00 93.50 386 LEU A N 1
ATOM 3069 C CA . LEU A 1 386 ? 16.347 -10.242 -26.701 1.00 93.50 386 LEU A CA 1
ATOM 3070 C C . LEU A 1 386 ? 15.499 -9.564 -27.785 1.00 93.50 386 LEU A C 1
ATOM 3072 O O . LEU A 1 386 ? 16.054 -8.886 -28.646 1.00 93.50 386 LEU A O 1
ATOM 3076 N N . GLN A 1 387 ? 14.175 -9.733 -27.744 1.00 94.12 387 GLN A N 1
ATOM 3077 C CA . GLN A 1 387 ? 13.250 -9.074 -28.663 1.00 94.12 387 GLN A CA 1
ATOM 3078 C C . GLN A 1 387 ? 13.390 -7.547 -28.610 1.00 94.12 387 GLN A C 1
ATOM 3080 O O . GLN A 1 387 ? 13.593 -6.931 -29.649 1.00 94.12 387 GLN A O 1
ATOM 3085 N N . PHE A 1 388 ? 13.415 -6.945 -27.418 1.00 96.94 388 PHE A N 1
ATOM 3086 C CA . PHE A 1 388 ? 13.566 -5.493 -27.274 1.00 96.94 388 PHE A CA 1
ATOM 3087 C C . PHE A 1 388 ? 14.914 -4.990 -27.803 1.00 96.94 388 PHE A C 1
ATOM 3089 O O . PHE A 1 388 ? 14.989 -3.903 -28.371 1.00 96.94 388 PHE A O 1
ATOM 3096 N N . LEU A 1 389 ? 15.979 -5.791 -27.667 1.00 95.44 389 LEU A N 1
ATOM 3097 C CA . LEU A 1 389 ? 17.286 -5.462 -28.247 1.00 95.44 389 LEU A CA 1
ATOM 3098 C C . LEU A 1 389 ? 17.244 -5.474 -29.780 1.00 95.44 389 LEU A C 1
ATOM 3100 O O . LEU A 1 389 ? 17.827 -4.594 -30.404 1.00 95.44 389 LEU A O 1
ATOM 3104 N N . ARG A 1 390 ? 16.543 -6.446 -30.381 1.00 93.25 390 ARG A N 1
ATOM 3105 C CA . ARG A 1 390 ? 16.346 -6.527 -31.841 1.00 93.25 390 ARG A CA 1
ATOM 3106 C C . ARG A 1 390 ? 15.461 -5.403 -32.373 1.00 93.25 390 ARG A C 1
ATOM 3108 O O . ARG A 1 390 ? 15.657 -4.967 -33.497 1.00 93.25 390 ARG A O 1
ATOM 3115 N N . GLU A 1 391 ? 14.517 -4.936 -31.567 1.00 94.38 391 GLU A N 1
ATOM 3116 C CA . GLU A 1 391 ? 13.604 -3.837 -31.890 1.00 94.38 391 GLU A CA 1
ATOM 3117 C C . GLU A 1 391 ? 14.213 -2.443 -31.650 1.00 94.38 391 GLU A C 1
ATOM 3119 O O . GLU A 1 391 ? 13.473 -1.468 -31.554 1.00 94.38 391 GLU A O 1
ATOM 3124 N N . GLY A 1 392 ? 15.536 -2.322 -31.509 1.00 95.81 392 GLY A N 1
ATOM 3125 C CA . GLY A 1 392 ? 16.212 -1.021 -31.471 1.00 95.81 392 GLY A CA 1
ATOM 3126 C C . GLY A 1 392 ? 16.246 -0.323 -30.107 1.00 95.81 392 GLY A C 1
ATOM 3127 O O . GLY A 1 392 ? 16.567 0.860 -30.039 1.00 95.81 392 GLY A O 1
ATOM 3128 N N . LEU A 1 393 ? 15.986 -1.017 -28.987 1.00 98.00 393 LEU A N 1
ATOM 3129 C CA . LEU A 1 393 ? 16.020 -0.401 -27.644 1.00 98.00 393 LEU A CA 1
ATOM 3130 C C . LEU A 1 393 ? 17.329 0.365 -27.358 1.00 98.00 393 LEU A C 1
ATOM 3132 O O . LEU A 1 393 ? 17.311 1.450 -26.776 1.00 98.00 393 LEU A O 1
ATOM 3136 N N . ILE A 1 394 ? 18.475 -0.205 -27.746 1.00 96.88 394 ILE A N 1
ATOM 3137 C CA . ILE A 1 394 ? 19.791 0.416 -27.519 1.00 96.88 394 ILE A CA 1
ATOM 3138 C C . ILE A 1 394 ? 19.920 1.708 -28.330 1.00 96.88 394 ILE A C 1
ATOM 3140 O O . ILE A 1 394 ? 20.463 2.695 -27.832 1.00 96.88 394 ILE A O 1
ATOM 3144 N N . GLU A 1 395 ? 19.429 1.706 -29.566 1.00 96.62 395 GLU A N 1
ATOM 3145 C CA . GLU A 1 395 ? 19.471 2.852 -30.476 1.00 96.62 395 GLU A CA 1
ATOM 3146 C C . GLU A 1 395 ? 18.593 3.980 -29.928 1.00 96.62 395 GLU A C 1
ATOM 3148 O O . GLU A 1 395 ? 19.079 5.094 -29.731 1.00 96.62 395 GLU A O 1
ATOM 3153 N N . GLU A 1 396 ? 17.358 3.666 -29.531 1.00 97.69 396 GLU A N 1
ATOM 3154 C CA . GLU A 1 396 ? 16.422 4.626 -28.935 1.00 97.69 396 GLU A CA 1
ATOM 3155 C C . GLU A 1 396 ? 16.969 5.273 -27.651 1.00 97.69 396 GLU A C 1
ATOM 3157 O O . GLU A 1 396 ? 16.853 6.489 -27.455 1.00 97.69 396 GLU A O 1
ATOM 3162 N N . ILE A 1 397 ? 17.622 4.495 -26.776 1.00 98.31 397 ILE A N 1
ATOM 3163 C CA . ILE A 1 397 ? 18.276 5.048 -25.579 1.00 98.31 397 ILE A CA 1
ATOM 3164 C C . ILE A 1 397 ? 19.537 5.842 -25.954 1.00 98.31 397 ILE A C 1
ATOM 3166 O O . ILE A 1 397 ? 19.813 6.872 -25.335 1.00 98.31 397 ILE A O 1
ATOM 3170 N N . SER A 1 398 ? 20.281 5.439 -26.985 1.00 97.81 398 SER A N 1
ATOM 3171 C CA . SER A 1 398 ? 21.453 6.185 -27.466 1.00 97.81 398 SER A CA 1
ATOM 3172 C C . SER A 1 398 ? 21.073 7.571 -27.987 1.00 97.81 398 SER A C 1
ATOM 3174 O O . SER A 1 398 ? 21.773 8.544 -27.709 1.00 97.81 398 SER A O 1
ATOM 3176 N N . GLU A 1 399 ? 19.917 7.719 -28.636 1.00 97.31 399 GLU A N 1
ATOM 3177 C CA . GLU A 1 399 ? 19.394 9.035 -29.028 1.00 97.31 399 GLU A CA 1
ATOM 3178 C C . GLU A 1 399 ? 19.155 9.961 -27.824 1.00 97.31 399 GLU A C 1
ATOM 3180 O O . GLU A 1 399 ? 19.246 11.188 -27.937 1.00 97.31 399 GLU A O 1
ATOM 3185 N N . ARG A 1 400 ? 18.898 9.398 -26.633 1.00 97.62 400 ARG A N 1
ATOM 3186 C CA . ARG A 1 400 ? 18.736 10.177 -25.394 1.00 97.62 400 ARG A CA 1
ATOM 3187 C C . ARG A 1 400 ? 20.047 10.808 -24.911 1.00 97.62 400 ARG A C 1
ATOM 3189 O O . ARG A 1 400 ? 20.015 11.676 -24.040 1.00 97.62 400 ARG A O 1
ATOM 3196 N N . LEU A 1 401 ? 21.200 10.477 -25.499 1.00 98.00 401 LEU A N 1
ATOM 3197 C CA . LEU A 1 401 ? 22.453 11.212 -25.276 1.00 98.00 401 LEU A CA 1
ATOM 3198 C C . LEU A 1 401 ? 22.385 12.659 -25.778 1.00 98.00 401 LEU A C 1
ATOM 3200 O O . LEU A 1 401 ? 23.117 13.512 -25.282 1.00 98.00 401 LEU A O 1
ATOM 3204 N N . SER A 1 402 ? 21.496 12.960 -26.727 1.00 97.44 402 SER A N 1
ATOM 3205 C CA . SER A 1 402 ? 21.241 14.319 -27.222 1.00 97.44 402 SER A CA 1
ATOM 3206 C C . SER A 1 402 ? 19.998 14.964 -26.597 1.00 97.44 402 SER A C 1
ATOM 3208 O O . SER A 1 402 ? 19.532 16.003 -27.064 1.00 97.44 402 SER A O 1
ATOM 3210 N N . ASP A 1 403 ? 19.459 14.383 -25.520 1.00 98.38 403 ASP A N 1
ATOM 3211 C CA . ASP A 1 403 ? 18.296 14.928 -24.825 1.00 98.38 403 ASP A CA 1
ATOM 3212 C C . ASP A 1 403 ? 18.557 16.342 -24.296 1.00 98.38 403 ASP A C 1
ATOM 3214 O O . ASP A 1 403 ? 19.652 16.639 -23.821 1.00 98.38 403 ASP A O 1
ATOM 3218 N N . LYS A 1 404 ? 17.542 17.213 -24.285 1.00 97.38 404 LYS A N 1
ATOM 3219 C CA . LYS A 1 404 ? 17.639 18.553 -23.680 1.00 97.38 404 LYS A CA 1
ATOM 3220 C C . LYS A 1 404 ? 17.942 18.483 -22.179 1.00 97.38 404 LYS A C 1
ATOM 3222 O O . LYS A 1 404 ? 18.736 19.275 -21.665 1.00 97.38 404 LYS A O 1
ATOM 3227 N N . SER A 1 405 ? 17.345 17.525 -21.473 1.00 98.12 405 SER A N 1
ATOM 3228 C CA . SER A 1 405 ? 17.524 17.339 -20.035 1.00 98.12 405 SER A CA 1
ATOM 3229 C C . SER A 1 405 ? 18.863 16.684 -19.717 1.00 98.12 405 SER A C 1
ATOM 3231 O O . SER A 1 405 ? 19.145 15.562 -20.132 1.00 98.12 405 SER A O 1
ATOM 3233 N N . VAL A 1 406 ? 19.665 17.359 -18.889 1.00 98.19 406 VAL A N 1
ATOM 3234 C CA . VAL A 1 406 ? 20.937 16.825 -18.373 1.00 98.19 406 VAL A CA 1
ATOM 3235 C C . VAL A 1 406 ? 20.724 15.490 -17.655 1.00 98.19 406 VAL A C 1
ATOM 3237 O O . VAL A 1 406 ? 21.558 14.596 -17.778 1.00 98.19 406 VAL A O 1
ATOM 3240 N N . MET A 1 407 ? 19.622 15.345 -16.910 1.00 98.06 407 MET A N 1
ATOM 3241 C CA . MET A 1 407 ? 19.358 14.127 -16.144 1.00 98.06 407 MET A CA 1
ATOM 3242 C C . MET A 1 407 ? 19.089 12.933 -17.062 1.00 98.06 407 MET A C 1
ATOM 3244 O O . MET A 1 407 ? 19.625 11.854 -16.833 1.00 98.06 407 MET A O 1
ATOM 3248 N N . VAL A 1 408 ? 18.337 13.146 -18.146 1.00 98.69 408 VAL A N 1
ATOM 3249 C CA . VAL A 1 408 ? 18.085 12.099 -19.144 1.00 98.69 408 VAL A CA 1
ATOM 3250 C C . VAL A 1 408 ? 19.396 11.668 -19.802 1.00 98.69 408 VAL A C 1
ATOM 3252 O O . VAL A 1 408 ? 19.684 10.476 -19.834 1.00 98.69 408 VAL A O 1
ATOM 3255 N N . ARG A 1 409 ? 20.243 12.623 -20.218 1.00 98.75 409 ARG A N 1
ATOM 3256 C CA . ARG A 1 409 ? 21.566 12.311 -20.790 1.00 98.75 409 ARG A CA 1
ATOM 3257 C C . ARG A 1 409 ? 22.440 11.501 -19.830 1.00 98.75 409 ARG A C 1
ATOM 3259 O O . ARG A 1 409 ? 23.057 10.527 -20.244 1.00 98.75 409 ARG A O 1
ATOM 3266 N N . LYS A 1 410 ? 22.481 11.877 -18.544 1.00 98.56 410 LYS A N 1
ATOM 3267 C CA . LYS A 1 410 ? 23.233 11.141 -17.512 1.00 98.56 410 LYS A CA 1
ATOM 3268 C C . LYS A 1 410 ? 22.748 9.698 -17.371 1.00 98.56 410 LYS A C 1
ATOM 3270 O O . LYS A 1 410 ? 23.572 8.789 -17.344 1.00 98.56 410 LYS A O 1
ATOM 3275 N N . ASN A 1 411 ? 21.434 9.491 -17.315 1.00 98.62 411 ASN A N 1
ATOM 3276 C CA . ASN A 1 411 ? 20.867 8.147 -17.216 1.00 98.62 411 ASN A CA 1
ATOM 3277 C C . ASN A 1 411 ? 21.095 7.333 -18.496 1.00 98.62 411 ASN A C 1
ATOM 3279 O O . ASN A 1 411 ? 21.351 6.141 -18.398 1.00 98.62 411 ASN A O 1
ATOM 3283 N N . ALA A 1 412 ? 21.074 7.961 -19.676 1.00 98.75 412 ALA A N 1
ATOM 3284 C CA . ALA A 1 412 ? 21.373 7.287 -20.940 1.00 98.75 412 ALA A CA 1
ATOM 3285 C C . ALA A 1 412 ? 22.820 6.776 -20.977 1.00 98.75 412 ALA A C 1
ATOM 3287 O O . ALA A 1 412 ? 23.050 5.610 -21.283 1.00 98.75 412 ALA A O 1
ATOM 3288 N N . VAL A 1 413 ? 23.790 7.605 -20.568 1.00 98.69 413 VAL A N 1
ATOM 3289 C CA . VAL A 1 413 ? 25.190 7.167 -20.407 1.00 98.69 413 VAL A CA 1
ATOM 3290 C C . VAL A 1 413 ? 25.280 5.995 -19.430 1.00 98.69 413 VAL A C 1
ATOM 3292 O O . VAL A 1 413 ? 25.927 4.995 -19.730 1.00 98.69 413 VAL A O 1
ATOM 3295 N N . HIS A 1 414 ? 24.608 6.090 -18.280 1.00 98.62 414 HIS A N 1
ATOM 3296 C CA . HIS A 1 414 ? 24.606 5.018 -17.288 1.00 98.62 414 HIS A CA 1
ATOM 3297 C C . HIS A 1 414 ? 24.012 3.712 -17.837 1.00 98.62 414 HIS A C 1
ATOM 3299 O O . HIS A 1 414 ? 24.641 2.670 -17.675 1.00 98.62 414 HIS A O 1
ATOM 3305 N N . PHE A 1 415 ? 22.873 3.761 -18.538 1.00 98.69 415 PHE A N 1
ATOM 3306 C CA . PHE A 1 415 ? 22.304 2.600 -19.227 1.00 98.69 415 PHE A CA 1
ATOM 3307 C C . PHE A 1 415 ? 23.299 1.975 -20.203 1.00 98.69 415 PHE A C 1
ATOM 3309 O O . PHE A 1 415 ? 23.513 0.771 -20.143 1.00 98.69 415 PHE A O 1
ATOM 3316 N N . LEU A 1 416 ? 23.935 2.767 -21.071 1.00 98.38 416 LEU A N 1
ATOM 3317 C CA . LEU A 1 416 ? 24.870 2.237 -22.067 1.00 98.38 416 LEU A CA 1
ATOM 3318 C C . LEU A 1 416 ? 26.075 1.559 -21.405 1.00 98.38 416 LEU A C 1
ATOM 3320 O O . LEU A 1 416 ? 26.475 0.474 -21.821 1.00 98.38 416 LEU A O 1
ATOM 3324 N N . CYS A 1 417 ? 26.615 2.145 -20.333 1.00 97.88 417 CYS A N 1
ATOM 3325 C CA . CYS A 1 417 ? 27.661 1.505 -19.537 1.00 97.88 417 CYS A CA 1
ATOM 3326 C C . CYS A 1 417 ? 27.170 0.201 -18.888 1.00 97.88 417 CYS A C 1
ATOM 3328 O O . CYS A 1 417 ? 27.833 -0.828 -19.011 1.00 97.88 417 CYS A O 1
ATOM 3330 N N . ALA A 1 418 ? 26.011 0.231 -18.224 1.00 97.81 418 ALA A N 1
ATOM 3331 C CA . ALA A 1 418 ? 25.430 -0.932 -17.557 1.00 97.81 418 ALA A CA 1
ATOM 3332 C C . ALA A 1 418 ? 25.126 -2.065 -18.547 1.00 97.81 418 ALA A C 1
ATOM 3334 O O . ALA A 1 418 ? 25.423 -3.225 -18.263 1.00 97.81 418 ALA A O 1
ATOM 3335 N N . PHE A 1 419 ? 24.600 -1.731 -19.726 1.00 97.12 419 PHE A N 1
ATOM 3336 C CA . PHE A 1 419 ? 24.321 -2.679 -20.792 1.00 97.12 419 PHE A CA 1
ATOM 3337 C C . PHE A 1 419 ? 25.604 -3.296 -21.340 1.00 97.12 419 PHE A C 1
ATOM 3339 O O . PHE A 1 419 ? 25.669 -4.512 -21.433 1.00 97.12 419 PHE A O 1
ATOM 3346 N N . LEU A 1 420 ? 26.645 -2.509 -21.643 1.00 95.25 420 LEU A N 1
ATOM 3347 C CA . LEU A 1 420 ? 27.923 -3.053 -22.127 1.00 95.25 420 LEU A CA 1
ATOM 3348 C C . LEU A 1 420 ? 28.533 -4.055 -21.137 1.00 95.25 420 LEU A C 1
ATOM 3350 O O . LEU A 1 420 ? 29.002 -5.114 -21.552 1.00 95.25 420 LEU A O 1
ATOM 3354 N N . ILE A 1 421 ? 28.479 -3.750 -19.837 1.00 95.25 421 ILE A N 1
ATOM 3355 C CA . ILE A 1 421 ? 28.976 -4.633 -18.770 1.00 95.25 421 ILE A CA 1
ATOM 3356 C C . ILE A 1 421 ? 28.145 -5.922 -18.674 1.00 95.25 421 ILE A C 1
ATOM 3358 O O . ILE A 1 421 ? 28.705 -6.998 -18.474 1.00 95.25 421 ILE A O 1
ATOM 3362 N N . ASN A 1 422 ? 26.822 -5.824 -18.825 1.00 95.31 422 ASN A N 1
ATOM 3363 C CA . ASN A 1 422 ? 25.880 -6.925 -18.595 1.00 95.31 422 ASN A CA 1
ATOM 3364 C C . ASN A 1 422 ? 25.278 -7.511 -19.884 1.00 95.31 422 ASN A C 1
ATOM 3366 O O . ASN A 1 422 ? 24.242 -8.175 -19.838 1.00 95.31 422 ASN A O 1
ATOM 3370 N N . ASN A 1 423 ? 25.906 -7.266 -21.034 1.00 93.69 423 ASN A N 1
ATOM 3371 C CA . ASN A 1 423 ? 25.347 -7.619 -22.333 1.00 93.69 423 ASN A CA 1
ATOM 3372 C C . ASN A 1 423 ? 25.211 -9.151 -22.504 1.00 93.69 423 ASN A C 1
ATOM 3374 O O . ASN A 1 423 ? 26.060 -9.906 -22.021 1.00 93.69 423 ASN A O 1
ATOM 3378 N N . PRO A 1 424 ? 24.186 -9.636 -23.231 1.00 92.00 424 PRO A N 1
ATOM 3379 C CA . PRO A 1 424 ? 23.983 -11.068 -23.450 1.00 92.00 424 PRO A CA 1
ATOM 3380 C C . PRO A 1 424 ? 24.852 -11.658 -24.577 1.00 92.00 424 PRO A C 1
ATOM 3382 O O . PRO A 1 424 ? 24.776 -12.857 -24.831 1.00 92.00 424 PRO A O 1
ATOM 3385 N N . PHE A 1 425 ? 25.647 -10.844 -25.281 1.00 90.06 425 PHE A N 1
ATOM 3386 C CA . PHE A 1 425 ? 26.397 -11.237 -26.483 1.00 90.06 425 PHE A CA 1
ATOM 3387 C C . PHE A 1 425 ? 27.847 -11.651 -26.196 1.00 90.06 425 PHE A C 1
ATOM 3389 O O . PHE A 1 425 ? 28.518 -12.198 -27.069 1.00 90.06 425 PHE A O 1
ATOM 3396 N N . GLY A 1 426 ? 28.321 -11.434 -24.968 1.00 86.88 426 GLY A N 1
ATOM 3397 C CA . GLY A 1 426 ? 29.631 -11.870 -24.498 1.00 86.88 426 GLY A CA 1
ATOM 3398 C C . GLY A 1 426 ? 30.658 -10.737 -24.360 1.00 86.88 426 GLY A C 1
ATOM 3399 O O . GLY A 1 426 ? 30.338 -9.555 -24.496 1.00 86.88 426 GLY A O 1
ATOM 3400 N N . PRO A 1 427 ? 31.916 -11.083 -24.033 1.00 86.25 427 PRO A N 1
ATOM 3401 C CA . PRO A 1 427 ? 32.943 -10.103 -23.676 1.00 86.25 427 PRO A CA 1
ATOM 3402 C C . PRO A 1 427 ? 33.560 -9.376 -24.879 1.00 86.25 427 PRO A C 1
ATOM 3404 O O . PRO A 1 427 ? 34.145 -8.310 -24.705 1.00 86.25 427 PRO A O 1
ATOM 3407 N N . ASN A 1 428 ? 33.469 -9.943 -26.086 1.00 85.88 428 ASN A N 1
ATOM 3408 C CA . ASN A 1 428 ? 34.050 -9.365 -27.294 1.00 85.88 428 ASN A CA 1
ATOM 3409 C C . ASN A 1 428 ? 32.939 -8.966 -28.266 1.00 85.88 428 ASN A C 1
ATOM 3411 O O . ASN A 1 428 ? 32.285 -9.827 -28.847 1.00 85.88 428 ASN A O 1
ATOM 3415 N N . LEU A 1 429 ? 32.762 -7.659 -28.448 1.00 85.62 429 LEU A N 1
ATOM 3416 C CA . LEU A 1 429 ? 31.786 -7.069 -29.367 1.00 85.62 429 LEU A CA 1
ATOM 3417 C C . LEU A 1 429 ? 32.452 -6.524 -30.644 1.00 85.62 429 LEU A C 1
ATOM 3419 O O . LEU A 1 429 ? 31.935 -5.596 -31.261 1.00 85.62 429 LEU A O 1
ATOM 3423 N N . SER A 1 430 ? 33.626 -7.052 -31.016 1.00 89.12 430 SER A N 1
ATOM 3424 C CA . SER A 1 430 ? 34.346 -6.638 -32.225 1.00 89.12 430 SER A CA 1
ATOM 3425 C C . SER A 1 430 ? 33.485 -6.857 -33.478 1.00 89.12 430 SER A C 1
ATOM 3427 O O . SER A 1 430 ? 33.112 -8.006 -33.748 1.00 89.12 430 SER A O 1
ATOM 3429 N N . PRO A 1 431 ? 33.211 -5.802 -34.273 1.00 86.25 431 PRO A N 1
ATOM 3430 C CA . PRO A 1 431 ? 32.431 -5.923 -35.500 1.00 86.25 431 PRO A CA 1
ATOM 3431 C C . PRO A 1 431 ? 33.027 -6.941 -36.474 1.00 86.25 431 PRO A C 1
ATOM 3433 O O . PRO A 1 431 ? 32.301 -7.794 -36.977 1.00 86.25 431 PRO A O 1
ATOM 3436 N N . ASP A 1 432 ? 34.345 -6.905 -36.681 1.00 89.31 432 ASP A N 1
ATOM 3437 C CA . ASP A 1 432 ? 35.039 -7.790 -37.623 1.00 89.31 432 ASP A CA 1
ATOM 3438 C C . ASP A 1 432 ? 34.954 -9.256 -37.177 1.00 89.31 432 ASP A C 1
ATOM 3440 O O . ASP A 1 432 ? 34.673 -10.147 -37.978 1.00 89.31 432 ASP A O 1
ATOM 3444 N N . GLY A 1 433 ? 35.130 -9.505 -35.874 1.00 85.56 433 GLY A N 1
ATOM 3445 C CA . GLY A 1 433 ? 35.022 -10.847 -35.300 1.00 85.56 433 GLY A CA 1
ATOM 3446 C C . GLY A 1 433 ? 33.607 -11.416 -35.417 1.00 85.56 433 GLY A C 1
ATOM 3447 O O . GLY A 1 433 ? 33.432 -12.566 -35.814 1.00 85.56 433 GLY A O 1
ATOM 3448 N N . MET A 1 434 ? 32.590 -10.596 -35.137 1.00 86.06 434 MET A N 1
ATOM 3449 C CA . MET A 1 434 ? 31.186 -10.990 -35.282 1.00 86.06 434 MET A CA 1
ATOM 3450 C C . MET A 1 434 ? 30.784 -11.201 -36.746 1.00 86.06 434 MET A C 1
ATOM 3452 O O . MET A 1 434 ? 30.012 -12.113 -37.039 1.00 86.06 434 MET A O 1
ATOM 3456 N N . GLN A 1 435 ? 31.303 -10.393 -37.676 1.00 88.69 435 GLN A N 1
ATOM 3457 C CA . GLN A 1 435 ? 31.068 -10.571 -39.112 1.00 88.69 435 GLN A CA 1
ATOM 3458 C C . GLN A 1 435 ? 31.679 -11.873 -39.629 1.00 88.69 435 GLN A C 1
ATOM 3460 O O . GLN A 1 435 ? 30.994 -12.607 -40.343 1.00 88.69 435 GLN A O 1
ATOM 3465 N N . ALA A 1 436 ? 32.917 -12.186 -39.235 1.00 89.00 436 ALA A N 1
ATOM 3466 C CA . ALA A 1 436 ? 33.568 -13.448 -39.578 1.00 89.00 436 ALA A CA 1
ATOM 3467 C C . ALA A 1 436 ? 32.786 -14.646 -39.017 1.00 89.00 436 ALA A C 1
ATOM 3469 O O . ALA A 1 436 ? 32.368 -15.515 -39.777 1.00 89.00 436 ALA A O 1
ATOM 3470 N N . GLN A 1 437 ? 32.458 -14.628 -37.720 1.00 87.12 437 GLN A N 1
ATOM 3471 C CA . GLN A 1 437 ? 31.672 -15.691 -37.086 1.00 87.12 437 GLN A CA 1
ATOM 3472 C C . GLN A 1 437 ? 30.294 -15.869 -37.744 1.00 87.12 437 GLN A C 1
ATOM 3474 O O . GLN A 1 437 ? 29.820 -16.990 -37.921 1.00 87.12 437 GLN A O 1
ATOM 3479 N N . ARG A 1 438 ? 29.633 -14.772 -38.133 1.00 88.56 438 ARG A N 1
ATOM 3480 C CA . ARG A 1 438 ? 28.370 -14.826 -38.878 1.00 88.56 438 ARG A CA 1
ATOM 3481 C C . ARG A 1 438 ? 28.556 -15.461 -40.257 1.00 88.56 438 ARG A C 1
ATOM 3483 O O . ARG A 1 438 ? 27.699 -16.243 -40.657 1.00 88.56 438 ARG A O 1
ATOM 3490 N N . ALA A 1 439 ? 29.622 -15.123 -40.983 1.00 92.31 439 ALA A N 1
ATOM 3491 C CA . ALA A 1 439 ? 29.919 -15.715 -42.285 1.00 92.31 439 ALA A CA 1
ATOM 3492 C C . ALA A 1 439 ? 30.167 -17.227 -42.165 1.00 92.31 439 ALA A C 1
ATOM 3494 O O . ALA A 1 439 ? 29.560 -17.993 -42.915 1.00 92.31 439 ALA A O 1
ATOM 3495 N N . ASP A 1 440 ? 30.946 -17.646 -41.166 1.00 92.62 440 ASP A N 1
ATOM 3496 C CA . ASP A 1 440 ? 31.216 -19.056 -40.869 1.00 92.62 440 ASP A CA 1
ATOM 3497 C C . ASP A 1 440 ? 29.927 -19.817 -40.534 1.00 92.62 440 ASP A C 1
ATOM 3499 O O . ASP A 1 440 ? 29.676 -20.883 -41.087 1.00 92.62 440 ASP A O 1
ATOM 3503 N N . LEU A 1 441 ? 29.054 -19.253 -39.689 1.00 91.62 441 LEU A N 1
ATOM 3504 C CA . LEU A 1 441 ? 27.761 -19.863 -39.348 1.00 91.62 441 LEU A CA 1
ATOM 3505 C C . LEU A 1 441 ? 26.802 -19.933 -40.544 1.00 91.62 441 LEU A C 1
ATOM 3507 O O . LEU A 1 441 ? 26.058 -20.903 -40.678 1.00 91.62 441 LEU A O 1
ATOM 3511 N N . ILE A 1 442 ? 26.802 -18.923 -41.422 1.00 91.62 442 ILE A N 1
ATOM 3512 C CA . ILE A 1 442 ? 26.023 -18.955 -42.668 1.00 91.62 442 ILE A CA 1
ATOM 3513 C C . ILE A 1 442 ? 26.545 -20.060 -43.588 1.00 91.62 442 ILE A C 1
ATOM 3515 O O . ILE A 1 442 ? 25.736 -20.761 -44.193 1.00 91.62 442 ILE A O 1
ATOM 3519 N N . GLN A 1 443 ? 27.865 -20.221 -43.696 1.00 90.50 443 GLN A N 1
ATOM 3520 C CA . GLN A 1 443 ? 28.462 -21.277 -44.506 1.00 90.50 443 GLN A CA 1
ATOM 3521 C C . GLN A 1 443 ? 28.173 -22.660 -43.913 1.00 90.50 443 GLN A C 1
ATOM 3523 O O . GLN A 1 443 ? 27.622 -23.498 -44.614 1.00 90.50 443 GLN A O 1
ATOM 3528 N N . ALA A 1 444 ? 28.380 -22.854 -42.609 1.00 89.75 444 ALA A N 1
ATOM 3529 C CA . ALA A 1 444 ? 28.046 -24.097 -41.917 1.00 89.75 444 ALA A CA 1
ATOM 3530 C C . ALA A 1 444 ? 26.559 -24.462 -42.057 1.00 89.75 444 ALA A C 1
ATOM 3532 O O . ALA A 1 444 ? 26.227 -25.627 -42.254 1.00 89.75 444 ALA A O 1
ATOM 3533 N N . ARG A 1 445 ? 25.650 -23.473 -42.015 1.00 86.06 445 ARG A N 1
ATOM 3534 C CA . ARG A 1 445 ? 24.223 -23.693 -42.302 1.00 86.06 445 ARG A CA 1
ATOM 3535 C C . ARG A 1 445 ? 24.004 -24.191 -43.732 1.00 86.06 445 ARG A C 1
ATOM 3537 O O . ARG A 1 445 ? 23.163 -25.060 -43.924 1.00 86.06 445 ARG A O 1
ATOM 3544 N N . LYS A 1 446 ? 24.708 -23.640 -44.727 1.00 84.44 446 LYS A N 1
ATOM 3545 C CA . LYS A 1 446 ? 24.613 -24.094 -46.126 1.00 84.44 446 LYS A CA 1
ATOM 3546 C C . LYS A 1 446 ? 25.158 -25.506 -46.299 1.00 84.44 446 LYS A C 1
ATOM 3548 O O . LYS A 1 446 ? 24.531 -26.293 -46.993 1.00 84.44 446 LYS A O 1
ATOM 3553 N N . ASP A 1 447 ? 26.272 -25.819 -45.651 1.00 85.81 447 ASP A N 1
ATOM 3554 C CA . ASP A 1 447 ? 26.901 -27.137 -45.732 1.00 85.81 447 ASP A CA 1
ATOM 3555 C C . ASP A 1 447 ? 26.000 -28.199 -45.074 1.00 85.81 447 ASP A C 1
ATOM 3557 O O . ASP A 1 447 ? 25.659 -29.191 -45.709 1.00 85.81 447 ASP A O 1
ATOM 3561 N N . LEU A 1 448 ? 25.469 -27.925 -43.873 1.00 80.06 448 LEU A N 1
ATOM 3562 C CA . LEU A 1 448 ? 24.457 -28.769 -43.214 1.00 80.06 448 LEU A CA 1
ATOM 3563 C C . LEU A 1 448 ? 23.185 -28.933 -44.054 1.00 80.06 448 LEU A C 1
ATOM 3565 O O . LEU A 1 448 ? 22.593 -30.006 -44.088 1.00 80.06 448 LEU A O 1
ATOM 3569 N N . SER A 1 449 ? 22.755 -27.867 -44.729 1.00 72.38 449 SER A N 1
ATOM 3570 C CA . SER A 1 449 ? 21.615 -27.910 -45.645 1.00 72.38 449 SER A CA 1
ATOM 3571 C C . SER A 1 449 ? 21.897 -28.781 -46.870 1.00 72.38 449 SER A C 1
ATOM 3573 O O . SER A 1 449 ? 20.977 -29.406 -47.377 1.00 72.38 449 SER A O 1
ATOM 3575 N N . ALA A 1 450 ? 23.141 -28.829 -47.349 1.00 72.25 450 ALA A N 1
ATOM 3576 C CA . ALA A 1 450 ? 23.544 -29.656 -48.483 1.00 72.25 450 ALA A CA 1
ATOM 3577 C C . ALA A 1 450 ? 23.736 -31.136 -48.104 1.00 72.25 450 ALA A C 1
ATOM 3579 O O . ALA A 1 450 ? 23.642 -31.997 -48.973 1.00 72.25 450 ALA A O 1
ATOM 3580 N N . GLU A 1 451 ? 24.000 -31.427 -46.828 1.00 68.81 451 GLU A N 1
ATOM 3581 C CA . GLU A 1 451 ? 24.220 -32.781 -46.299 1.00 68.81 451 GLU A CA 1
ATOM 3582 C C . GLU A 1 451 ? 22.963 -33.423 -45.678 1.00 68.81 451 GLU A C 1
ATOM 3584 O O . GLU A 1 451 ? 22.991 -34.609 -45.348 1.00 68.81 451 GLU A O 1
ATOM 3589 N N . ASN A 1 452 ? 21.859 -32.681 -45.509 1.00 64.12 452 ASN A N 1
ATOM 3590 C CA . ASN A 1 452 ? 20.609 -33.225 -44.975 1.00 64.12 452 ASN A CA 1
ATOM 3591 C C . ASN A 1 452 ? 19.870 -34.051 -46.058 1.00 64.12 452 ASN A C 1
ATOM 3593 O O . ASN A 1 452 ? 19.467 -33.475 -47.069 1.00 64.12 452 ASN A O 1
ATOM 3597 N N . PRO A 1 453 ? 19.627 -35.366 -45.868 1.00 58.25 453 PRO A N 1
ATOM 3598 C CA . PRO A 1 453 ? 18.907 -36.203 -46.837 1.00 58.25 453 PRO A CA 1
ATOM 3599 C C . PRO A 1 453 ? 17.479 -35.723 -47.132 1.00 58.25 453 PRO A C 1
ATOM 3601 O O . PRO A 1 453 ? 16.967 -35.946 -48.227 1.00 58.25 453 PRO A O 1
ATOM 3604 N N . GLU A 1 454 ? 16.847 -35.030 -46.179 1.00 56.12 454 GLU A N 1
ATOM 3605 C CA . GLU A 1 454 ? 15.536 -34.397 -46.371 1.00 56.12 454 GLU A CA 1
ATOM 3606 C C . GLU A 1 454 ? 15.593 -33.250 -47.397 1.00 56.12 454 GLU A C 1
ATOM 3608 O O . GLU A 1 454 ? 14.596 -32.902 -48.016 1.00 56.12 454 GLU A O 1
ATOM 3613 N N . PHE A 1 455 ? 16.770 -32.669 -47.638 1.00 56.34 455 PHE A N 1
ATOM 3614 C CA . PHE A 1 455 ? 16.941 -31.581 -48.597 1.00 56.34 455 PHE A CA 1
ATOM 3615 C C . PHE A 1 455 ? 16.903 -32.069 -50.047 1.00 56.34 455 PHE A C 1
ATOM 3617 O O . PHE A 1 455 ? 16.458 -31.336 -50.925 1.00 56.34 455 PHE A O 1
ATOM 3624 N N . ASP A 1 456 ? 17.327 -33.306 -50.319 1.00 60.59 456 ASP A N 1
ATOM 3625 C CA . ASP A 1 456 ? 17.237 -33.884 -51.660 1.00 60.59 456 ASP A CA 1
ATOM 3626 C C . ASP A 1 456 ? 15.788 -34.235 -52.016 1.00 60.59 456 ASP A C 1
ATOM 3628 O O . ASP A 1 456 ? 15.352 -33.904 -53.119 1.00 60.59 456 ASP A O 1
ATOM 3632 N N . CYS A 1 457 ? 15.018 -34.815 -51.084 1.00 58.03 457 CYS A N 1
ATOM 3633 C CA . CYS A 1 457 ? 13.602 -35.107 -51.321 1.00 58.03 457 CYS A CA 1
ATOM 3634 C C . CYS A 1 457 ? 12.744 -33.833 -51.369 1.00 58.03 457 CYS A C 1
ATOM 3636 O O . CYS A 1 457 ? 11.876 -33.733 -52.234 1.00 58.03 457 CYS A O 1
ATOM 3638 N N . VAL A 1 458 ? 13.028 -32.823 -50.535 1.00 57.75 458 VAL A N 1
ATOM 3639 C CA . VAL A 1 458 ? 12.366 -31.509 -50.614 1.00 57.75 458 VAL A CA 1
ATOM 3640 C C . VAL A 1 458 ? 12.735 -30.787 -51.910 1.00 57.75 458 VAL A C 1
ATOM 3642 O O . VAL A 1 458 ? 11.850 -30.250 -52.559 1.00 57.75 458 VAL A O 1
ATOM 3645 N N . ARG A 1 459 ? 13.993 -30.835 -52.364 1.00 61.72 459 ARG A N 1
ATOM 3646 C CA . ARG A 1 459 ? 14.414 -30.232 -53.643 1.00 61.72 459 ARG A CA 1
ATOM 3647 C C . ARG A 1 459 ? 13.830 -30.956 -54.860 1.00 61.72 459 ARG A C 1
ATOM 3649 O O . ARG A 1 459 ? 13.562 -30.329 -55.883 1.00 61.72 459 ARG A O 1
ATOM 3656 N N . GLU A 1 460 ? 13.673 -32.277 -54.799 1.00 66.00 460 GLU A N 1
ATOM 3657 C CA . GLU A 1 460 ? 12.955 -33.036 -55.831 1.00 66.00 460 GLU A CA 1
ATOM 3658 C C . GLU A 1 460 ? 11.461 -32.708 -55.828 1.00 66.00 460 GLU A C 1
ATOM 3660 O O . GLU A 1 460 ? 10.896 -32.503 -56.901 1.00 66.00 460 GLU A O 1
ATOM 3665 N N . ALA A 1 461 ? 10.846 -32.568 -54.650 1.00 62.75 461 ALA A N 1
ATOM 3666 C CA . ALA A 1 461 ? 9.466 -32.116 -54.510 1.00 62.75 461 ALA A CA 1
ATOM 3667 C C . ALA A 1 461 ? 9.277 -30.670 -55.004 1.00 62.75 461 ALA A C 1
ATOM 3669 O O . ALA A 1 461 ? 8.310 -30.406 -55.709 1.00 62.75 461 ALA A O 1
ATOM 3670 N N . GLU A 1 462 ? 10.216 -29.760 -54.723 1.00 58.38 462 GLU A N 1
ATOM 3671 C CA . GLU A 1 462 ? 10.252 -28.386 -55.248 1.00 58.38 462 GLU A CA 1
ATOM 3672 C C . GLU A 1 462 ? 10.317 -28.381 -56.774 1.00 58.38 462 GLU A C 1
ATOM 3674 O O . GLU A 1 462 ? 9.500 -27.735 -57.417 1.00 58.38 462 GLU A O 1
ATOM 3679 N N . LYS A 1 463 ? 11.222 -29.159 -57.379 1.00 69.94 463 LYS A N 1
ATOM 3680 C CA . LYS A 1 463 ? 11.322 -29.258 -58.846 1.00 69.94 463 LYS A CA 1
ATOM 3681 C C . LYS A 1 463 ? 10.093 -29.898 -59.488 1.00 69.94 463 LYS A C 1
ATOM 3683 O O . LYS A 1 463 ? 9.680 -29.474 -60.566 1.00 69.94 463 LYS A O 1
ATOM 3688 N N . ALA A 1 464 ? 9.532 -30.934 -58.864 1.00 69.69 464 ALA A N 1
ATOM 3689 C CA . ALA A 1 464 ? 8.294 -31.557 -59.321 1.00 69.69 464 ALA A CA 1
ATOM 3690 C C . ALA A 1 464 ? 7.128 -30.562 -59.235 1.00 69.69 464 ALA A C 1
ATOM 3692 O O . ALA A 1 464 ? 6.341 -30.454 -60.174 1.00 69.69 464 ALA A O 1
ATOM 3693 N N . PHE A 1 465 ? 7.071 -29.777 -58.156 1.00 67.50 465 PHE A N 1
ATOM 3694 C CA . PHE A 1 465 ? 6.082 -28.727 -57.979 1.00 67.50 465 PHE A CA 1
ATOM 3695 C C . PHE A 1 465 ? 6.265 -27.582 -58.977 1.00 67.50 465 PHE A C 1
ATOM 3697 O O . PHE A 1 465 ? 5.287 -27.207 -59.602 1.00 67.50 465 PHE A O 1
ATOM 3704 N N . GLU A 1 466 ? 7.481 -27.081 -59.216 1.00 68.56 466 GLU A N 1
ATOM 3705 C CA . GLU A 1 466 ? 7.773 -26.066 -60.246 1.00 68.56 466 GLU A CA 1
ATOM 3706 C C . GLU A 1 466 ? 7.331 -26.532 -61.644 1.00 68.56 466 GLU A C 1
ATOM 3708 O O . GLU A 1 466 ? 6.734 -25.767 -62.403 1.00 68.56 466 GLU A O 1
ATOM 3713 N N . ALA A 1 467 ? 7.560 -27.807 -61.983 1.00 77.00 467 ALA A N 1
ATOM 3714 C CA . ALA A 1 467 ? 7.110 -28.385 -63.251 1.00 77.00 467 ALA A CA 1
ATOM 3715 C C . ALA A 1 467 ? 5.576 -28.470 -63.358 1.00 77.00 467 ALA A C 1
ATOM 3717 O O . ALA A 1 467 ? 5.022 -28.384 -64.456 1.00 77.00 467 ALA A O 1
ATOM 3718 N N . MET A 1 468 ? 4.893 -28.628 -62.224 1.00 69.75 468 MET A N 1
ATOM 3719 C CA . MET A 1 468 ? 3.435 -28.677 -62.120 1.00 69.75 468 MET A CA 1
ATOM 3720 C C . MET A 1 468 ? 2.810 -27.310 -61.809 1.00 69.75 468 MET A C 1
ATOM 3722 O O . MET A 1 468 ? 1.593 -27.175 -61.898 1.00 69.75 468 MET A O 1
ATOM 3726 N N . GLU A 1 469 ? 3.599 -26.286 -61.477 1.00 67.31 469 GLU A N 1
ATOM 3727 C CA . GLU A 1 469 ? 3.119 -25.025 -60.905 1.00 67.31 469 GLU A CA 1
ATOM 3728 C C . GLU A 1 469 ? 2.152 -24.335 -61.861 1.00 67.31 469 GLU A C 1
ATOM 3730 O O . GLU A 1 469 ? 1.097 -23.847 -61.457 1.00 67.31 469 GLU A O 1
ATOM 3735 N N . GLN A 1 470 ? 2.480 -24.340 -63.153 1.00 70.25 470 GLN A N 1
ATOM 3736 C CA . GLN A 1 470 ? 1.632 -23.744 -64.174 1.00 70.25 470 GLN A CA 1
ATOM 3737 C C . GLN A 1 470 ? 0.296 -24.493 -64.311 1.00 70.25 470 GLN A C 1
ATOM 3739 O O . GLN A 1 470 ? -0.751 -23.855 -64.413 1.00 70.25 470 GLN A O 1
ATOM 3744 N N . VAL A 1 471 ? 0.315 -25.826 -64.217 1.00 74.81 471 VAL A N 1
ATOM 3745 C CA . VAL A 1 471 ? -0.882 -26.682 -64.278 1.00 74.81 471 VAL A CA 1
ATOM 3746 C C . VAL A 1 471 ? -1.751 -26.493 -63.034 1.00 74.81 471 VAL A C 1
ATOM 3748 O O . VAL A 1 471 ? -2.959 -26.303 -63.150 1.00 74.81 471 VAL A O 1
ATOM 3751 N N . VAL A 1 472 ? -1.142 -26.462 -61.844 1.00 67.75 472 VAL A N 1
ATOM 3752 C CA . VAL A 1 472 ? -1.829 -26.207 -60.569 1.00 67.75 472 VAL A CA 1
ATOM 3753 C C . VAL A 1 472 ? -2.432 -24.806 -60.564 1.00 67.75 472 VAL A C 1
ATOM 3755 O O . VAL A 1 472 ? -3.595 -24.640 -60.198 1.00 67.75 472 VAL A O 1
ATOM 3758 N N . ARG A 1 473 ? -1.696 -23.790 -61.035 1.00 66.44 473 ARG A N 1
ATOM 3759 C CA . ARG A 1 473 ? -2.231 -22.432 -61.197 1.00 66.44 473 ARG A CA 1
ATOM 3760 C C . ARG A 1 473 ? -3.433 -22.439 -62.132 1.00 66.44 473 ARG A C 1
ATOM 3762 O O . ARG A 1 473 ? -4.460 -21.882 -61.770 1.00 66.44 473 ARG A O 1
ATOM 3769 N N . GLU A 1 474 ? -3.353 -23.067 -63.299 1.00 69.31 474 GLU A N 1
ATOM 3770 C CA . GLU A 1 474 ? -4.473 -23.133 -64.248 1.00 69.31 474 GLU A CA 1
ATOM 3771 C C . GLU A 1 474 ? -5.690 -23.890 -63.683 1.00 69.31 474 GLU A C 1
ATOM 3773 O O . GLU A 1 474 ? -6.821 -23.413 -63.820 1.00 69.31 474 GLU A O 1
ATOM 3778 N N . ALA A 1 475 ? -5.475 -25.000 -62.973 1.00 70.88 475 ALA A N 1
ATOM 3779 C CA . ALA A 1 475 ? -6.528 -25.775 -62.318 1.00 70.88 475 ALA A CA 1
ATOM 3780 C C . ALA A 1 475 ? -7.215 -24.986 -61.191 1.00 70.88 475 ALA A C 1
ATOM 3782 O O . ALA A 1 475 ? -8.445 -24.930 -61.141 1.00 70.88 475 ALA A O 1
ATOM 3783 N N . VAL A 1 476 ? -6.444 -24.303 -60.336 1.00 64.81 476 VAL A N 1
ATOM 3784 C CA . VAL A 1 476 ? -6.977 -23.431 -59.276 1.00 64.81 476 VAL A CA 1
ATOM 3785 C C . VAL A 1 476 ? -7.744 -22.258 -59.881 1.00 64.81 476 VAL A C 1
ATOM 3787 O O . VAL A 1 476 ? -8.850 -21.965 -59.434 1.00 64.81 476 VAL A O 1
ATOM 3790 N N . LYS A 1 477 ? -7.226 -21.624 -60.943 1.00 65.75 477 LYS A N 1
ATOM 3791 C CA . LYS A 1 477 ? -7.959 -20.573 -61.668 1.00 65.75 477 LYS A CA 1
ATOM 3792 C C . LYS A 1 477 ? -9.291 -21.094 -62.205 1.00 65.75 477 LYS A C 1
ATOM 3794 O O . LYS A 1 477 ? -10.310 -20.431 -62.038 1.00 65.75 477 LYS A O 1
ATOM 3799 N N . SER A 1 478 ? -9.304 -22.286 -62.801 1.00 67.38 478 SER A N 1
ATOM 3800 C CA . SER A 1 478 ? -10.527 -22.916 -63.307 1.00 67.38 478 SER A CA 1
ATOM 3801 C C . SER A 1 478 ? -11.528 -23.235 -62.189 1.00 67.38 478 SER A C 1
ATOM 3803 O O . SER A 1 478 ? -12.713 -22.936 -62.331 1.00 67.38 478 SER A O 1
ATOM 3805 N N . ALA A 1 479 ? -11.065 -23.777 -61.059 1.00 65.94 479 ALA A N 1
ATOM 3806 C CA . ALA A 1 479 ? -11.903 -24.097 -59.905 1.00 65.94 479 ALA A CA 1
ATOM 3807 C C . ALA A 1 479 ? -12.497 -22.842 -59.246 1.00 65.94 479 ALA A C 1
ATOM 3809 O O . ALA A 1 479 ? -13.677 -22.834 -58.900 1.00 65.94 479 ALA A O 1
ATOM 3810 N N . VAL A 1 480 ? -11.713 -21.765 -59.134 1.00 61.91 480 VAL A N 1
ATOM 3811 C CA . VAL A 1 480 ? -12.185 -20.463 -58.643 1.00 61.91 480 VAL A CA 1
ATOM 3812 C C . VAL A 1 480 ? -13.245 -19.897 -59.589 1.00 61.91 480 VAL A C 1
ATOM 3814 O O . VAL A 1 480 ? -14.339 -19.581 -59.138 1.00 61.91 480 VAL A O 1
ATOM 3817 N N . VAL A 1 481 ? -12.991 -19.860 -60.903 1.00 65.31 481 VAL A N 1
ATOM 3818 C CA . VAL A 1 481 ? -13.980 -19.395 -61.898 1.00 65.31 481 VAL A CA 1
ATOM 3819 C C . VAL A 1 481 ? -15.279 -20.204 -61.825 1.00 65.31 481 VAL A C 1
ATOM 3821 O O . VAL A 1 481 ? -16.363 -19.636 -61.924 1.00 65.31 481 VAL A O 1
ATOM 3824 N N . LYS A 1 482 ? -15.191 -21.519 -61.605 1.00 64.88 482 LYS A N 1
ATOM 3825 C CA . LYS A 1 482 ? -16.358 -22.399 -61.473 1.00 64.88 482 LYS A CA 1
ATOM 3826 C C . LYS A 1 482 ? -17.130 -22.171 -60.164 1.00 64.88 482 LYS A C 1
ATOM 3828 O O . LYS A 1 482 ? -18.348 -22.075 -60.199 1.00 64.88 482 LYS A O 1
ATOM 3833 N N . SER A 1 483 ? -16.423 -22.006 -59.044 1.00 60.91 483 SER A N 1
ATOM 3834 C CA . SER A 1 483 ? -16.982 -21.630 -57.733 1.00 60.91 483 SER A CA 1
ATOM 3835 C C . SER A 1 483 ? -17.742 -20.298 -57.792 1.00 60.91 483 SER A C 1
ATOM 3837 O O . SER A 1 483 ? -18.847 -20.184 -57.265 1.00 60.91 483 SER A O 1
ATOM 3839 N N . PHE A 1 484 ? -17.192 -19.311 -58.506 1.00 56.69 484 PHE A N 1
ATOM 3840 C CA . PHE A 1 484 ? -17.861 -18.031 -58.740 1.00 56.69 484 PHE A CA 1
ATOM 3841 C C . PHE A 1 484 ? -19.054 -18.154 -59.699 1.00 56.69 484 PHE A C 1
ATOM 3843 O O . PHE A 1 484 ? -20.084 -17.528 -59.454 1.00 56.69 484 PHE A O 1
ATOM 3850 N N . ALA A 1 485 ? -18.958 -18.984 -60.745 1.00 58.78 485 ALA A N 1
ATOM 3851 C CA . ALA A 1 485 ? -20.060 -19.235 -61.681 1.00 58.78 485 ALA A CA 1
ATOM 3852 C C . ALA A 1 485 ? -21.263 -19.956 -61.038 1.00 58.78 485 ALA A C 1
ATOM 3854 O O . ALA A 1 485 ? -22.393 -19.749 -61.481 1.00 58.78 485 ALA A O 1
ATOM 3855 N N . ASP A 1 486 ? -21.024 -20.759 -59.997 1.00 56.34 486 ASP A N 1
ATOM 3856 C CA . ASP A 1 486 ? -22.058 -21.443 -59.212 1.00 56.34 486 ASP A CA 1
ATOM 3857 C C . ASP A 1 486 ? -22.630 -20.561 -58.074 1.00 56.34 486 ASP A C 1
ATOM 3859 O O . ASP A 1 486 ? -23.629 -20.932 -57.454 1.00 56.34 486 ASP A O 1
ATOM 3863 N N . SER A 1 487 ? -22.051 -19.380 -57.799 1.00 53.31 487 SER A N 1
ATOM 3864 C CA . SER A 1 487 ? -22.602 -18.424 -56.825 1.00 53.31 487 SER A CA 1
ATOM 3865 C C . SER A 1 487 ? -23.719 -17.571 -57.458 1.00 53.31 487 SER A C 1
ATOM 3867 O O . SER A 1 487 ? -23.509 -16.845 -58.426 1.00 53.31 487 SER A O 1
ATOM 3869 N N . GLU A 1 488 ? -24.947 -17.672 -56.935 1.00 49.34 488 GLU A N 1
ATOM 3870 C CA . GLU A 1 488 ? -26.166 -17.056 -57.501 1.00 49.34 488 GLU A CA 1
ATOM 3871 C C . GLU A 1 488 ? -26.300 -15.525 -57.297 1.00 49.34 488 GLU A C 1
ATOM 3873 O O . GLU A 1 488 ? -27.356 -14.957 -57.586 1.00 49.34 488 GLU A O 1
ATOM 3878 N N . GLU A 1 489 ? -25.264 -14.806 -56.854 1.00 50.06 489 GLU A N 1
ATOM 3879 C CA . GLU A 1 489 ? -25.321 -13.343 -56.695 1.00 50.06 489 GLU A CA 1
ATOM 3880 C C . GLU A 1 489 ? -24.762 -12.617 -57.929 1.00 50.06 489 GLU A C 1
ATOM 3882 O O . GLU A 1 489 ? -23.598 -12.244 -58.003 1.00 50.06 489 GLU A O 1
ATOM 3887 N N . ARG A 1 490 ? -25.624 -12.386 -58.930 1.00 48.88 490 ARG A N 1
ATOM 3888 C CA . ARG A 1 490 ? -25.315 -11.515 -60.079 1.00 48.88 490 ARG A CA 1
ATOM 3889 C C . ARG A 1 490 ? -25.381 -10.037 -59.682 1.00 48.88 490 ARG A C 1
ATOM 3891 O O . ARG A 1 490 ? -26.479 -9.484 -59.586 1.00 48.88 490 ARG A O 1
ATOM 3898 N N . GLY A 1 491 ? -24.228 -9.380 -59.561 1.00 43.78 491 GLY A N 1
ATOM 3899 C CA . GLY A 1 491 ? -24.127 -7.933 -59.360 1.00 43.78 491 GLY A CA 1
ATOM 3900 C C . GLY A 1 491 ? -22.947 -7.294 -60.101 1.00 43.78 491 GLY A C 1
ATOM 3901 O O . GLY A 1 491 ? -21.849 -7.277 -59.585 1.00 43.78 491 GLY A O 1
ATOM 3902 N N . ASN A 1 492 ? -23.227 -6.651 -61.245 1.00 47.28 492 ASN A N 1
ATOM 3903 C CA . ASN A 1 492 ? -22.310 -5.862 -62.095 1.00 47.28 492 ASN A CA 1
ATOM 3904 C C . ASN A 1 492 ? -21.088 -6.595 -62.704 1.00 47.28 492 ASN A C 1
ATOM 3906 O O . ASN A 1 492 ? -19.978 -6.587 -62.181 1.00 47.28 492 ASN A O 1
ATOM 3910 N N . LEU A 1 493 ? -21.280 -7.039 -63.951 1.00 49.50 493 LEU A N 1
ATOM 3911 C CA . LEU A 1 493 ? -20.305 -7.743 -64.799 1.00 49.50 493 LEU A CA 1
ATOM 3912 C C . LEU A 1 493 ? -18.947 -7.025 -64.994 1.00 49.50 493 LEU A C 1
ATOM 3914 O O . LEU A 1 493 ? -17.939 -7.699 -65.163 1.00 49.50 493 LEU A O 1
ATOM 3918 N N . GLU A 1 494 ? -18.885 -5.687 -64.965 1.00 48.50 494 GLU A N 1
ATOM 3919 C CA . GLU A 1 494 ? -17.619 -4.945 -65.157 1.00 48.50 494 GLU A CA 1
ATOM 3920 C C . GLU A 1 494 ? -16.762 -4.854 -63.880 1.00 48.50 494 GLU A C 1
ATOM 3922 O O . GLU A 1 494 ? -15.532 -4.830 -63.965 1.00 48.50 494 GLU A O 1
ATOM 3927 N N . THR A 1 495 ? -17.386 -4.824 -62.696 1.00 48.53 495 THR A N 1
ATOM 3928 C CA . THR A 1 495 ? -16.669 -4.890 -61.410 1.00 48.53 495 THR A CA 1
ATOM 3929 C C . THR A 1 495 ? -16.225 -6.312 -61.098 1.00 48.53 495 THR A C 1
ATOM 3931 O O . THR A 1 495 ? -15.116 -6.487 -60.599 1.00 48.53 495 THR A O 1
ATOM 3934 N N . ASP A 1 496 ? -17.019 -7.311 -61.488 1.00 52.28 496 ASP A N 1
ATOM 3935 C CA . ASP A 1 496 ? -16.696 -8.727 -61.299 1.00 52.28 496 ASP A CA 1
ATOM 3936 C C . ASP A 1 496 ? -15.496 -9.159 -62.159 1.00 52.28 496 ASP A C 1
ATOM 3938 O O . ASP A 1 496 ? -14.637 -9.897 -61.684 1.00 52.28 496 ASP A O 1
ATOM 3942 N N . GLU A 1 497 ? -15.360 -8.661 -63.397 1.00 50.19 497 GLU A N 1
ATOM 3943 C CA . GLU A 1 497 ? -14.180 -8.943 -64.232 1.00 50.19 497 GLU A CA 1
ATOM 3944 C C . GLU A 1 497 ? -12.899 -8.284 -63.695 1.00 50.19 497 GLU A C 1
ATOM 3946 O O . GLU A 1 497 ? -11.822 -8.888 -63.737 1.00 50.19 497 GLU A O 1
ATOM 3951 N N . GLN A 1 498 ? -13.001 -7.069 -63.144 1.00 50.34 498 GLN A N 1
ATOM 3952 C CA . GLN A 1 498 ? -11.867 -6.381 -62.523 1.00 50.34 498 GLN A CA 1
ATOM 3953 C C . GLN A 1 498 ? -11.476 -7.008 -61.178 1.00 50.34 498 GLN A C 1
ATOM 3955 O O . GLN A 1 498 ? -10.283 -7.201 -60.944 1.00 50.34 498 GLN A O 1
ATOM 3960 N N . GLU A 1 499 ? -12.433 -7.385 -60.322 1.00 51.28 499 GLU A N 1
ATOM 3961 C CA . GLU A 1 499 ? -12.162 -8.124 -59.080 1.00 51.28 499 GLU A CA 1
ATOM 3962 C C . GLU A 1 499 ? -11.631 -9.533 -59.353 1.00 51.28 499 GLU A C 1
ATOM 3964 O O . GLU A 1 499 ? -10.679 -9.952 -58.693 1.00 51.28 499 GLU A O 1
ATOM 3969 N N . MET A 1 500 ? -12.152 -10.230 -60.369 1.00 51.66 500 MET A N 1
ATOM 3970 C CA . MET A 1 500 ? -11.626 -11.515 -60.839 1.00 51.66 500 MET A CA 1
ATOM 3971 C C . MET A 1 500 ? -10.167 -11.376 -61.282 1.00 51.66 500 MET A C 1
ATOM 3973 O O . MET A 1 500 ? -9.321 -12.159 -60.849 1.00 51.66 500 MET A O 1
ATOM 3977 N N . SER A 1 501 ? -9.835 -10.357 -62.082 1.00 51.53 501 SER A N 1
ATOM 3978 C CA . SER A 1 501 ? -8.452 -10.106 -62.504 1.00 51.53 501 SER A CA 1
ATOM 3979 C C . SER A 1 501 ? -7.545 -9.758 -61.313 1.00 51.53 501 SER A C 1
ATOM 3981 O O . SER A 1 501 ? -6.418 -10.247 -61.238 1.00 51.53 501 SER A O 1
ATOM 3983 N N . LEU A 1 502 ? -8.054 -9.002 -60.332 1.00 51.19 502 LEU A N 1
ATOM 3984 C CA . LEU A 1 502 ? -7.323 -8.620 -59.117 1.00 51.19 502 LEU A CA 1
ATOM 3985 C C . LEU A 1 502 ? -7.128 -9.794 -58.135 1.00 51.19 502 LEU A C 1
ATOM 3987 O O . LEU A 1 502 ? -6.125 -9.848 -57.425 1.00 51.19 502 LEU A O 1
ATOM 3991 N N . HIS A 1 503 ? -8.078 -10.731 -58.059 1.00 51.31 503 HIS A N 1
ATOM 3992 C CA . HIS A 1 503 ? -7.977 -11.959 -57.258 1.00 51.31 503 HIS A CA 1
ATOM 3993 C C . HIS A 1 503 ? -7.055 -12.990 -57.913 1.00 51.31 503 HIS A C 1
ATOM 3995 O O . HIS A 1 503 ? -6.268 -13.635 -57.220 1.00 51.31 503 HIS A O 1
ATOM 4001 N N . LEU A 1 504 ? -7.081 -13.091 -59.244 1.00 50.44 504 LEU A N 1
ATOM 4002 C CA . LEU A 1 504 ? -6.164 -13.929 -60.016 1.00 50.44 504 LEU A CA 1
ATOM 4003 C C . LEU A 1 504 ? -4.712 -13.429 -59.947 1.00 50.44 504 LEU A C 1
ATOM 4005 O O . LEU A 1 504 ? -3.796 -14.251 -59.915 1.00 50.44 504 LEU A O 1
ATOM 4009 N N . GLU A 1 505 ? -4.495 -12.110 -59.881 1.00 49.31 505 GLU A N 1
ATOM 4010 C CA . GLU A 1 505 ? -3.173 -11.500 -59.657 1.00 49.31 505 GLU A CA 1
ATOM 4011 C C . GLU A 1 505 ? -2.645 -11.688 -58.223 1.00 49.31 505 GLU A C 1
ATOM 4013 O O . GLU A 1 505 ? -1.438 -11.618 -58.003 1.00 49.31 505 GLU A O 1
ATOM 4018 N N . ARG A 1 506 ? -3.522 -11.958 -57.244 1.00 47.31 506 ARG A N 1
ATOM 4019 C CA . ARG A 1 506 ? -3.171 -12.122 -55.817 1.00 47.31 506 ARG A CA 1
ATOM 4020 C C . ARG A 1 506 ? -3.037 -13.578 -55.357 1.00 47.31 506 ARG A C 1
ATOM 4022 O O . ARG A 1 506 ? -2.890 -13.825 -54.160 1.00 47.31 506 ARG A O 1
ATOM 4029 N N . LEU A 1 507 ? -3.052 -14.539 -56.283 1.00 50.00 507 LEU A N 1
ATOM 4030 C CA . LEU A 1 507 ? -2.755 -15.949 -56.012 1.00 50.00 507 LEU A CA 1
ATOM 4031 C C . LEU A 1 507 ? -1.289 -16.121 -55.582 1.00 50.00 507 LEU A C 1
ATOM 4033 O O . LEU A 1 507 ? -0.401 -16.351 -56.410 1.00 50.00 507 LEU A O 1
ATOM 4037 N N . ASN A 1 508 ? -1.049 -16.018 -54.274 1.00 46.41 508 ASN A N 1
ATOM 4038 C CA . ASN A 1 508 ? 0.255 -16.265 -53.674 1.00 46.41 508 ASN A CA 1
ATOM 4039 C C . ASN A 1 508 ? 0.358 -17.736 -53.273 1.00 46.41 508 ASN A C 1
ATOM 4041 O O . ASN A 1 508 ? -0.189 -18.145 -52.257 1.00 46.41 508 ASN A O 1
ATOM 4045 N N . ILE A 1 509 ? 1.031 -18.532 -54.097 1.00 49.59 509 ILE A N 1
ATOM 4046 C CA . ILE A 1 509 ? 1.369 -19.911 -53.755 1.00 49.59 509 ILE A CA 1
ATOM 4047 C C . ILE A 1 509 ? 2.641 -19.840 -52.912 1.00 49.59 509 ILE A C 1
ATOM 4049 O O . ILE A 1 509 ? 3.716 -19.570 -53.439 1.00 49.59 509 ILE A O 1
ATOM 4053 N N . GLU A 1 510 ? 2.501 -20.004 -51.601 1.00 44.16 510 GLU A N 1
ATOM 4054 C CA . GLU A 1 510 ? 3.627 -20.052 -50.668 1.00 44.16 510 GLU A CA 1
ATOM 4055 C C . GLU A 1 510 ? 3.908 -21.505 -50.295 1.00 44.16 510 GLU A C 1
ATOM 4057 O O . GLU A 1 510 ? 3.011 -22.223 -49.864 1.00 44.16 510 GLU A O 1
ATOM 4062 N N . GLN A 1 511 ? 5.157 -21.931 -50.463 1.00 43.66 511 GLN A N 1
ATOM 4063 C CA . GLN A 1 511 ? 5.627 -23.234 -50.016 1.00 43.66 511 GLN A CA 1
ATOM 4064 C C . GLN A 1 511 ? 6.144 -23.100 -48.580 1.00 43.66 511 GLN A C 1
ATOM 4066 O O . GLN A 1 511 ? 7.057 -22.312 -48.329 1.00 43.66 511 GLN A O 1
ATOM 4071 N N . ASP A 1 512 ? 5.554 -23.834 -47.635 1.00 41.22 512 ASP A N 1
ATOM 4072 C CA . ASP A 1 512 ? 6.032 -23.862 -46.249 1.00 41.22 512 ASP A CA 1
ATOM 4073 C C . ASP A 1 512 ? 7.058 -24.994 -46.074 1.00 41.22 512 ASP A C 1
ATOM 4075 O O . ASP A 1 512 ? 6.910 -26.086 -46.625 1.00 41.22 512 ASP A O 1
ATOM 4079 N N . ALA A 1 513 ? 8.142 -24.714 -45.355 1.00 39.69 513 ALA A N 1
ATOM 4080 C CA . ALA A 1 513 ? 9.366 -25.520 -45.359 1.00 39.69 513 ALA A CA 1
ATOM 4081 C C . ALA A 1 513 ? 9.298 -26.751 -44.427 1.00 39.69 513 ALA A C 1
ATOM 4083 O O . ALA A 1 513 ? 10.132 -26.906 -43.534 1.00 39.69 513 ALA A O 1
ATOM 4084 N N . GLY A 1 514 ? 8.321 -27.636 -44.639 1.00 37.59 514 GLY A N 1
ATOM 4085 C CA . GLY A 1 514 ? 8.236 -28.929 -43.953 1.00 37.59 514 GLY A CA 1
ATOM 4086 C C . GLY A 1 514 ? 7.260 -29.894 -44.624 1.00 37.59 514 GLY A C 1
ATOM 4087 O O . GLY A 1 514 ? 6.081 -29.576 -44.689 1.00 37.59 514 GLY A O 1
ATOM 4088 N N . GLU A 1 515 ? 7.780 -31.033 -45.114 1.00 38.31 515 GLU A N 1
ATOM 4089 C CA . GLU A 1 515 ? 7.164 -32.308 -45.588 1.00 38.31 515 GLU A CA 1
ATOM 4090 C C . GLU A 1 515 ? 5.808 -32.309 -46.345 1.00 38.31 515 GLU A C 1
ATOM 4092 O O . GLU A 1 515 ? 5.349 -33.358 -46.791 1.00 38.31 515 GLU A O 1
ATOM 4097 N N . THR A 1 516 ? 5.182 -31.161 -46.579 1.00 39.19 516 THR A N 1
ATOM 4098 C CA . THR A 1 516 ? 3.854 -30.991 -47.174 1.00 39.19 516 THR A CA 1
ATOM 4099 C C . THR A 1 516 ? 3.817 -29.676 -47.943 1.00 39.19 516 THR A C 1
ATOM 4101 O O . THR A 1 516 ? 4.052 -28.608 -47.382 1.00 39.19 516 THR A O 1
ATOM 4104 N N . VAL A 1 517 ? 3.496 -29.735 -49.237 1.00 40.62 517 VAL A N 1
ATOM 4105 C CA . VAL A 1 517 ? 3.261 -28.533 -50.047 1.00 40.62 517 VAL A CA 1
ATOM 4106 C C . VAL A 1 517 ? 1.827 -28.066 -49.799 1.00 40.62 517 VAL A C 1
ATOM 4108 O O . VAL A 1 517 ? 0.881 -28.659 -50.309 1.00 40.62 517 VAL A O 1
ATOM 4111 N N . VAL A 1 518 ? 1.654 -27.015 -48.997 1.00 42.56 518 VAL A N 1
ATOM 4112 C CA . VAL A 1 518 ? 0.339 -26.411 -48.732 1.00 42.56 518 VAL A CA 1
ATOM 4113 C C . VAL A 1 518 ? 0.116 -25.247 -49.697 1.00 42.56 518 VAL A C 1
ATOM 4115 O O . VAL A 1 518 ? 0.676 -24.170 -49.521 1.00 42.56 518 VAL A O 1
ATOM 4118 N N . VAL A 1 519 ? -0.725 -25.431 -50.717 1.00 43.59 519 VAL A N 1
ATOM 4119 C CA . VAL A 1 519 ? -1.068 -24.360 -51.670 1.00 43.59 519 VAL A CA 1
ATOM 4120 C C . VAL A 1 519 ? -2.155 -23.460 -51.075 1.00 43.59 519 VAL A C 1
ATOM 4122 O O . VAL A 1 519 ? -3.343 -23.727 -51.221 1.00 43.59 519 VAL A O 1
ATOM 4125 N N . ARG A 1 520 ? -1.778 -22.355 -50.419 1.00 42.66 520 ARG A N 1
ATOM 4126 C CA . ARG A 1 520 ? -2.762 -21.374 -49.917 1.00 42.6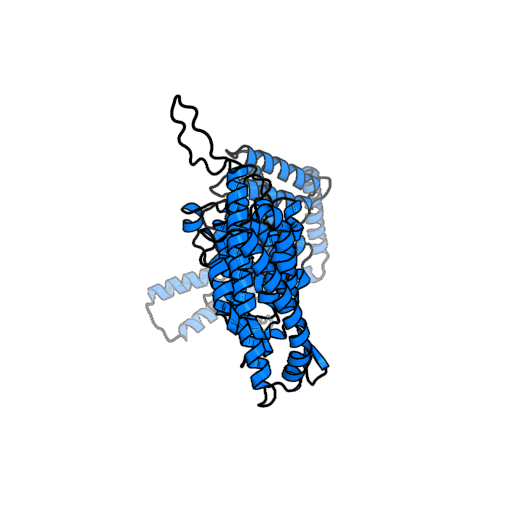6 520 ARG A CA 1
ATOM 4127 C C . ARG A 1 520 ? -3.205 -20.396 -51.002 1.00 42.66 520 ARG A C 1
ATOM 4129 O O . ARG A 1 520 ? -2.512 -19.434 -51.304 1.00 42.66 520 ARG A O 1
ATOM 4136 N N . ALA A 1 521 ? -4.409 -20.563 -51.537 1.00 43.91 521 ALA A N 1
ATOM 4137 C CA . ALA A 1 521 ? -5.018 -19.559 -52.407 1.00 43.91 521 ALA A CA 1
ATOM 4138 C C . ALA A 1 521 ? -5.734 -18.474 -51.579 1.00 43.91 521 ALA A C 1
ATOM 4140 O O . ALA A 1 521 ? -6.913 -18.603 -51.277 1.00 43.91 521 ALA A O 1
ATOM 4141 N N . ARG A 1 522 ? -5.069 -17.361 -51.231 1.00 42.09 522 ARG A N 1
ATOM 4142 C CA . ARG A 1 522 ? -5.740 -16.224 -50.560 1.00 42.09 522 ARG A CA 1
ATOM 4143 C C . ARG A 1 522 ? -6.635 -15.425 -51.521 1.00 42.09 522 ARG A C 1
ATOM 4145 O O . ARG A 1 522 ? -6.330 -14.293 -51.882 1.00 42.09 522 ARG A O 1
ATOM 4152 N N . ALA A 1 523 ? -7.786 -15.988 -51.873 1.00 40.59 523 ALA A N 1
ATOM 4153 C CA . ALA A 1 523 ? -8.890 -15.270 -52.506 1.00 40.59 523 ALA A CA 1
ATOM 4154 C C . ALA A 1 523 ? -9.937 -14.906 -51.445 1.00 40.59 523 ALA A C 1
ATOM 4156 O O . ALA A 1 523 ? -10.986 -15.532 -51.354 1.00 40.59 523 ALA A O 1
ATOM 4157 N N . GLY A 1 524 ? -9.607 -13.950 -50.572 1.00 38.34 524 GLY A N 1
ATOM 4158 C CA . GLY A 1 524 ? -10.555 -13.251 -49.692 1.00 38.34 524 GLY A CA 1
ATOM 4159 C C . GLY A 1 524 ? -11.319 -14.050 -48.622 1.00 38.34 524 GLY A C 1
ATOM 4160 O O . GLY A 1 524 ? -11.777 -13.413 -47.677 1.00 38.34 524 GLY A O 1
ATOM 4161 N N . ARG A 1 525 ? -11.474 -15.383 -48.718 1.00 36.91 525 ARG A N 1
ATOM 4162 C CA . ARG A 1 525 ? -12.228 -16.223 -47.760 1.00 36.91 525 ARG A CA 1
ATOM 4163 C C . ARG A 1 525 ? -12.171 -17.747 -47.981 1.00 36.91 525 ARG A C 1
ATOM 4165 O O . ARG A 1 525 ? -12.977 -18.449 -47.377 1.00 36.91 525 ARG A O 1
ATOM 4172 N N . ILE A 1 526 ? -11.275 -18.272 -48.819 1.00 37.59 526 ILE A N 1
ATOM 4173 C CA . ILE A 1 526 ? -11.200 -19.715 -49.112 1.00 37.59 526 ILE A CA 1
ATOM 4174 C C . ILE A 1 526 ? -9.781 -20.211 -48.822 1.00 37.59 526 ILE A C 1
ATOM 4176 O O . ILE A 1 526 ? -8.852 -19.803 -49.506 1.00 37.59 526 ILE A O 1
ATOM 4180 N N . ASP A 1 527 ? -9.626 -21.088 -47.829 1.00 40.16 527 ASP A N 1
ATOM 4181 C CA . ASP A 1 527 ? -8.414 -21.891 -47.637 1.00 40.16 527 ASP A CA 1
ATOM 4182 C C . ASP A 1 527 ? -8.678 -23.280 -48.242 1.00 40.16 527 ASP A C 1
ATOM 4184 O O . ASP A 1 527 ? -9.620 -23.965 -47.845 1.00 40.16 527 ASP A O 1
ATOM 4188 N N . LEU A 1 528 ? -7.888 -23.673 -49.243 1.00 41.31 528 LEU A N 1
ATOM 4189 C CA . LEU A 1 528 ? -7.945 -24.992 -49.882 1.00 41.31 528 LEU A CA 1
ATOM 4190 C C . LEU A 1 528 ? -6.666 -25.757 -49.527 1.00 41.31 528 LEU A C 1
ATOM 4192 O O . LEU A 1 528 ? -5.577 -25.329 -49.893 1.00 41.31 528 LEU A O 1
ATOM 4196 N N . GLU A 1 529 ? -6.798 -26.882 -48.826 1.00 38.94 529 GLU A N 1
ATOM 4197 C CA . GLU A 1 529 ? -5.712 -27.844 -48.603 1.00 38.94 529 GLU A CA 1
ATOM 4198 C C . GLU A 1 529 ? -5.914 -29.020 -49.567 1.00 38.94 529 GLU A C 1
ATOM 4200 O O . GLU A 1 529 ? -6.905 -29.740 -49.460 1.00 38.94 529 GLU A O 1
ATOM 4205 N N . LEU A 1 530 ? -5.010 -29.192 -50.537 1.00 39.62 530 LEU A N 1
ATOM 4206 C CA . LEU A 1 530 ? -5.079 -30.274 -51.526 1.00 39.62 530 LEU A CA 1
ATOM 4207 C C . LEU A 1 530 ? -3.938 -31.280 -51.295 1.00 39.62 530 LEU A C 1
ATOM 4209 O O . LEU A 1 530 ? -2.773 -30.872 -51.300 1.00 39.62 530 LEU A O 1
ATOM 4213 N N . PRO A 1 531 ? -4.230 -32.582 -51.113 1.00 37.53 531 PRO A N 1
ATOM 4214 C CA . PRO A 1 531 ? -3.213 -33.630 -51.094 1.00 37.53 531 PRO A CA 1
ATOM 4215 C C . PRO A 1 531 ? -2.572 -33.800 -52.479 1.00 37.53 531 PRO A C 1
ATOM 4217 O O . PRO A 1 531 ? -3.262 -33.818 -53.496 1.00 37.53 531 PRO A O 1
ATOM 4220 N N . LEU A 1 532 ? -1.251 -33.994 -52.519 1.00 36.69 532 LEU A N 1
ATOM 4221 C CA . LEU A 1 532 ? -0.464 -34.136 -53.756 1.00 36.69 532 LEU A CA 1
ATOM 4222 C C . LEU A 1 532 ? -0.944 -35.271 -54.688 1.00 36.69 532 LEU A C 1
ATOM 4224 O O . LEU A 1 532 ? -0.705 -35.206 -55.891 1.00 36.69 532 LEU A O 1
ATOM 4228 N N . GLU A 1 533 ? -1.639 -36.281 -54.159 1.00 38.03 533 GLU A N 1
ATOM 4229 C CA . GLU A 1 533 ? -2.164 -37.423 -54.924 1.00 38.03 533 GLU A CA 1
ATOM 4230 C C . GLU A 1 533 ? -3.323 -37.056 -55.872 1.00 38.03 533 GLU A C 1
ATOM 4232 O O . GLU A 1 533 ? -3.581 -37.795 -56.818 1.00 38.03 533 GLU A O 1
ATOM 4237 N N . GLU A 1 534 ? -3.991 -35.913 -55.674 1.00 36.06 534 GLU A N 1
ATOM 4238 C CA . GLU A 1 534 ? -5.089 -35.445 -56.540 1.00 36.06 534 GLU A CA 1
ATOM 4239 C C . GLU A 1 534 ? -4.625 -34.510 -57.679 1.00 36.06 534 GLU A C 1
ATOM 4241 O O . GLU A 1 534 ? -5.433 -34.114 -58.519 1.00 36.06 534 GLU A O 1
ATOM 4246 N N . CYS A 1 535 ? -3.331 -34.166 -57.734 1.00 37.72 535 CYS A N 1
ATOM 4247 C CA . CYS A 1 535 ? -2.749 -33.249 -58.728 1.00 37.72 535 CYS A CA 1
ATOM 4248 C C . CYS A 1 535 ? -2.036 -33.948 -59.908 1.00 37.72 535 CYS A C 1
ATOM 4250 O O . CYS A 1 535 ? -1.410 -33.255 -60.714 1.00 37.72 535 CYS A O 1
ATOM 4252 N N . VAL A 1 536 ? -2.099 -35.284 -60.003 1.00 31.36 536 VAL A N 1
ATOM 4253 C CA . VAL A 1 536 ? -1.445 -36.106 -61.049 1.00 31.36 536 VAL A CA 1
ATOM 4254 C C . VAL A 1 536 ? -2.413 -36.514 -62.152 1.00 31.36 536 VAL A C 1
ATOM 4256 O O . VAL A 1 536 ? -3.524 -36.986 -61.823 1.00 31.36 536 VAL A O 1
#

Radius of gyration: 36.26 Å; chains: 1; bounding box: 69×86×102 Å

Sequence (536 aa):
AQWQELPEYFDYFFACFRQSDSIDWATQAYAWKLLEKSLKQQRSALQPLLNSVVTTGAIDESLEEDCSAHLQSLQMTVYLMCRMAHNFELEQTRRQKIADGSISGVTKGRRGKVKLSEAHHMPNDGFVHFDWEKQRYGFLETLRRLLALVAVDADGIERIGAVRYLWQPPMLEENFANVIGNVLFKLLENPELIKASGRELLGAIFDNIGLLVRYYGRVKSVGSKLIGLLQQCEYLSLPATSTSPFAEGVGDIVERHGCDILIIELMTELGRIEPSELTREGSSKPYALFIATLAERCPRLMFGALTPITFFLDSDPPTLRCAVLSAFVDIVLKILCGSLKEETDRMQRDRMLARLKDHLMDVNANVRSKAVQLWSRLAEEKQIPLQFLREGLIEEISERLSDKSVMVRKNAVHFLCAFLINNPFGPNLSPDGMQAQRADLIQARKDLSAENPEFDCVREAEKAFEAMEQVVREAVKSAVVKSFADSEERGNLETDEQEMSLHLERLNIEQDAGETVVVRARAGRIDLELPLEECV

Organism: NCBI:txid2011161

Secondary structure (DSSP, 8-state):
--GGGHHHHHHHHHHHHHTTTTS-HHHHHHHHHHHHHHHHHHHHHHHHHHHHHHHHSS--TTTHHHHHHHHHHHHHHHHHHHHHHHHHHHHHHHHHHHHTT----S---SS------S-S--TT-HHHHHTHHHHHHHHHHHHHHHHT-EEE-TTS-EEESGGGGGSSSSS--HHHHHHHHHHHHHHTT-GGGGSGGGHHHHHHHHHHHHHHHHHH--HHHHHHHHHHHHHH-GGGGSTT--S-HHHHHHHHHHHHH--THHHHHHHHHHHTS-HHHHHHSS-SHHHHHHHHHHHHH-HHHHHHH-GGGGGGGGSS-HHHHHHHHHHHHHHHHHTS-SS---HHHHHHHHHHHHHHHHGGG-SSHHHHHHHHHHHHHHHHTT---HHHHHTTHHHHHHHGGG-SSHHHHHHHHHHHHHHHHH-TT-S---HHHHHHHHHHHHHHHHHHHHH-HHHHHHHHHHHHHHHHHHHHHHHHHHHHHHHHHT------HHHHHHHHHHHHHT---PPPSSSS------SSS------GGG--

InterPro domains:
  IPR011989 Armadillo-like helical [G3DSA:1.25.10.10] (285-491)
  IPR016024 Armadillo-type fold [SSF48371] (287-427)
  IPR024324 Condensin complex subunit 1, N-terminal [PF12922] (31-219)
  IPR026971 Condensin subunit 1/Condensin-2 complex subunit D3 [PTHR14222] (10-496)

Foldseek 3Di:
DALLCCVVCLVVLVCCLVVVVPDALLVPLVSLVVLLVNLVNLLVVVQVLLQVLQAVVHQDPVSLVVLVSSVVSNLSSLLSNLSSLLVLLVVVLVVVCVVVVVDPPDDPDPDDPDPPPPPPDDVPRSSVVSPSVVVVLVVLVSLLSQQQRWYAYNVRDIDGRSNLSSDVVSADDPVSLVSLVVSLLSLVLRLCCQPPVNLVVLLSSLSSVLSCLQRHVCLLVSLLSLLVVLFVRVSLVDPPNQAASVLVSVLSSCVPNVRLVSLLSNLLNVLPDDQVCCVPPGDCNSVLRSLQNNLQRPVPSCLVRNVSLPCCCVDDDLSSVLSSLNSLLSNCLPPLADDDPDPVSVVSNVVSLVSLLVQCPPPDPVSVLSSLLSLLVCLLSVRDDVVCVVVCSLVSLVVLCPPPDPSSVVSSVSSVVSCLVRPPPDVDPDPVVVVVVVVVVVVVVVVVCVPDPVNVVVVVVVVVCVVCVVVVLVVVLVVVVVVVVPDPDDDDPVVCVVLSVVLSVQQDLDQDPDDARQRARPNPDDRDGDHPVVSD

pLDDT: mean 84.13, std 19.22, range [25.78, 98.81]